Protein AF-A0A316BTF1-F1 (afdb_monomer)

Nearest PDB structures (foldseek):
  5kpe-assembly1_A  TM=3.852E-01  e=4.699E-01  synthetic construct
  2wll-assembly1_B-2  TM=2.337E-01  e=8.384E-01  Burkholderia pseudomallei
  2wll-assembly1_A-2  TM=2.336E-01  e=1.425E+00  Burkholderia pseudomallei
  8vo3-assembly1_A-2  TM=3.483E-01  e=9.815E+00  Papaver somniferum

Foldseek 3Di:
DDDDDDDDDDPPPPPPPVPPDPPPDPAPDPQPDDDDDDDDDDDDDDDDDDDDDDDDDDDDDDDDDPDPDLLVVQQVLQVVLVHHSVLQVPVSNLSVLQSVLLVQAPLCQLNSSLSSLCNSVLNVQADPVQSVQLSVLSNQAHEEEDCPDSHQWAQDLVNNYIYGHPCCCVQANLLRNSLRVQLRVLLVQLQRRQNDRQFAWFWQAPVLDTDGPVPDDPVRNVRTDTLPDFLLQNLVSQQVSCQSQVFDRQHSVLSVLLVVLVCVQPNPVLSSCLSNNNHNVVSVVVLVVVLVDDSQQVVQARQCRPDLVRCQVCLASHDQSLQSSLSSNCRRPHNVQLLPLQSLLSLQLNLPDPSSLSRDDPCSVPSNPRHHQDPVLVVVVVVVVCVVVDPDPWDKDWSGDWHWGQHPSDTWTKTWMATPDDRNHFIKIKIWDADSNVSDTDDIDIDRPSGDRGDPPSDDPPPPPPPPDDDDDDDDDD

Structure (mmCIF, N/CA/C/O backbone):
data_AF-A0A316BTF1-F1
#
_entry.id   AF-A0A316BTF1-F1
#
loop_
_atom_site.group_PDB
_atom_site.id
_atom_site.type_symbol
_atom_site.label_atom_id
_atom_site.label_alt_id
_atom_site.label_comp_id
_atom_site.label_asym_id
_atom_site.label_entity_id
_atom_site.label_seq_id
_atom_site.pdbx_PDB_ins_code
_atom_site.Cartn_x
_atom_site.Cartn_y
_atom_site.Cartn_z
_atom_site.occupancy
_atom_site.B_iso_or_equiv
_atom_site.auth_seq_id
_atom_site.auth_comp_id
_atom_site.auth_asym_id
_atom_site.auth_atom_id
_atom_site.pdbx_PDB_model_num
ATOM 1 N N . MET A 1 1 ? -5.240 -58.271 20.039 1.00 33.16 1 MET A N 1
ATOM 2 C CA . MET A 1 1 ? -4.162 -59.216 20.407 1.00 33.16 1 MET A CA 1
ATOM 3 C C . MET A 1 1 ? -3.046 -59.119 19.369 1.00 33.16 1 MET A C 1
ATOM 5 O O . MET A 1 1 ? -3.146 -59.718 18.311 1.00 33.16 1 MET A O 1
ATOM 9 N N . LYS A 1 2 ? -2.035 -58.293 19.640 1.00 23.20 2 LYS A N 1
ATOM 10 C CA . LYS A 1 2 ? -0.629 -58.443 19.232 1.00 23.20 2 LYS A CA 1
ATOM 11 C C . LYS A 1 2 ? 0.113 -57.329 19.966 1.00 23.20 2 LYS A C 1
ATOM 13 O O . LYS A 1 2 ? -0.139 -56.152 19.749 1.00 23.20 2 LYS A O 1
ATOM 18 N N . TYR A 1 3 ? 0.883 -57.757 20.954 1.00 21.78 3 TYR A N 1
ATOM 19 C CA . TYR A 1 3 ? 1.697 -56.935 21.832 1.00 21.78 3 TYR A CA 1
ATOM 20 C C . TYR A 1 3 ? 3.013 -56.591 21.135 1.00 21.78 3 TYR A C 1
ATOM 22 O O . TYR A 1 3 ? 3.622 -57.481 20.552 1.00 21.78 3 TYR A O 1
ATOM 30 N N . PHE A 1 4 ? 3.500 -55.370 21.339 1.00 23.42 4 PHE A N 1
ATOM 31 C CA . PHE A 1 4 ? 4.919 -55.130 21.594 1.00 23.42 4 PHE A CA 1
ATOM 32 C C . PHE A 1 4 ? 5.046 -54.162 22.784 1.00 23.42 4 PHE A C 1
ATOM 34 O O . PHE A 1 4 ? 4.695 -52.990 22.704 1.00 23.42 4 PHE A O 1
ATOM 41 N N . ARG A 1 5 ? 5.485 -54.719 23.923 1.00 23.92 5 ARG A N 1
ATOM 42 C CA . ARG A 1 5 ? 6.246 -54.041 24.994 1.00 23.92 5 ARG A CA 1
ATOM 43 C C . ARG A 1 5 ? 7.690 -53.894 24.472 1.00 23.92 5 ARG A C 1
ATOM 45 O O . ARG A 1 5 ? 8.112 -54.768 23.727 1.00 23.92 5 ARG A O 1
ATOM 52 N N . GLY A 1 6 ? 8.530 -52.929 24.827 1.00 24.41 6 GLY A N 1
ATOM 53 C CA . GLY A 1 6 ? 8.509 -51.858 25.820 1.00 24.41 6 GLY A CA 1
ATOM 54 C C . GLY A 1 6 ? 9.951 -51.337 26.012 1.00 24.41 6 GLY A C 1
ATOM 55 O O . GLY A 1 6 ? 10.873 -51.862 25.392 1.00 24.41 6 GLY A O 1
ATOM 56 N N . ASN A 1 7 ? 10.105 -50.389 26.944 1.00 25.69 7 ASN A N 1
ATOM 57 C CA . ASN A 1 7 ? 11.327 -49.730 27.454 1.00 25.69 7 ASN A CA 1
ATOM 58 C C . ASN A 1 7 ? 11.746 -48.453 26.692 1.00 25.69 7 ASN A C 1
ATOM 60 O O . ASN A 1 7 ? 11.990 -48.500 25.501 1.00 25.69 7 ASN A O 1
ATOM 64 N N . GLY A 1 8 ? 11.887 -47.276 27.305 1.00 24.23 8 GLY A N 1
ATOM 65 C CA . GLY A 1 8 ? 11.860 -46.933 28.721 1.00 24.23 8 GLY A CA 1
ATOM 66 C C . GLY A 1 8 ? 11.453 -45.478 28.951 1.00 24.23 8 GLY A C 1
ATOM 67 O O . GLY A 1 8 ? 11.646 -44.593 28.123 1.00 24.23 8 GLY A O 1
ATOM 68 N N . ASN A 1 9 ? 10.862 -45.276 30.122 1.00 25.44 9 ASN A N 1
ATOM 69 C CA . ASN A 1 9 ? 10.406 -44.009 30.657 1.00 25.44 9 ASN A CA 1
ATOM 70 C C . ASN A 1 9 ? 11.561 -43.012 30.836 1.00 25.44 9 ASN A C 1
ATOM 72 O O . ASN A 1 9 ? 12.424 -43.213 31.688 1.00 25.44 9 ASN A O 1
ATOM 76 N N . ARG A 1 10 ? 11.472 -41.861 30.169 1.00 22.98 10 ARG A N 1
ATOM 77 C CA . ARG A 1 10 ? 11.778 -40.565 30.786 1.00 22.98 10 ARG A CA 1
ATOM 78 C C . ARG A 1 10 ? 10.648 -39.602 30.441 1.00 22.98 10 ARG A C 1
ATOM 80 O O . ARG A 1 10 ? 10.658 -38.953 29.404 1.00 22.98 10 ARG A O 1
ATOM 87 N N . LEU A 1 11 ? 9.658 -39.537 31.332 1.00 22.16 11 LEU A N 1
ATOM 88 C CA . LEU A 1 11 ? 8.728 -38.415 31.395 1.00 22.16 11 LEU A CA 1
ATOM 89 C C . LEU A 1 11 ? 9.536 -37.156 31.736 1.00 22.16 11 LEU A C 1
ATOM 91 O O . LEU A 1 11 ? 9.786 -36.876 32.908 1.00 22.16 11 LEU A O 1
ATOM 95 N N . PHE A 1 12 ? 9.925 -36.379 30.728 1.00 21.75 12 PHE A N 1
ATOM 96 C CA . PHE A 1 12 ? 10.151 -34.957 30.942 1.00 21.75 12 PHE A CA 1
ATOM 97 C C . PHE A 1 12 ? 8.776 -34.297 31.022 1.00 21.75 12 PHE A C 1
ATOM 99 O O . PHE A 1 12 ? 8.127 -34.020 30.018 1.00 21.75 12 PHE A O 1
ATOM 106 N N . LYS A 1 13 ? 8.307 -34.068 32.253 1.00 21.38 13 LYS A N 1
ATOM 107 C CA . LYS A 1 13 ? 7.311 -33.028 32.520 1.00 21.38 13 LYS A CA 1
ATOM 108 C C . LYS A 1 13 ? 7.963 -31.693 32.164 1.00 21.38 13 LYS A C 1
ATOM 110 O O . LYS A 1 13 ? 8.554 -31.052 33.031 1.00 21.38 13 LYS A O 1
ATOM 115 N N . VAL A 1 14 ? 7.871 -31.281 30.904 1.00 23.34 14 VAL A N 1
ATOM 116 C CA . VAL A 1 14 ? 8.134 -29.893 30.533 1.00 23.34 14 VAL A CA 1
ATOM 117 C C . VAL A 1 14 ? 6.941 -29.097 31.044 1.00 23.34 14 VAL A C 1
ATOM 119 O O . VAL A 1 14 ? 5.898 -28.989 30.407 1.00 23.34 14 VAL A O 1
ATOM 122 N N . LYS A 1 15 ? 7.068 -28.594 32.273 1.00 21.86 15 LYS A N 1
ATOM 123 C CA . LYS A 1 15 ? 6.313 -27.421 32.697 1.00 21.86 15 LYS A CA 1
ATOM 124 C C . LYS A 1 15 ? 6.794 -26.281 31.796 1.00 21.86 15 LYS A C 1
ATOM 126 O O . LYS A 1 15 ? 7.788 -25.641 32.121 1.00 21.86 15 LYS A O 1
ATOM 131 N N . CYS A 1 16 ? 6.131 -26.058 30.663 1.00 24.00 16 CYS A N 1
ATOM 132 C CA . CYS A 1 16 ? 6.268 -24.818 29.906 1.00 24.00 16 CYS A CA 1
ATOM 133 C C . CYS A 1 16 ? 5.642 -23.701 30.742 1.00 24.00 16 CYS A C 1
ATOM 135 O O . CYS A 1 16 ? 4.495 -23.311 30.553 1.00 24.00 16 CYS A O 1
ATOM 137 N N . ALA A 1 17 ? 6.404 -23.213 31.719 1.00 23.06 17 ALA A N 1
ATOM 138 C CA . ALA A 1 17 ? 6.314 -21.823 32.101 1.00 23.06 17 ALA A CA 1
ATOM 139 C C . ALA A 1 17 ? 6.771 -21.042 30.866 1.00 23.06 17 ALA A C 1
ATOM 141 O O . ALA A 1 17 ? 7.967 -20.905 30.622 1.00 23.06 17 ALA A O 1
ATOM 142 N N . VAL A 1 18 ? 5.811 -20.612 30.046 1.00 27.45 18 VAL A N 1
ATOM 143 C CA . VAL A 1 18 ? 6.026 -19.530 29.088 1.00 27.45 18 VAL A CA 1
ATOM 144 C C . VAL A 1 18 ? 6.294 -18.307 29.956 1.00 27.45 18 VAL A C 1
ATOM 146 O O . VAL A 1 18 ? 5.377 -17.636 30.425 1.00 27.45 18 VAL A O 1
ATOM 149 N N . LEU A 1 19 ? 7.567 -18.115 30.308 1.00 23.22 19 LEU A N 1
ATOM 150 C CA . LEU A 1 19 ? 8.028 -16.857 30.860 1.00 23.22 19 LEU A CA 1
ATOM 151 C C . LEU A 1 19 ? 7.689 -15.808 29.809 1.00 23.22 19 LEU A C 1
ATOM 153 O O . LEU A 1 19 ? 8.081 -15.949 28.652 1.00 23.22 19 LEU A O 1
ATOM 157 N N . ALA A 1 20 ? 6.945 -14.791 30.231 1.00 27.05 20 ALA A N 1
ATOM 158 C CA . ALA A 1 20 ? 6.795 -13.545 29.510 1.00 27.05 20 ALA A CA 1
ATOM 159 C C . ALA A 1 20 ? 8.199 -13.030 29.167 1.00 27.05 20 ALA A C 1
ATOM 161 O O . ALA A 1 20 ? 8.886 -12.451 30.008 1.00 27.05 20 ALA A O 1
ATOM 162 N N . ALA A 1 21 ? 8.656 -13.328 27.954 1.00 23.64 21 ALA A N 1
ATOM 163 C CA . ALA A 1 21 ? 9.839 -12.713 27.405 1.00 23.64 21 ALA A CA 1
ATOM 164 C C . ALA A 1 21 ? 9.427 -11.284 27.079 1.00 23.64 21 ALA A C 1
ATOM 166 O O . ALA A 1 21 ? 8.617 -11.043 26.184 1.00 23.64 21 ALA A O 1
ATOM 167 N N . SER A 1 22 ? 9.924 -10.350 27.883 1.00 23.33 22 SER A N 1
ATOM 168 C CA . SER A 1 22 ? 9.915 -8.933 27.573 1.00 23.33 22 SER A CA 1
ATOM 169 C C . SER A 1 22 ? 10.450 -8.760 26.156 1.00 23.33 22 SER A C 1
ATOM 171 O O . SER A 1 22 ? 11.634 -8.967 25.899 1.00 23.33 22 SER A O 1
ATOM 173 N N . VAL A 1 23 ? 9.546 -8.434 25.240 1.00 27.14 23 VAL A N 1
ATOM 174 C CA . VAL A 1 23 ? 9.853 -8.108 23.856 1.00 27.14 23 VAL A CA 1
ATOM 175 C C . VAL A 1 23 ? 10.638 -6.796 23.876 1.00 27.14 23 VAL A C 1
ATOM 177 O O . VAL A 1 23 ? 10.057 -5.721 24.008 1.00 27.14 23 VAL A O 1
ATOM 180 N N . MET A 1 24 ? 11.969 -6.867 23.820 1.00 22.83 24 MET A N 1
ATOM 181 C CA . MET A 1 24 ? 12.774 -5.713 23.425 1.00 22.83 24 MET A CA 1
ATOM 182 C C . MET A 1 24 ? 12.701 -5.613 21.903 1.00 22.83 24 MET A C 1
ATOM 184 O O . MET A 1 24 ? 13.458 -6.265 21.193 1.00 22.83 24 MET A O 1
ATOM 188 N N . LEU A 1 25 ? 11.751 -4.817 21.420 1.00 29.28 25 LEU A N 1
ATOM 189 C CA . LEU A 1 25 ? 11.697 -4.355 20.039 1.00 29.28 25 LEU A CA 1
ATOM 190 C C . LEU A 1 25 ? 12.396 -2.998 19.980 1.00 29.28 25 LEU A C 1
ATOM 192 O O . LEU A 1 25 ? 11.887 -2.007 20.500 1.00 29.28 25 LEU A O 1
ATOM 196 N N . THR A 1 26 ? 13.552 -2.942 19.330 1.00 25.05 26 THR A N 1
ATOM 197 C CA . THR A 1 26 ? 13.996 -1.707 18.688 1.00 25.05 26 THR A CA 1
ATOM 198 C C . THR A 1 26 ? 13.169 -1.561 17.420 1.00 25.05 26 THR A C 1
ATOM 200 O O . THR A 1 26 ? 13.476 -2.154 16.391 1.00 25.05 26 THR A O 1
ATOM 203 N N . SER A 1 27 ? 12.075 -0.814 17.505 1.00 27.44 27 SER A N 1
ATOM 204 C CA . SER A 1 27 ? 11.419 -0.249 16.332 1.00 27.44 27 SER A CA 1
ATOM 205 C C . SER A 1 27 ? 12.426 0.671 15.638 1.00 27.44 27 SER A C 1
ATOM 207 O O . SER A 1 27 ? 12.698 1.773 16.118 1.00 27.44 27 SER A O 1
ATOM 209 N N . PHE A 1 28 ? 13.030 0.195 14.550 1.00 29.28 28 PHE A N 1
ATOM 210 C CA . PHE A 1 28 ? 13.839 1.026 13.671 1.00 29.28 28 PHE A CA 1
ATOM 211 C C . PHE A 1 28 ? 12.891 1.952 12.912 1.00 29.28 28 PHE A C 1
ATOM 213 O O . PHE A 1 28 ? 12.150 1.543 12.029 1.00 29.28 28 PHE A O 1
ATOM 220 N N . SER A 1 29 ? 12.863 3.210 13.337 1.00 33.03 29 SER A N 1
ATOM 221 C CA . SER A 1 29 ? 12.181 4.301 12.651 1.00 33.03 29 SER A CA 1
ATOM 222 C C . SER A 1 29 ? 13.210 5.398 12.433 1.00 33.03 29 SER A C 1
ATOM 224 O O . SER A 1 29 ? 13.264 6.369 13.187 1.00 33.03 29 SER A O 1
ATOM 226 N N . LEU A 1 30 ? 14.063 5.219 11.428 1.00 26.53 30 LEU A N 1
ATOM 227 C CA . LEU A 1 30 ? 15.005 6.243 10.984 1.00 26.53 30 LEU A CA 1
ATOM 228 C C . LEU A 1 30 ? 14.953 6.408 9.459 1.00 26.53 30 LEU A C 1
ATOM 230 O O . LEU A 1 30 ? 15.980 6.520 8.812 1.00 26.53 30 LEU A O 1
ATOM 234 N N . CYS A 1 31 ? 13.753 6.528 8.884 1.00 31.67 31 CYS A N 1
ATOM 235 C CA . CYS A 1 31 ? 13.622 7.233 7.610 1.00 31.67 31 CYS A CA 1
ATOM 236 C C . CYS A 1 31 ? 13.522 8.740 7.909 1.00 31.67 31 CYS A C 1
ATOM 238 O O . CYS A 1 31 ? 12.459 9.295 8.207 1.00 31.67 31 CYS A O 1
ATOM 240 N N . GLY A 1 32 ? 14.684 9.392 7.972 1.00 25.69 32 GLY A N 1
ATOM 241 C CA . GLY A 1 32 ? 14.823 10.821 8.235 1.00 25.69 32 GLY A CA 1
ATOM 242 C C . GLY A 1 32 ? 14.632 11.655 6.972 1.00 25.69 32 GLY A C 1
ATOM 243 O O . GLY A 1 32 ? 15.595 12.214 6.463 1.00 25.69 32 GLY A O 1
ATOM 244 N N . CYS A 1 33 ? 13.401 11.795 6.479 1.00 32.81 33 CYS A N 1
ATOM 245 C CA . CYS A 1 33 ? 13.105 12.711 5.374 1.00 32.81 33 CYS A CA 1
ATOM 246 C C . CYS A 1 33 ? 13.185 14.181 5.839 1.00 32.81 33 CYS A C 1
ATOM 248 O O . CYS A 1 33 ? 12.208 14.749 6.335 1.00 32.81 33 CYS A O 1
ATOM 250 N N . PHE A 1 34 ? 14.351 14.819 5.688 1.00 26.53 34 PHE A N 1
ATOM 251 C CA . PHE A 1 34 ? 14.519 16.260 5.903 1.00 26.53 34 PHE A CA 1
ATOM 252 C C . PHE A 1 34 ? 14.277 17.068 4.623 1.00 26.53 34 PHE A C 1
ATOM 254 O O . PHE A 1 34 ? 14.743 16.742 3.537 1.00 26.53 34 PHE A O 1
ATOM 261 N N . GLN A 1 35 ? 13.557 18.179 4.788 1.00 29.83 35 GLN A N 1
ATOM 262 C CA . GLN A 1 35 ? 13.224 19.148 3.748 1.00 29.83 35 GLN A CA 1
ATOM 263 C C . GLN A 1 35 ? 14.474 19.894 3.255 1.00 29.83 35 GLN A C 1
ATOM 265 O O . GLN A 1 35 ? 15.001 20.756 3.962 1.00 29.83 35 GLN A O 1
ATOM 270 N N . THR A 1 36 ? 14.899 19.663 2.014 1.00 25.62 36 THR A N 1
ATOM 271 C CA . THR A 1 36 ? 15.803 20.588 1.316 1.00 25.62 36 THR A CA 1
ATOM 272 C C . THR A 1 36 ? 15.000 21.542 0.437 1.00 25.62 36 THR A C 1
ATOM 274 O O . THR A 1 36 ? 14.188 21.124 -0.386 1.00 25.62 36 THR A O 1
ATOM 277 N N . LYS A 1 37 ? 15.213 22.852 0.621 1.00 23.34 37 LYS A N 1
ATOM 278 C CA . LYS A 1 37 ? 14.603 23.907 -0.205 1.00 23.34 37 LYS A CA 1
ATOM 279 C C . LYS A 1 37 ? 15.019 23.742 -1.677 1.00 23.34 37 LYS A C 1
ATOM 281 O O . LYS A 1 37 ? 16.209 23.545 -1.922 1.00 23.34 37 LYS A O 1
ATOM 286 N N . PRO A 1 38 ? 14.103 23.900 -2.648 1.00 24.30 38 PRO A N 1
ATOM 287 C CA . PRO A 1 38 ? 14.456 23.791 -4.057 1.00 24.30 38 PRO A CA 1
ATOM 288 C C . PRO A 1 38 ? 15.329 24.977 -4.511 1.00 24.30 38 PRO A C 1
ATOM 290 O O . PRO A 1 38 ? 15.076 26.120 -4.102 1.00 24.30 38 PRO A O 1
ATOM 293 N N . PRO A 1 39 ? 16.343 24.747 -5.366 1.00 23.86 39 PRO A N 1
ATOM 294 C CA . PRO A 1 39 ? 17.088 25.817 -6.006 1.00 23.86 39 PRO A CA 1
ATOM 295 C C . PRO A 1 39 ? 16.240 26.504 -7.084 1.00 23.86 39 PRO A C 1
ATOM 297 O O . PRO A 1 39 ? 15.417 25.907 -7.774 1.00 23.86 39 PRO A O 1
ATOM 300 N N . ARG A 1 40 ? 16.461 27.810 -7.211 1.00 23.67 40 ARG A N 1
ATOM 301 C CA . ARG A 1 40 ? 15.784 28.710 -8.143 1.00 23.67 40 ARG A CA 1
ATOM 302 C C . ARG A 1 40 ? 16.358 28.508 -9.549 1.00 23.67 40 ARG A C 1
ATOM 304 O O . ARG A 1 40 ? 17.462 28.971 -9.816 1.00 23.67 40 ARG A O 1
ATOM 311 N N . VAL A 1 41 ? 15.609 27.858 -10.438 1.00 25.27 41 VAL A N 1
ATOM 312 C CA . VAL A 1 41 ? 15.948 27.759 -11.867 1.00 25.27 41 VAL A CA 1
ATOM 313 C C . VAL A 1 41 ? 15.050 28.712 -12.653 1.00 25.27 41 VAL A C 1
ATOM 315 O O . VAL A 1 41 ? 13.828 28.591 -12.654 1.00 25.27 41 VAL A O 1
ATOM 318 N N . THR A 1 42 ? 15.662 29.707 -13.286 1.00 24.47 42 THR A N 1
ATOM 319 C CA . THR A 1 42 ? 15.028 30.592 -14.269 1.00 24.47 42 THR A CA 1
ATOM 320 C C . THR A 1 42 ? 15.237 30.002 -15.659 1.00 24.47 42 THR A C 1
ATOM 322 O O . THR A 1 42 ? 16.377 29.947 -16.118 1.00 24.47 42 THR A O 1
ATOM 325 N N . HIS A 1 43 ? 14.163 29.600 -16.339 1.00 27.30 43 HIS A N 1
ATOM 326 C CA . HIS A 1 43 ? 14.196 29.279 -17.766 1.00 27.30 43 HIS A CA 1
ATOM 327 C C . HIS A 1 43 ? 13.761 30.499 -18.586 1.00 27.30 43 HIS A C 1
ATOM 329 O O . HIS A 1 43 ? 12.674 31.039 -18.383 1.00 27.30 43 HIS A O 1
ATOM 335 N N . SER A 1 44 ? 14.629 30.943 -19.496 1.00 24.83 44 SER A N 1
ATOM 336 C CA . SER A 1 44 ? 14.302 31.879 -20.571 1.00 24.83 44 SER A CA 1
ATOM 337 C C . SER A 1 44 ? 13.843 31.082 -21.790 1.00 24.83 44 SER A C 1
ATOM 339 O O . SER A 1 44 ? 14.611 30.268 -22.301 1.00 24.83 44 SER A O 1
ATOM 341 N N . TYR A 1 45 ? 12.621 31.323 -22.255 1.00 25.69 45 TYR A N 1
ATOM 342 C CA . TYR A 1 45 ? 12.148 30.822 -23.542 1.00 25.69 45 TYR A CA 1
ATOM 343 C C . TYR A 1 45 ? 12.708 31.714 -24.654 1.00 25.69 45 TYR A C 1
ATOM 345 O O . TYR A 1 45 ? 12.538 32.933 -24.610 1.00 25.69 45 TYR A O 1
ATOM 353 N N . ALA A 1 46 ? 13.402 31.108 -25.613 1.00 27.73 46 ALA A N 1
ATOM 354 C CA . ALA A 1 46 ? 13.713 31.717 -26.896 1.00 27.73 46 ALA A CA 1
ATOM 355 C C . ALA A 1 46 ? 12.893 30.974 -27.955 1.00 27.73 46 ALA A C 1
ATOM 357 O O . ALA A 1 46 ? 13.067 29.770 -28.143 1.00 27.73 46 ALA A O 1
ATOM 358 N N . ASP A 1 47 ? 11.963 31.702 -28.565 1.00 27.05 47 ASP A N 1
ATOM 359 C CA . ASP A 1 47 ? 11.182 31.284 -29.722 1.00 27.05 47 ASP A CA 1
ATOM 360 C C . ASP A 1 47 ? 12.091 31.254 -30.957 1.00 27.05 47 ASP A C 1
ATOM 362 O O . ASP A 1 47 ? 12.631 32.292 -31.338 1.00 27.05 47 ASP A O 1
ATOM 366 N N . ASP A 1 48 ? 12.222 30.094 -31.604 1.00 28.91 48 ASP A N 1
ATOM 367 C CA . ASP A 1 48 ? 12.780 29.995 -32.955 1.00 28.91 48 ASP A CA 1
ATOM 368 C C . ASP A 1 48 ? 11.691 29.525 -33.931 1.00 28.91 48 ASP A C 1
ATOM 370 O O . ASP A 1 48 ? 11.191 28.398 -33.881 1.00 28.91 48 ASP A O 1
ATOM 374 N N . GLU A 1 49 ? 11.317 30.436 -34.832 1.00 29.91 49 GLU A N 1
ATOM 375 C CA . GLU A 1 49 ? 10.416 30.210 -35.960 1.00 29.91 49 GLU A CA 1
ATOM 376 C C . GLU A 1 49 ? 11.012 29.194 -36.952 1.00 29.91 49 GLU A C 1
ATOM 378 O O . GLU A 1 49 ? 12.040 29.438 -37.589 1.00 29.91 49 GLU A O 1
ATOM 383 N N . VAL A 1 50 ? 10.317 28.075 -37.170 1.00 32.03 50 VAL A N 1
ATOM 384 C CA . VAL A 1 50 ? 10.655 27.103 -38.221 1.00 32.03 50 VAL A CA 1
ATOM 385 C C . VAL A 1 50 ? 9.900 27.439 -39.512 1.00 32.03 50 VAL A C 1
ATOM 387 O O . VAL A 1 50 ? 8.670 27.431 -39.559 1.00 32.03 50 VAL A O 1
ATOM 390 N N . LYS A 1 51 ? 10.648 27.703 -40.592 1.00 31.84 51 LYS A N 1
ATOM 391 C CA . LYS A 1 51 ? 10.123 27.850 -41.962 1.00 31.84 51 LYS A CA 1
ATOM 392 C C . LYS A 1 51 ? 9.867 26.487 -42.630 1.00 31.84 51 LYS A C 1
ATOM 394 O O . LYS A 1 51 ? 10.660 25.566 -42.439 1.00 31.84 51 LYS A O 1
ATOM 399 N N . PRO A 1 52 ? 8.833 26.366 -43.486 1.00 30.72 52 PRO A N 1
ATOM 400 C CA . PRO A 1 52 ? 8.472 25.110 -44.137 1.00 30.72 52 PRO A CA 1
ATOM 401 C C . PRO A 1 52 ? 9.350 24.814 -45.364 1.00 30.72 52 PRO A C 1
ATOM 403 O O . PRO A 1 52 ? 9.508 25.657 -46.250 1.00 30.72 52 PRO A O 1
ATOM 406 N N . GLY A 1 53 ? 9.891 23.594 -45.422 1.00 30.34 53 GLY A N 1
ATOM 407 C CA . GLY A 1 53 ? 10.578 23.022 -46.582 1.00 30.34 53 GLY A CA 1
ATOM 408 C C . GLY A 1 53 ? 9.709 21.994 -47.318 1.00 30.34 53 GLY A C 1
ATOM 409 O O . GLY A 1 53 ? 9.001 21.208 -46.698 1.00 30.34 53 GLY A O 1
ATOM 410 N N . SER A 1 54 ? 9.767 22.056 -48.647 1.00 31.39 54 SER A N 1
ATOM 411 C CA . SER A 1 54 ? 9.001 21.315 -49.663 1.00 31.39 54 SER A CA 1
ATOM 412 C C . SER A 1 54 ? 9.208 19.782 -49.685 1.00 31.39 54 SER A C 1
ATOM 414 O O . SER A 1 54 ? 10.197 19.295 -49.139 1.00 31.39 54 SER A O 1
ATOM 416 N N . PRO A 1 55 ? 8.304 19.014 -50.340 1.00 33.88 55 PRO A N 1
ATOM 417 C CA . PRO A 1 55 ? 8.212 17.562 -50.196 1.00 33.88 55 PRO A CA 1
ATOM 418 C C . PRO A 1 55 ? 9.185 16.803 -51.110 1.00 33.88 55 PRO A C 1
ATOM 420 O O . PRO A 1 55 ? 9.317 17.125 -52.292 1.00 33.88 55 PRO A O 1
ATOM 423 N N . THR A 1 56 ? 9.799 15.750 -50.567 1.00 33.16 56 THR A N 1
ATOM 424 C CA . THR A 1 56 ? 10.669 14.816 -51.297 1.00 33.16 56 THR A CA 1
ATOM 425 C C . THR A 1 56 ? 9.989 13.451 -51.432 1.00 33.16 56 THR A C 1
ATOM 427 O O . THR A 1 56 ? 9.264 13.008 -50.543 1.00 33.16 56 THR A O 1
ATOM 430 N N . GLU A 1 57 ? 10.210 12.834 -52.591 1.00 33.31 57 GLU A N 1
ATOM 431 C CA . GLU A 1 57 ? 9.536 11.676 -53.182 1.00 33.31 57 GLU A CA 1
ATOM 432 C C . GLU A 1 57 ? 9.467 10.400 -52.326 1.00 33.31 57 GLU A C 1
ATOM 434 O O . GLU A 1 57 ? 10.366 10.061 -51.557 1.00 33.31 57 GLU A O 1
ATOM 439 N N . ALA A 1 58 ? 8.376 9.657 -52.541 1.00 34.28 58 ALA A N 1
ATOM 440 C CA . ALA A 1 58 ? 8.078 8.377 -51.919 1.00 34.28 58 ALA A CA 1
ATOM 441 C C . ALA A 1 58 ? 9.005 7.256 -52.424 1.00 34.28 58 ALA A C 1
ATOM 443 O O . ALA A 1 58 ? 9.050 6.947 -53.615 1.00 34.28 58 ALA A O 1
ATOM 444 N N . SER A 1 59 ? 9.685 6.609 -51.479 1.00 32.44 59 SER A N 1
ATOM 445 C CA . SER A 1 59 ? 10.420 5.354 -51.665 1.00 32.44 59 SER A CA 1
ATOM 446 C C . SER A 1 59 ? 9.500 4.162 -51.329 1.00 32.44 59 SER A C 1
ATOM 448 O O . SER A 1 59 ? 8.649 4.298 -50.444 1.00 32.44 59 SER A O 1
ATOM 450 N N . PRO A 1 60 ? 9.602 3.010 -52.021 1.00 39.72 60 PRO A N 1
ATOM 451 C CA . PRO A 1 60 ? 8.618 1.935 -51.928 1.00 39.72 60 PRO A CA 1
ATOM 452 C C . PRO A 1 60 ? 8.634 1.234 -50.565 1.00 39.72 60 PRO A C 1
ATOM 454 O O . PRO A 1 60 ? 9.682 0.882 -50.025 1.00 39.72 60 PRO A O 1
ATOM 457 N N . THR A 1 61 ? 7.434 1.005 -50.037 1.00 35.28 61 THR A N 1
ATOM 458 C CA . THR A 1 61 ? 7.163 0.314 -48.775 1.00 35.28 61 THR A CA 1
ATOM 459 C C . THR A 1 61 ? 7.693 -1.128 -48.811 1.00 35.28 61 THR A C 1
ATOM 461 O O . THR A 1 61 ? 7.274 -1.896 -49.682 1.00 35.28 61 THR A O 1
ATOM 464 N N . PRO A 1 62 ? 8.576 -1.541 -47.882 1.00 40.81 62 PRO A N 1
ATOM 465 C CA . PRO A 1 62 ? 8.941 -2.943 -47.735 1.00 40.81 62 PRO A CA 1
ATOM 466 C C . PRO A 1 62 ? 7.726 -3.747 -47.260 1.00 40.81 62 PRO A C 1
ATOM 468 O O . PRO A 1 62 ? 6.982 -3.327 -46.374 1.00 40.81 62 PRO A O 1
ATOM 471 N N . THR A 1 63 ? 7.516 -4.908 -47.876 1.00 41.78 63 THR A N 1
ATOM 472 C CA . THR A 1 63 ? 6.490 -5.880 -47.492 1.00 41.78 63 THR A CA 1
ATOM 473 C C . THR A 1 63 ? 6.656 -6.239 -46.016 1.00 41.78 63 THR A C 1
ATOM 475 O O . THR A 1 63 ? 7.712 -6.727 -45.618 1.00 41.78 63 THR A O 1
ATOM 478 N N . ALA A 1 64 ? 5.626 -5.969 -45.210 1.00 41.50 64 ALA A N 1
ATOM 479 C CA . ALA A 1 64 ? 5.639 -6.225 -43.777 1.00 41.50 64 ALA A CA 1
ATOM 480 C C . ALA A 1 64 ? 5.840 -7.722 -43.507 1.00 41.50 64 ALA A C 1
ATOM 482 O O . ALA A 1 64 ? 4.982 -8.549 -43.822 1.00 41.50 64 ALA A O 1
ATOM 483 N N . THR A 1 65 ? 6.983 -8.066 -42.918 1.00 46.97 65 THR A N 1
ATOM 484 C CA . THR A 1 65 ? 7.168 -9.329 -42.203 1.00 46.97 65 THR A CA 1
ATOM 485 C C . THR A 1 65 ? 6.029 -9.453 -41.186 1.00 46.97 65 THR A C 1
ATOM 487 O O . THR A 1 65 ? 5.762 -8.463 -40.500 1.00 46.97 65 THR A O 1
ATOM 490 N N . PRO A 1 66 ? 5.331 -10.600 -41.079 1.00 50.88 66 PRO A N 1
ATOM 491 C CA . PRO A 1 66 ? 4.275 -10.758 -40.088 1.00 50.88 66 PRO A CA 1
ATOM 492 C C . PRO A 1 66 ? 4.854 -10.464 -38.706 1.00 50.88 66 PRO A C 1
ATOM 494 O O . PRO A 1 66 ? 5.800 -11.125 -38.272 1.00 50.88 66 PRO A O 1
ATOM 497 N N . THR A 1 67 ? 4.323 -9.429 -38.055 1.00 60.56 67 THR A N 1
ATOM 498 C CA . THR A 1 67 ? 4.660 -9.102 -36.673 1.00 60.56 67 THR A CA 1
ATOM 499 C C . THR A 1 67 ? 4.364 -10.346 -35.832 1.00 60.56 67 THR A C 1
ATOM 501 O O . THR A 1 67 ? 3.264 -10.894 -35.966 1.00 60.56 67 THR A O 1
ATOM 504 N N . PRO A 1 68 ? 5.328 -10.847 -35.038 1.00 69.31 68 PRO A N 1
ATOM 505 C CA . PRO A 1 68 ? 5.087 -11.961 -34.130 1.00 69.31 68 PRO A CA 1
ATOM 506 C C . PRO A 1 68 ? 3.828 -11.704 -33.296 1.00 69.31 68 PRO A C 1
ATOM 508 O O . PRO A 1 68 ? 3.552 -10.561 -32.936 1.00 69.31 68 PRO A O 1
ATOM 511 N N . ASP A 1 69 ? 3.054 -12.755 -33.012 1.00 86.25 69 ASP A N 1
ATOM 512 C CA . ASP A 1 69 ? 1.909 -12.657 -32.104 1.00 86.25 69 ASP A CA 1
AT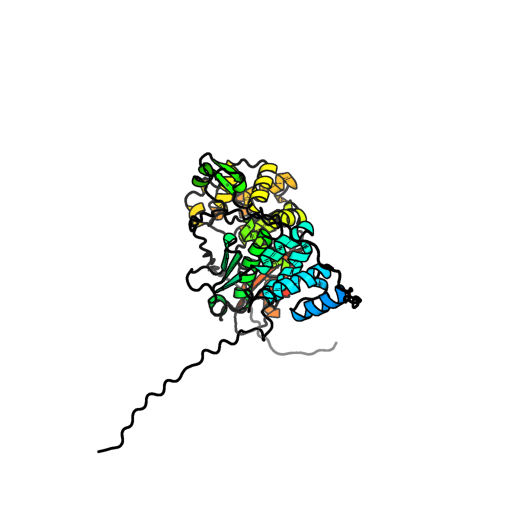OM 513 C C . ASP A 1 69 ? 2.385 -12.037 -30.773 1.00 86.25 69 ASP A C 1
ATOM 515 O O . ASP A 1 69 ? 3.247 -12.642 -30.117 1.00 86.25 69 ASP A O 1
ATOM 519 N N . PRO A 1 70 ? 1.847 -10.868 -30.364 1.00 85.81 70 PRO A N 1
ATOM 520 C CA . PRO A 1 70 ? 2.272 -10.176 -29.152 1.00 85.81 70 PRO A CA 1
ATOM 521 C C . PRO A 1 70 ? 2.235 -11.066 -27.913 1.00 85.81 70 PRO A C 1
ATOM 523 O O . PRO A 1 70 ? 3.055 -10.895 -27.017 1.00 85.81 70 PRO A O 1
ATOM 526 N N . LYS A 1 71 ? 1.330 -12.052 -27.863 1.00 95.00 71 LYS A N 1
ATOM 527 C CA . LYS A 1 71 ? 1.270 -13.014 -26.761 1.00 95.00 71 LYS A CA 1
ATOM 528 C C . LYS A 1 71 ? 2.499 -13.920 -26.716 1.00 95.00 71 LYS A C 1
ATOM 530 O O . LYS A 1 71 ? 3.066 -14.127 -25.646 1.00 95.00 71 LYS A O 1
ATOM 535 N N . ILE A 1 72 ? 2.912 -14.473 -27.857 1.00 94.81 72 ILE A N 1
ATOM 536 C CA . ILE A 1 72 ? 4.062 -15.388 -27.930 1.00 94.81 72 ILE A CA 1
ATOM 537 C C . ILE A 1 72 ? 5.339 -14.645 -27.541 1.00 94.81 72 ILE A C 1
ATOM 539 O O . ILE A 1 72 ? 6.145 -15.162 -26.766 1.00 94.81 72 ILE A O 1
ATOM 543 N N . GLU A 1 73 ? 5.505 -13.429 -28.059 1.00 95.88 73 GLU A N 1
ATOM 544 C CA . GLU A 1 73 ? 6.646 -12.579 -27.735 1.00 95.88 73 GLU A CA 1
ATOM 545 C C . GLU A 1 73 ? 6.645 -12.173 -26.258 1.00 95.88 73 GLU A C 1
ATOM 547 O O . GLU A 1 73 ? 7.644 -12.391 -25.577 1.00 95.88 73 GLU A O 1
ATOM 552 N N . ALA A 1 74 ? 5.517 -11.690 -25.728 1.00 97.12 74 ALA A N 1
ATOM 553 C CA . ALA A 1 74 ? 5.408 -11.289 -24.329 1.00 97.12 74 ALA A CA 1
ATOM 554 C C . ALA A 1 74 ? 5.716 -12.441 -23.364 1.00 97.12 74 ALA A C 1
ATOM 556 O O . ALA A 1 74 ? 6.506 -12.269 -22.443 1.00 97.12 74 ALA A O 1
ATOM 557 N N . VAL A 1 75 ? 5.156 -13.636 -23.593 1.00 97.19 75 VAL A N 1
ATOM 558 C CA . VAL A 1 75 ? 5.411 -14.812 -22.740 1.00 97.19 75 VAL A CA 1
ATOM 559 C C . VAL A 1 75 ? 6.869 -15.263 -22.822 1.00 97.19 75 VAL A C 1
ATOM 561 O O . VAL A 1 75 ? 7.413 -15.766 -21.838 1.00 97.19 75 VAL A O 1
ATOM 564 N N . LYS A 1 76 ? 7.520 -15.105 -23.980 1.00 96.75 76 LYS A N 1
ATOM 565 C CA . LYS A 1 76 ? 8.953 -15.374 -24.112 1.00 96.75 76 LYS A CA 1
ATOM 566 C C . LYS A 1 76 ? 9.767 -14.371 -23.291 1.00 96.75 76 LYS A C 1
ATOM 568 O O . LYS A 1 76 ? 10.562 -14.804 -22.466 1.00 96.75 76 LYS A O 1
ATOM 573 N N . LEU A 1 77 ? 9.537 -13.072 -23.491 1.00 96.81 77 LEU A N 1
ATOM 574 C CA . LEU A 1 77 ? 10.245 -11.998 -22.789 1.00 96.81 77 LEU A CA 1
ATOM 575 C C . LEU A 1 77 ? 10.022 -12.059 -21.271 1.00 96.81 77 LEU A C 1
ATOM 577 O O . LEU A 1 77 ? 10.960 -11.852 -20.515 1.00 96.81 77 LEU A O 1
ATOM 581 N N . ALA A 1 78 ? 8.816 -12.414 -20.815 1.00 95.88 78 ALA A N 1
ATOM 582 C CA . ALA A 1 78 ? 8.489 -12.521 -19.393 1.00 95.88 78 ALA A CA 1
ATOM 583 C C . ALA A 1 78 ? 9.387 -13.547 -18.694 1.00 95.88 78 ALA A C 1
ATOM 585 O O . ALA A 1 78 ? 9.988 -13.255 -17.664 1.00 95.88 78 ALA A O 1
ATOM 586 N N . LYS A 1 79 ? 9.578 -14.713 -19.323 1.00 94.69 79 LYS A N 1
ATOM 587 C CA . LYS A 1 79 ? 10.460 -15.765 -18.800 1.00 94.69 79 LYS A CA 1
ATOM 588 C C . LYS A 1 79 ? 11.926 -15.340 -18.735 1.00 94.69 79 LYS A C 1
ATOM 590 O O . LYS A 1 79 ? 12.645 -15.848 -17.882 1.00 94.69 79 LYS A O 1
ATOM 595 N N . GLU A 1 80 ? 12.375 -14.456 -19.629 1.00 93.62 80 GLU A N 1
ATOM 596 C CA . GLU A 1 80 ? 13.753 -13.938 -19.623 1.00 93.62 80 GLU A CA 1
ATOM 597 C C . GLU A 1 80 ? 14.036 -13.076 -18.381 1.00 93.62 80 GLU A C 1
ATOM 599 O O . GLU A 1 80 ? 15.194 -12.939 -17.996 1.00 93.62 80 GLU A O 1
ATOM 604 N N . VAL A 1 81 ? 12.993 -12.538 -17.740 1.00 92.00 81 VAL A N 1
ATOM 605 C CA . VAL A 1 81 ? 13.086 -11.618 -16.593 1.00 92.00 81 VAL A CA 1
ATOM 606 C C . VAL A 1 81 ? 12.378 -12.153 -15.349 1.00 92.00 81 VAL A C 1
ATOM 608 O O . VAL A 1 81 ? 11.934 -11.378 -14.517 1.00 92.00 81 VAL A O 1
ATOM 611 N N . GLY A 1 82 ? 12.219 -13.476 -15.242 1.00 90.75 82 GLY A N 1
ATOM 612 C CA . GLY A 1 82 ? 11.661 -14.112 -14.042 1.00 90.75 82 GLY A CA 1
ATOM 613 C C . GLY A 1 82 ? 10.137 -14.023 -13.881 1.00 90.75 82 GLY A C 1
ATOM 614 O O . GLY A 1 82 ? 9.613 -14.521 -12.889 1.00 90.75 82 GLY A O 1
ATOM 615 N N . LEU A 1 83 ? 9.411 -13.471 -14.857 1.00 92.12 83 LEU A N 1
ATOM 616 C CA . LEU A 1 83 ? 7.950 -13.377 -14.847 1.00 92.12 83 LEU A CA 1
ATOM 617 C C . LEU A 1 83 ? 7.277 -14.571 -15.544 1.00 92.12 83 LEU A C 1
ATOM 619 O O . LEU A 1 83 ? 7.809 -15.203 -16.463 1.00 92.12 83 LEU A O 1
ATOM 623 N N . THR A 1 84 ? 6.047 -14.860 -15.133 1.00 93.88 84 THR A N 1
ATOM 624 C CA . THR A 1 84 ? 5.174 -15.885 -15.711 1.00 93.88 84 THR A CA 1
ATOM 625 C C . THR A 1 84 ? 4.098 -15.259 -16.602 1.00 93.88 84 THR A C 1
ATOM 627 O O . THR A 1 84 ? 3.867 -14.056 -16.591 1.00 93.88 84 THR A O 1
ATOM 630 N N . GLU A 1 85 ? 3.379 -16.080 -17.378 1.00 95.38 85 GLU A N 1
ATOM 631 C CA . GLU A 1 85 ? 2.214 -15.591 -18.133 1.00 95.38 85 GLU A CA 1
ATOM 632 C C . GLU A 1 85 ? 1.119 -15.030 -17.210 1.00 95.38 85 GLU A C 1
ATOM 634 O O . GLU A 1 85 ? 0.411 -14.109 -17.616 1.00 95.38 85 GLU A O 1
ATOM 639 N N . LYS A 1 86 ? 0.987 -15.565 -15.983 1.00 93.88 86 LYS A N 1
ATOM 640 C CA . LYS A 1 86 ? -0.003 -15.089 -15.008 1.00 93.88 86 LYS A CA 1
ATOM 641 C C . LYS A 1 86 ? 0.259 -13.626 -14.676 1.00 93.88 86 LYS A C 1
ATOM 643 O O . LYS A 1 86 ? -0.691 -12.863 -14.744 1.00 93.88 86 LYS A O 1
ATOM 648 N N . ASP A 1 87 ? 1.520 -13.262 -14.446 1.00 93.19 87 ASP A N 1
ATOM 649 C CA . ASP A 1 87 ? 1.989 -11.916 -14.072 1.00 93.19 87 ASP A CA 1
ATOM 650 C C . ASP A 1 87 ? 1.756 -10.862 -15.164 1.00 93.19 87 ASP A C 1
ATOM 652 O O . ASP A 1 87 ? 1.829 -9.664 -14.915 1.00 93.19 87 ASP A O 1
ATOM 656 N N . LEU A 1 88 ? 1.439 -11.296 -16.389 1.00 96.12 88 LEU A N 1
ATOM 657 C CA . LEU A 1 88 ? 1.117 -10.383 -17.481 1.00 96.12 88 LEU A CA 1
ATOM 658 C C . LEU A 1 88 ? -0.337 -9.908 -17.462 1.00 96.12 88 LEU A C 1
ATOM 660 O O . LEU A 1 88 ? -0.665 -8.983 -18.200 1.00 96.12 88 LEU A O 1
ATOM 664 N N . HIS A 1 89 ? -1.218 -10.574 -16.706 1.00 95.25 89 HIS A N 1
ATOM 665 C CA . HIS A 1 89 ? -2.633 -10.209 -16.539 1.00 95.25 89 HIS A CA 1
ATOM 666 C C . HIS A 1 89 ? -3.373 -10.026 -17.889 1.00 95.25 89 HIS A C 1
ATOM 668 O O . HIS A 1 89 ? -4.322 -9.260 -18.024 1.00 95.25 89 HIS A O 1
ATOM 674 N N . GLY A 1 90 ? -2.925 -10.737 -18.934 1.00 96.50 90 GLY A N 1
ATOM 675 C CA . GLY A 1 90 ? -3.449 -10.625 -20.302 1.00 96.50 90 GLY A CA 1
ATOM 676 C C . GLY A 1 90 ? -2.966 -9.404 -21.104 1.00 96.50 90 GLY A C 1
ATOM 677 O O . GLY A 1 90 ? -3.291 -9.296 -22.287 1.00 96.50 90 GLY A O 1
ATOM 678 N N . GLN A 1 91 ? -2.147 -8.525 -20.522 1.00 97.12 91 GLN A N 1
ATOM 679 C CA . GLN A 1 91 ? -1.662 -7.270 -21.110 1.00 97.12 91 GLN A CA 1
ATOM 680 C C . GLN A 1 91 ? -0.389 -7.450 -21.958 1.00 97.12 91 GLN A C 1
ATOM 682 O O . GLN A 1 91 ? 0.624 -6.770 -21.786 1.00 97.12 91 GLN A O 1
ATOM 687 N N . TYR A 1 92 ? -0.419 -8.377 -22.918 1.00 97.44 92 TYR A N 1
ATOM 688 C CA . TYR A 1 92 ? 0.774 -8.789 -23.672 1.00 97.44 92 TYR A CA 1
ATOM 689 C C . TYR A 1 92 ? 1.434 -7.657 -24.478 1.00 97.44 92 TYR A C 1
ATOM 691 O O . TYR A 1 92 ? 2.649 -7.483 -24.431 1.00 97.44 92 TYR A O 1
ATOM 699 N N . ALA A 1 93 ? 0.646 -6.861 -25.209 1.00 96.31 93 ALA A N 1
ATOM 700 C CA . ALA A 1 93 ? 1.181 -5.768 -26.028 1.00 96.31 93 ALA A CA 1
ATOM 701 C C . ALA A 1 93 ? 1.783 -4.640 -25.172 1.00 96.31 93 ALA A C 1
ATOM 703 O O . ALA A 1 93 ? 2.795 -4.044 -25.553 1.00 96.31 93 ALA A O 1
ATOM 704 N N . LEU A 1 94 ? 1.183 -4.377 -24.006 1.00 97.44 94 LEU A N 1
ATOM 705 C CA . LEU A 1 94 ? 1.711 -3.432 -23.029 1.00 97.44 94 LEU A CA 1
ATOM 706 C C . LEU A 1 94 ? 3.057 -3.923 -22.487 1.00 97.44 94 LEU A C 1
ATOM 708 O O . LEU A 1 94 ? 4.011 -3.148 -22.458 1.00 97.44 94 LEU A O 1
ATOM 712 N N . PHE A 1 95 ? 3.166 -5.217 -22.160 1.00 98.25 95 PHE A N 1
ATOM 713 C CA . PHE A 1 95 ? 4.412 -5.807 -21.671 1.00 98.25 95 PHE A CA 1
ATOM 714 C C . PHE A 1 95 ? 5.553 -5.695 -22.679 1.00 98.25 95 PHE A C 1
ATOM 716 O O . PHE A 1 95 ? 6.641 -5.271 -22.311 1.00 98.25 95 PHE A O 1
ATOM 723 N N . VAL A 1 96 ? 5.320 -6.008 -23.959 1.00 97.75 96 VAL A N 1
ATOM 724 C CA . VAL A 1 96 ? 6.367 -5.906 -24.997 1.00 97.75 96 VAL A CA 1
ATOM 725 C C . VAL A 1 96 ? 6.912 -4.475 -25.095 1.00 97.75 96 VAL A C 1
ATOM 727 O O . VAL A 1 96 ? 8.123 -4.264 -25.180 1.00 97.75 96 VAL A O 1
ATOM 730 N N . ARG A 1 97 ? 6.032 -3.468 -25.032 1.00 97.56 97 ARG A N 1
ATOM 731 C CA . ARG A 1 97 ? 6.439 -2.054 -25.050 1.00 97.56 97 ARG A CA 1
ATOM 732 C C . ARG A 1 97 ? 7.170 -1.652 -23.775 1.00 97.56 97 ARG A C 1
ATOM 734 O O . ARG A 1 97 ? 8.211 -1.003 -23.863 1.00 97.56 97 ARG A O 1
ATOM 741 N N . TYR A 1 98 ? 6.650 -2.052 -22.618 1.00 98.06 98 TYR A N 1
ATOM 742 C CA . TYR A 1 98 ? 7.282 -1.809 -21.327 1.00 98.06 98 TYR A CA 1
ATOM 743 C C . TYR A 1 98 ? 8.690 -2.408 -21.284 1.00 98.06 98 TYR A C 1
ATOM 745 O O . TYR A 1 98 ? 9.656 -1.712 -20.970 1.00 98.06 98 TYR A O 1
ATOM 753 N N . TYR A 1 99 ? 8.821 -3.659 -21.727 1.00 98.00 99 TYR A N 1
ATOM 754 C CA . TYR A 1 99 ? 10.084 -4.372 -21.810 1.00 98.00 99 TYR A CA 1
ATOM 755 C C . TYR A 1 99 ? 11.119 -3.602 -22.636 1.00 98.00 99 TYR A C 1
ATOM 757 O O . TYR A 1 99 ? 12.249 -3.381 -22.194 1.00 98.00 99 TYR A O 1
ATOM 765 N N . ALA A 1 100 ? 10.720 -3.143 -23.827 1.00 97.38 100 ALA A N 1
ATOM 766 C CA . ALA A 1 100 ? 11.583 -2.375 -24.716 1.00 97.38 100 ALA A CA 1
ATOM 767 C C . ALA A 1 100 ? 12.033 -1.042 -24.091 1.00 97.38 100 ALA A C 1
ATOM 769 O O . ALA A 1 100 ? 13.195 -0.655 -24.233 1.00 97.38 100 ALA A O 1
ATOM 770 N N . VAL A 1 101 ? 11.139 -0.353 -23.374 1.00 97.94 101 VAL A N 1
ATOM 771 C CA . VAL A 1 101 ? 11.446 0.913 -22.693 1.00 97.94 101 VAL A CA 1
ATOM 772 C C . VAL A 1 101 ? 12.454 0.711 -21.556 1.00 97.94 101 VAL A C 1
ATOM 774 O O . VAL A 1 101 ? 13.445 1.441 -21.488 1.00 97.94 101 VAL A O 1
ATOM 777 N N . VAL A 1 102 ? 12.252 -0.298 -20.707 1.00 98.00 102 VAL A N 1
ATOM 778 C CA . VAL A 1 102 ? 13.175 -0.628 -19.605 1.00 98.00 102 VAL A CA 1
ATOM 779 C C . VAL A 1 102 ? 14.536 -1.080 -20.146 1.00 98.00 102 VAL A C 1
ATOM 781 O O . VAL A 1 102 ? 15.579 -0.624 -19.673 1.00 98.00 102 VAL A O 1
ATOM 784 N N . SER A 1 103 ? 14.543 -1.915 -21.191 1.00 96.50 103 SER A N 1
ATOM 785 C CA . SER A 1 103 ? 15.767 -2.377 -21.860 1.00 96.50 103 SER A CA 1
ATOM 786 C C . SER A 1 103 ? 16.607 -1.221 -22.407 1.00 96.50 103 SER A C 1
ATOM 788 O O . SER A 1 103 ? 17.832 -1.226 -22.283 1.00 96.50 103 SER A O 1
ATOM 790 N N . ALA A 1 104 ? 15.957 -0.218 -23.002 1.00 97.00 104 ALA A N 1
ATOM 791 C CA . ALA A 1 104 ? 16.630 0.921 -23.619 1.00 97.00 104 ALA A CA 1
ATOM 792 C C . ALA A 1 104 ? 17.189 1.933 -22.603 1.00 97.00 104 ALA A C 1
ATOM 794 O O . ALA A 1 104 ? 18.135 2.657 -22.925 1.00 97.00 104 ALA A O 1
ATOM 795 N N . ASN A 1 105 ? 16.644 1.990 -21.383 1.00 97.31 105 ASN A N 1
ATOM 796 C CA . ASN A 1 105 ? 17.115 2.916 -20.357 1.00 97.31 105 ASN A CA 1
ATOM 797 C C . ASN A 1 105 ? 18.468 2.450 -19.776 1.00 97.31 105 ASN A C 1
ATOM 799 O O . ASN A 1 105 ? 18.581 1.408 -19.126 1.00 97.31 105 ASN A O 1
ATOM 803 N N . GLN A 1 106 ? 19.521 3.235 -20.018 1.00 95.06 106 GLN A N 1
ATOM 804 C CA . GLN A 1 106 ? 20.881 2.944 -19.545 1.00 95.06 106 GLN A CA 1
ATOM 805 C C . GLN A 1 106 ? 21.114 3.315 -18.074 1.00 95.06 106 GLN A C 1
ATOM 807 O O . GLN A 1 106 ? 22.015 2.766 -17.446 1.00 95.06 106 GLN A O 1
ATOM 812 N N . ASN A 1 107 ? 20.274 4.178 -17.498 1.00 94.06 107 ASN A N 1
ATOM 813 C CA . ASN A 1 107 ? 20.349 4.584 -16.091 1.00 94.06 107 ASN A CA 1
ATOM 814 C C . ASN A 1 107 ? 19.860 3.497 -15.118 1.00 94.06 107 ASN A C 1
ATOM 816 O O . ASN A 1 107 ? 19.975 3.671 -13.908 1.00 94.06 107 ASN A O 1
ATOM 820 N N . LEU A 1 108 ? 19.321 2.392 -15.643 1.00 93.25 108 LEU A N 1
ATOM 821 C CA . LEU A 1 108 ? 18.840 1.235 -14.881 1.00 93.25 108 LEU A CA 1
ATOM 822 C C . LEU A 1 108 ? 19.803 0.043 -14.951 1.00 93.25 108 LEU A C 1
ATOM 824 O O . LEU A 1 108 ? 19.422 -1.079 -14.622 1.00 93.25 108 LEU A O 1
ATOM 828 N N . SER A 1 109 ? 21.035 0.236 -15.430 1.00 85.88 109 SER A N 1
ATOM 829 C CA . SER A 1 109 ? 22.024 -0.845 -15.478 1.00 85.88 109 SER A CA 1
ATOM 830 C C . SER A 1 109 ? 22.227 -1.453 -14.083 1.00 85.88 109 SER A C 1
ATOM 832 O O . SER A 1 109 ? 22.478 -0.719 -13.136 1.00 85.88 109 SER A O 1
ATOM 834 N N . GLY A 1 110 ? 22.101 -2.779 -13.962 1.00 85.06 110 GLY A N 1
ATOM 835 C CA . GLY A 1 110 ? 22.123 -3.498 -12.677 1.00 85.06 110 GLY A CA 1
ATOM 836 C C . GLY A 1 110 ? 20.774 -3.566 -11.943 1.00 85.06 110 GLY A C 1
ATOM 837 O O . GLY A 1 110 ? 20.624 -4.384 -11.048 1.00 85.06 110 GLY A O 1
ATOM 838 N N . TYR A 1 111 ? 19.774 -2.783 -12.364 1.00 90.38 111 TYR A N 1
ATOM 839 C CA . TYR A 1 111 ? 18.474 -2.666 -11.688 1.00 90.38 111 TYR A CA 1
ATOM 840 C C . TYR A 1 111 ? 17.255 -2.985 -12.561 1.00 90.38 111 TYR A C 1
ATOM 842 O O . TYR A 1 111 ? 16.131 -2.985 -12.066 1.00 90.38 111 TYR A O 1
ATOM 850 N N . ARG A 1 112 ? 17.443 -3.247 -13.864 1.00 93.19 112 ARG A N 1
ATOM 851 C CA . ARG A 1 112 ? 16.336 -3.469 -14.822 1.00 93.19 112 ARG A CA 1
ATOM 852 C C . ARG A 1 112 ? 15.344 -4.531 -14.363 1.00 93.19 112 ARG A C 1
ATOM 854 O O . ARG A 1 112 ? 14.160 -4.408 -14.642 1.00 93.19 112 ARG A O 1
ATOM 861 N N . GLU A 1 113 ? 15.832 -5.543 -13.667 1.00 90.06 113 GLU A N 1
ATOM 862 C CA . GLU A 1 113 ? 15.016 -6.645 -13.186 1.00 90.06 113 GLU A CA 1
ATOM 863 C C . GLU A 1 113 ? 13.946 -6.206 -12.183 1.00 90.06 113 GLU A C 1
ATOM 865 O O . GLU A 1 113 ? 12.769 -6.480 -12.397 1.00 90.06 113 GLU A O 1
ATOM 870 N N . PHE A 1 114 ? 14.323 -5.404 -11.182 1.00 91.75 114 PHE A N 1
ATOM 871 C CA . PHE A 1 114 ? 13.375 -4.793 -10.244 1.00 91.75 114 PHE A CA 1
ATOM 872 C C . PHE A 1 114 ? 12.287 -4.006 -10.968 1.00 91.75 114 PHE A C 1
ATOM 874 O O . PHE A 1 114 ? 11.129 -4.030 -10.567 1.00 91.75 114 PHE A O 1
ATOM 881 N N . ILE A 1 115 ? 12.656 -3.332 -12.059 1.00 96.44 115 ILE A N 1
ATOM 882 C CA . ILE A 1 115 ? 11.708 -2.576 -12.868 1.00 96.44 115 ILE A CA 1
ATOM 883 C C . ILE A 1 115 ? 10.768 -3.526 -13.615 1.00 96.44 115 ILE A C 1
ATOM 885 O O . ILE A 1 115 ? 9.561 -3.344 -13.535 1.00 96.44 115 ILE A O 1
ATOM 889 N N . TYR A 1 116 ? 11.263 -4.590 -14.256 1.00 96.31 116 TYR A N 1
ATOM 890 C CA . TYR A 1 116 ? 10.389 -5.577 -14.906 1.00 96.31 116 TYR A CA 1
ATOM 891 C C . TYR A 1 116 ? 9.346 -6.166 -13.951 1.00 96.31 116 TYR A C 1
ATOM 893 O O . TYR A 1 116 ? 8.185 -6.301 -14.336 1.00 96.31 116 TYR A O 1
ATOM 901 N N . HIS A 1 117 ? 9.726 -6.438 -12.704 1.00 94.25 117 HIS A N 1
ATOM 902 C CA . HIS A 1 117 ? 8.833 -6.978 -11.682 1.00 94.25 117 HIS A CA 1
ATOM 903 C C . HIS A 1 117 ? 7.695 -6.043 -11.257 1.00 94.25 117 HIS A C 1
ATOM 905 O O . HIS A 1 117 ? 6.742 -6.505 -10.638 1.00 94.25 117 HIS A O 1
ATOM 911 N N . LEU A 1 118 ? 7.732 -4.759 -11.627 1.00 95.94 118 LEU A N 1
ATOM 912 C CA . LEU A 1 118 ? 6.607 -3.846 -11.412 1.00 95.94 118 LEU A CA 1
ATOM 913 C C . LEU A 1 118 ? 5.460 -4.074 -12.409 1.00 95.94 118 LEU A C 1
ATOM 915 O O . LEU A 1 118 ? 4.396 -3.472 -12.264 1.00 95.94 118 LEU A O 1
ATOM 919 N N . PHE A 1 119 ? 5.654 -4.909 -13.438 1.00 97.19 119 PHE A N 1
ATOM 920 C CA . PHE A 1 119 ? 4.670 -5.068 -14.504 1.00 97.19 119 PHE A CA 1
ATOM 921 C C . PHE A 1 119 ? 3.274 -5.520 -14.054 1.00 97.19 119 PHE A C 1
ATOM 923 O O . PHE A 1 119 ? 2.326 -4.954 -14.587 1.00 97.19 119 PHE A O 1
ATOM 930 N N . PRO A 1 120 ? 3.088 -6.450 -13.097 1.00 95.19 120 PRO A N 1
ATOM 931 C CA . PRO A 1 120 ? 1.748 -6.805 -12.619 1.00 95.19 120 PRO A CA 1
ATOM 932 C C . PRO A 1 120 ? 0.962 -5.584 -12.125 1.00 95.19 120 PRO A C 1
ATOM 934 O O . PRO A 1 120 ? -0.176 -5.372 -12.528 1.00 95.19 120 PRO A O 1
ATOM 937 N N . ILE A 1 121 ? 1.623 -4.702 -11.366 1.00 95.50 121 ILE A N 1
ATOM 938 C CA . ILE A 1 121 ? 1.037 -3.452 -10.860 1.00 95.50 121 ILE A CA 1
ATOM 939 C C . ILE A 1 121 ? 0.656 -2.531 -12.027 1.00 95.50 121 ILE A C 1
ATOM 941 O O . ILE A 1 121 ? -0.414 -1.925 -12.055 1.00 95.50 121 ILE A O 1
ATOM 945 N N . ILE A 1 122 ? 1.537 -2.432 -13.026 1.00 96.94 122 ILE A N 1
ATOM 946 C CA . ILE A 1 122 ? 1.300 -1.639 -14.236 1.00 96.94 122 ILE A CA 1
ATOM 947 C C . ILE A 1 122 ? 0.122 -2.212 -15.032 1.00 96.94 122 ILE A C 1
ATOM 949 O O . ILE A 1 122 ? -0.707 -1.452 -15.519 1.00 96.94 122 ILE A O 1
ATOM 953 N N . ALA A 1 123 ? 0.030 -3.532 -15.162 1.00 96.56 123 ALA A N 1
ATOM 954 C CA . ALA A 1 123 ? -1.028 -4.206 -15.899 1.00 96.56 123 ALA A CA 1
ATOM 955 C C . ALA A 1 123 ? -2.411 -3.989 -15.263 1.00 96.56 123 ALA A C 1
ATOM 957 O O . ALA A 1 123 ? -3.397 -3.883 -15.999 1.00 96.56 123 ALA A O 1
ATOM 958 N N . ASP A 1 124 ? -2.459 -3.884 -13.933 1.00 94.12 124 ASP A N 1
ATOM 959 C CA . ASP A 1 124 ? -3.684 -3.662 -13.164 1.00 94.12 124 ASP A CA 1
ATOM 960 C C . ASP A 1 124 ? -4.125 -2.194 -13.125 1.00 94.12 124 ASP A C 1
ATOM 962 O O . ASP A 1 124 ? -5.326 -1.916 -13.137 1.00 94.12 124 ASP A O 1
ATOM 966 N N . HIS A 1 125 ? -3.183 -1.241 -13.117 1.00 94.44 125 HIS A N 1
ATOM 967 C CA . HIS A 1 125 ? -3.501 0.160 -12.809 1.00 94.44 125 HIS A CA 1
ATOM 968 C C . HIS A 1 125 ? -3.162 1.178 -13.910 1.00 94.44 125 HIS A C 1
ATOM 970 O O . HIS A 1 125 ? -3.698 2.292 -13.890 1.00 94.44 125 HIS A O 1
ATOM 976 N N . LEU A 1 126 ? -2.311 0.850 -14.890 1.00 94.69 126 LEU A N 1
ATOM 977 C CA . LEU A 1 126 ? -1.969 1.793 -15.958 1.00 94.69 126 LEU A CA 1
ATOM 978 C C . LEU A 1 126 ? -3.107 1.889 -16.973 1.00 94.69 126 LEU A C 1
ATOM 980 O O . LEU A 1 126 ? -3.400 0.957 -17.721 1.00 94.69 126 LEU A O 1
ATOM 984 N N . LYS A 1 127 ? -3.715 3.071 -17.042 1.00 92.31 127 LYS A N 1
ATOM 985 C CA . LYS A 1 127 ? -4.733 3.382 -18.045 1.00 92.31 127 LYS A CA 1
ATOM 986 C C . LYS A 1 127 ? -4.086 3.707 -19.388 1.00 92.31 127 LYS A C 1
ATOM 988 O O . LYS A 1 127 ? -3.041 4.356 -19.441 1.00 92.31 127 LYS A O 1
ATOM 993 N N . SER A 1 128 ? -4.747 3.304 -20.472 1.00 90.88 128 SER A N 1
ATOM 994 C CA . SER A 1 128 ? -4.239 3.437 -21.845 1.00 90.88 128 SER A CA 1
ATOM 995 C C . SER A 1 128 ? -3.834 4.869 -22.221 1.00 90.88 128 SER A C 1
ATOM 997 O O . SER A 1 128 ? -2.832 5.090 -22.896 1.00 90.88 128 SER A O 1
ATOM 999 N N . GLU A 1 129 ? -4.588 5.854 -21.739 1.00 91.31 129 GLU A N 1
ATOM 1000 C CA . GLU A 1 129 ? -4.372 7.281 -21.963 1.00 91.31 129 GLU A CA 1
ATOM 1001 C C . GLU A 1 129 ? -3.110 7.828 -21.279 1.00 91.31 129 GLU A C 1
ATOM 1003 O O . GLU A 1 129 ? -2.595 8.863 -21.697 1.00 91.31 129 GLU A O 1
ATOM 1008 N N . ASN A 1 130 ? -2.582 7.122 -20.276 1.00 93.69 130 ASN A N 1
ATOM 1009 C CA . ASN A 1 130 ? -1.423 7.539 -19.487 1.00 93.69 130 ASN A CA 1
ATOM 1010 C C . ASN A 1 130 ? -0.136 6.795 -19.870 1.00 93.69 130 ASN A C 1
ATOM 1012 O O . ASN A 1 130 ? 0.935 7.106 -19.346 1.00 93.69 130 ASN A O 1
ATOM 1016 N N . GLU A 1 131 ? -0.211 5.816 -20.777 1.00 94.75 131 GLU A N 1
ATOM 1017 C CA . GLU A 1 131 ? 0.923 4.947 -21.110 1.00 94.75 131 GLU A CA 1
ATOM 1018 C C . GLU A 1 131 ? 2.147 5.716 -21.609 1.00 94.75 131 GLU A C 1
ATOM 1020 O O . GLU A 1 131 ? 3.271 5.402 -21.223 1.00 94.75 131 GLU A O 1
ATOM 1025 N N . GLU A 1 132 ? 1.951 6.709 -22.480 1.00 95.19 132 GLU A N 1
ATOM 1026 C CA . GLU A 1 132 ? 3.063 7.476 -23.049 1.00 95.19 132 GLU A CA 1
ATOM 1027 C C . GLU A 1 132 ? 3.805 8.261 -21.965 1.00 95.19 132 GLU A C 1
ATOM 1029 O O . GLU A 1 132 ? 5.030 8.150 -21.863 1.00 95.19 132 GLU A O 1
ATOM 1034 N N . TYR A 1 133 ? 3.053 8.953 -21.104 1.00 94.44 133 TYR A N 1
ATOM 1035 C CA . TYR A 1 133 ? 3.597 9.676 -19.959 1.00 94.44 133 TYR A CA 1
ATOM 1036 C C . TYR A 1 133 ? 4.372 8.745 -19.027 1.00 94.44 133 TYR A C 1
ATOM 1038 O O . TYR A 1 133 ? 5.523 9.013 -18.678 1.00 94.44 133 TYR A O 1
ATOM 1046 N N . PHE A 1 134 ? 3.759 7.626 -18.635 1.00 96.31 134 PHE A N 1
ATOM 1047 C CA . PHE A 1 134 ? 4.399 6.682 -17.731 1.00 96.31 134 PHE A CA 1
ATOM 1048 C C . PHE A 1 134 ? 5.677 6.106 -18.354 1.00 96.31 134 PHE A C 1
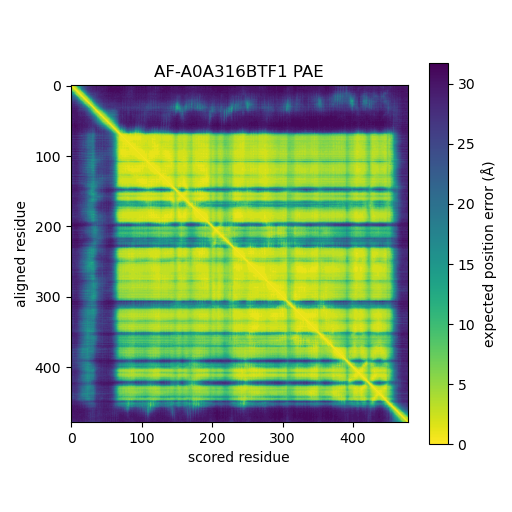ATOM 1050 O O . PHE A 1 134 ? 6.716 6.038 -17.697 1.00 96.31 134 PHE A O 1
ATOM 1057 N N . PHE A 1 135 ? 5.659 5.774 -19.647 1.00 97.69 135 PHE A N 1
ATOM 1058 C CA . PHE A 1 135 ? 6.852 5.304 -20.347 1.00 97.69 135 PHE A CA 1
ATOM 1059 C C . PHE A 1 135 ? 7.947 6.367 -20.440 1.00 97.69 135 PHE A C 1
ATOM 1061 O O . PHE A 1 135 ? 9.114 6.008 -20.307 1.00 97.69 135 PHE A O 1
ATOM 1068 N N . ASP A 1 136 ? 7.629 7.655 -20.576 1.00 96.19 136 ASP A N 1
ATOM 1069 C CA . ASP A 1 136 ? 8.634 8.724 -20.464 1.00 96.19 136 ASP A CA 1
ATOM 1070 C C . ASP A 1 136 ? 9.292 8.768 -19.082 1.00 96.19 136 ASP A C 1
ATOM 1072 O O . ASP A 1 136 ? 10.513 8.947 -18.961 1.00 96.19 136 ASP A O 1
ATOM 1076 N N . LYS A 1 137 ? 8.517 8.524 -18.023 1.00 96.38 137 LYS A N 1
ATOM 1077 C CA . LYS A 1 137 ? 9.059 8.399 -16.666 1.00 96.38 137 LYS A CA 1
ATOM 1078 C C . LYS A 1 137 ? 9.933 7.157 -16.527 1.00 96.38 137 LYS A C 1
ATOM 1080 O O . LYS A 1 137 ? 11.024 7.257 -15.978 1.00 96.38 137 LYS A O 1
ATOM 1085 N N . VAL A 1 138 ? 9.564 6.020 -17.108 1.00 97.56 138 VAL A N 1
ATOM 1086 C CA . VAL A 1 138 ? 10.430 4.825 -17.105 1.00 97.56 138 VAL A CA 1
ATOM 1087 C C . VAL A 1 138 ? 11.713 5.049 -17.919 1.00 97.56 138 VAL A C 1
ATOM 1089 O O . VAL A 1 138 ? 12.777 4.612 -17.491 1.00 97.56 138 VAL A O 1
ATOM 1092 N N . ARG A 1 139 ? 11.664 5.769 -19.053 1.00 97.19 139 ARG A N 1
ATOM 1093 C CA . ARG A 1 139 ? 12.848 6.100 -19.884 1.00 97.19 139 ARG A CA 1
ATOM 1094 C C . ARG A 1 139 ? 13.881 6.947 -19.147 1.00 97.19 139 ARG A C 1
ATOM 1096 O O . ARG A 1 139 ? 15.068 6.863 -19.456 1.00 97.19 139 ARG A O 1
ATOM 1103 N N . THR A 1 140 ? 13.425 7.792 -18.227 1.00 96.38 140 THR A N 1
ATOM 1104 C CA . THR A 1 140 ? 14.264 8.764 -17.512 1.00 96.38 140 THR A CA 1
ATOM 1105 C C . THR A 1 140 ? 14.579 8.356 -16.076 1.00 96.38 140 THR A C 1
ATOM 1107 O O . THR A 1 140 ? 15.457 8.970 -15.473 1.00 96.38 140 THR A O 1
ATOM 1110 N N . LEU A 1 141 ? 13.916 7.320 -15.549 1.00 97.75 141 LEU A N 1
ATOM 1111 C CA . LEU A 1 141 ? 14.139 6.809 -14.199 1.00 97.75 141 LEU A CA 1
ATOM 1112 C C . LEU A 1 141 ? 15.612 6.442 -13.999 1.00 97.75 141 LEU A C 1
ATOM 1114 O O . LEU A 1 141 ? 16.230 5.798 -14.853 1.00 97.75 141 LEU A O 1
ATOM 1118 N N . LYS A 1 142 ? 16.155 6.835 -12.849 1.00 95.62 142 LYS A N 1
ATOM 1119 C CA . LYS A 1 142 ? 17.509 6.497 -12.413 1.00 95.62 142 LYS A CA 1
ATOM 1120 C C . LYS A 1 142 ? 17.469 5.865 -11.028 1.00 95.62 142 LYS A C 1
ATOM 1122 O O . LYS A 1 142 ? 16.771 6.366 -10.153 1.00 95.62 142 LYS A O 1
ATOM 1127 N N . ILE A 1 143 ? 18.272 4.830 -10.813 1.00 93.94 143 ILE A N 1
ATOM 1128 C CA . ILE A 1 143 ? 18.539 4.278 -9.481 1.00 93.94 143 ILE A CA 1
ATOM 1129 C C . ILE A 1 143 ? 20.012 4.539 -9.167 1.00 93.94 143 ILE A C 1
ATOM 1131 O O . ILE A 1 143 ? 20.875 4.303 -10.017 1.00 93.94 143 ILE A O 1
ATOM 1135 N N . ILE A 1 144 ? 20.301 5.100 -7.993 1.00 90.12 144 ILE A N 1
ATOM 1136 C CA . ILE A 1 144 ? 21.671 5.306 -7.513 1.00 90.12 144 ILE A CA 1
ATOM 1137 C C . ILE A 1 144 ? 21.853 4.785 -6.099 1.00 90.12 144 ILE A C 1
ATOM 1139 O O . ILE A 1 144 ? 20.937 4.799 -5.282 1.00 90.12 144 ILE A O 1
ATOM 1143 N N . GLU A 1 145 ? 23.090 4.421 -5.805 1.00 86.88 145 GLU A N 1
ATOM 1144 C CA . GLU A 1 145 ? 23.531 4.124 -4.454 1.00 86.88 145 GLU A CA 1
ATOM 1145 C C . GLU A 1 145 ? 23.865 5.426 -3.718 1.00 86.88 145 GLU A C 1
ATOM 1147 O O . GLU A 1 145 ? 24.585 6.286 -4.239 1.00 86.88 145 GLU A O 1
ATOM 1152 N N . ASN A 1 146 ? 23.335 5.583 -2.507 1.00 80.62 146 ASN A N 1
ATOM 1153 C CA . ASN A 1 146 ? 23.613 6.718 -1.638 1.00 80.62 146 ASN A CA 1
ATOM 1154 C C . ASN A 1 146 ? 24.352 6.246 -0.380 1.00 80.62 146 ASN A C 1
ATOM 1156 O O . ASN A 1 146 ? 23.818 5.495 0.427 1.00 80.62 146 ASN A O 1
ATOM 1160 N N . HIS A 1 147 ? 25.586 6.721 -0.201 1.00 72.31 147 HIS A N 1
ATOM 1161 C CA . HIS A 1 147 ? 26.449 6.347 0.927 1.00 72.31 147 HIS A CA 1
ATOM 1162 C C . HIS A 1 147 ? 26.479 7.387 2.060 1.00 72.31 147 HIS A C 1
ATOM 1164 O O . HIS A 1 147 ? 27.233 7.226 3.018 1.00 72.31 147 HIS A O 1
ATOM 1170 N N . THR A 1 148 ? 25.756 8.506 1.941 1.00 57.44 148 THR A N 1
ATOM 1171 C CA . THR A 1 148 ? 26.026 9.703 2.762 1.00 57.44 148 THR A CA 1
ATOM 1172 C C . THR A 1 148 ? 24.906 10.115 3.706 1.00 57.44 148 THR A C 1
ATOM 1174 O O . THR A 1 148 ? 25.173 10.888 4.626 1.00 57.44 148 THR A O 1
ATOM 1177 N N . ASN A 1 149 ? 23.675 9.635 3.513 1.00 58.41 149 ASN A N 1
ATOM 1178 C CA . ASN A 1 149 ? 22.511 10.288 4.125 1.00 58.41 149 ASN A CA 1
ATOM 1179 C C . ASN A 1 149 ? 21.887 9.543 5.316 1.00 58.41 149 ASN A C 1
ATOM 1181 O O . ASN A 1 149 ? 21.030 10.122 5.979 1.00 58.41 149 ASN A O 1
ATOM 1185 N N . GLY A 1 150 ? 22.327 8.318 5.633 1.00 61.03 150 GLY A N 1
ATOM 1186 C CA . GLY A 1 150 ? 21.772 7.528 6.745 1.00 61.03 150 GLY A CA 1
ATOM 1187 C C . GLY A 1 150 ? 20.268 7.255 6.612 1.00 61.03 150 GLY A C 1
ATOM 1188 O O . GLY A 1 150 ? 19.579 7.138 7.623 1.00 61.03 150 GLY A O 1
ATOM 1189 N N . ILE A 1 151 ? 19.774 7.245 5.372 1.00 62.78 151 ILE A N 1
ATOM 1190 C CA . ILE A 1 151 ? 18.415 6.879 4.986 1.00 62.78 151 ILE A CA 1
ATOM 1191 C C . ILE A 1 151 ? 18.555 5.612 4.145 1.00 62.78 151 ILE A C 1
ATOM 1193 O O . ILE A 1 151 ? 19.344 5.610 3.200 1.00 62.78 151 ILE A O 1
ATOM 1197 N N . ASP A 1 152 ? 17.778 4.583 4.475 1.00 77.94 152 ASP A N 1
ATOM 1198 C CA . ASP A 1 152 ? 17.837 3.285 3.800 1.00 77.94 152 ASP A CA 1
ATOM 1199 C C . ASP A 1 152 ? 17.427 3.398 2.313 1.00 77.94 152 ASP A C 1
ATOM 1201 O O . ASP A 1 152 ? 18.061 2.796 1.445 1.00 77.94 152 ASP A O 1
ATOM 1205 N N . GLY A 1 153 ? 16.418 4.220 1.993 1.00 85.19 153 GLY A N 1
ATOM 1206 C CA . GLY A 1 153 ? 15.977 4.504 0.625 1.00 85.19 153 GLY A CA 1
ATOM 1207 C C . GLY A 1 153 ? 15.123 5.771 0.500 1.00 85.19 153 GLY A C 1
ATOM 1208 O O . GLY A 1 153 ? 14.577 6.262 1.488 1.00 85.19 153 GLY A O 1
ATOM 1209 N N . GLN A 1 154 ? 15.066 6.346 -0.706 1.00 88.19 154 GLN A N 1
ATOM 1210 C CA . GLN A 1 154 ? 14.194 7.476 -1.034 1.00 88.19 154 GLN A CA 1
ATOM 1211 C C . GLN A 1 154 ? 13.928 7.603 -2.543 1.00 88.19 154 GLN A C 1
ATOM 1213 O O . GLN A 1 154 ? 14.861 7.674 -3.346 1.00 88.19 154 GLN A O 1
ATOM 1218 N N . TYR A 1 155 ? 12.668 7.796 -2.931 1.00 90.12 155 TYR A N 1
ATOM 1219 C CA . TYR A 1 155 ? 12.290 8.292 -4.254 1.00 90.12 155 TYR A CA 1
ATOM 1220 C C . TYR A 1 155 ? 12.152 9.824 -4.296 1.00 90.12 155 TYR A C 1
ATOM 1222 O O . TYR A 1 155 ? 11.366 10.445 -3.578 1.00 90.12 155 TYR A O 1
ATOM 1230 N N . ILE A 1 156 ? 12.892 10.457 -5.207 1.00 87.06 156 ILE A N 1
ATOM 1231 C CA . ILE A 1 156 ? 12.925 11.902 -5.444 1.00 87.06 156 ILE A CA 1
ATOM 1232 C C . ILE A 1 156 ? 12.229 12.204 -6.775 1.00 87.06 156 ILE A C 1
ATOM 1234 O O . ILE A 1 156 ? 12.831 12.120 -7.850 1.00 87.06 156 ILE A O 1
ATOM 1238 N N . GLN A 1 157 ? 10.957 12.612 -6.711 1.00 82.88 157 GLN A N 1
ATOM 1239 C CA . GLN A 1 157 ? 10.129 12.863 -7.902 1.00 82.88 157 GLN A CA 1
ATOM 1240 C C . GLN A 1 157 ? 10.736 13.895 -8.859 1.00 82.88 157 GLN A C 1
ATOM 1242 O O . GLN A 1 157 ? 10.737 13.680 -10.069 1.00 82.88 157 GLN A O 1
ATOM 1247 N N . SER A 1 158 ? 11.248 15.018 -8.339 1.00 83.44 158 SER A N 1
ATOM 1248 C CA . SER A 1 158 ? 11.752 16.127 -9.167 1.00 83.44 158 SER A CA 1
ATOM 1249 C C . SER A 1 158 ? 12.922 15.730 -10.062 1.00 83.44 158 SER A C 1
ATOM 1251 O O . SER A 1 158 ? 13.177 16.382 -11.069 1.00 83.44 158 SER A O 1
ATOM 1253 N N . GLU A 1 159 ? 13.636 14.675 -9.681 1.00 89.81 159 GLU A N 1
ATOM 1254 C CA . GLU A 1 159 ? 14.787 14.146 -10.408 1.00 89.81 159 GLU A CA 1
ATOM 1255 C C . GLU A 1 159 ? 14.494 12.776 -11.027 1.00 89.81 159 GLU A C 1
ATOM 1257 O O . GLU A 1 159 ? 15.375 12.192 -11.651 1.00 89.81 159 GLU A O 1
ATOM 1262 N N . ASN A 1 160 ? 13.268 12.270 -10.840 1.00 92.94 160 ASN A N 1
ATOM 1263 C CA . ASN A 1 160 ? 12.838 10.923 -11.185 1.00 92.94 160 ASN A CA 1
ATOM 1264 C C . ASN A 1 160 ? 13.894 9.868 -10.806 1.00 92.94 160 ASN A C 1
ATOM 1266 O O . ASN A 1 160 ? 14.379 9.102 -11.643 1.00 92.94 160 ASN A O 1
ATOM 1270 N N . ARG A 1 161 ? 14.309 9.901 -9.534 1.00 94.44 161 ARG A N 1
ATOM 1271 C CA . ARG A 1 161 ? 15.450 9.141 -9.025 1.00 94.44 161 ARG A CA 1
ATOM 1272 C C . ARG A 1 161 ? 15.091 8.375 -7.765 1.00 94.44 161 ARG A C 1
ATOM 1274 O O . ARG A 1 161 ? 14.550 8.968 -6.843 1.00 94.44 161 ARG A O 1
ATOM 1281 N N . VAL A 1 162 ? 15.465 7.103 -7.710 1.00 93.69 162 VAL A N 1
ATOM 1282 C CA . VAL A 1 162 ? 15.535 6.338 -6.463 1.00 93.69 162 VAL A CA 1
ATOM 1283 C C . VAL A 1 162 ? 16.971 6.361 -5.952 1.00 93.69 162 VAL A C 1
ATOM 1285 O O . VAL A 1 162 ? 17.920 6.153 -6.712 1.00 93.69 162 VAL A O 1
ATOM 1288 N N . GLU A 1 163 ? 17.119 6.631 -4.667 1.00 91.12 163 GLU A N 1
ATOM 1289 C CA . GLU A 1 163 ? 18.357 6.497 -3.913 1.00 91.12 163 GLU A CA 1
ATOM 1290 C C . GLU A 1 163 ? 18.193 5.351 -2.916 1.00 91.12 163 GLU A C 1
ATOM 1292 O O . GLU A 1 163 ? 17.154 5.256 -2.271 1.00 91.12 163 GLU A O 1
ATOM 1297 N N . VAL A 1 164 ? 19.195 4.485 -2.793 1.00 87.25 164 VAL A N 1
ATOM 1298 C CA . VAL A 1 164 ? 19.180 3.353 -1.852 1.00 87.25 164 VAL A CA 1
ATOM 1299 C C . VAL A 1 164 ? 20.548 3.196 -1.199 1.00 87.25 164 VAL A C 1
ATOM 1301 O O . VAL A 1 164 ? 21.574 3.411 -1.849 1.00 87.25 164 VAL A O 1
ATOM 1304 N N . GLU A 1 165 ? 20.586 2.852 0.087 1.00 83.38 165 GLU A N 1
ATOM 1305 C CA . GLU A 1 165 ? 21.838 2.620 0.802 1.00 83.38 165 GLU A CA 1
ATOM 1306 C C . GLU A 1 165 ? 22.438 1.252 0.406 1.00 83.38 165 GLU A C 1
ATOM 1308 O O . GLU A 1 165 ? 21.850 0.203 0.672 1.00 83.38 165 GLU A O 1
ATOM 1313 N N . PRO A 1 166 ? 23.633 1.212 -0.207 1.00 71.06 166 PRO A N 1
ATOM 1314 C CA . PRO A 1 166 ? 24.209 -0.035 -0.723 1.00 71.06 166 PRO A CA 1
ATOM 1315 C C . PRO A 1 166 ? 24.704 -0.978 0.378 1.00 71.06 166 PRO A C 1
ATOM 1317 O O . PRO A 1 166 ? 24.779 -2.188 0.176 1.00 71.06 166 PRO A O 1
ATOM 1320 N N . ASP A 1 167 ? 25.002 -0.452 1.568 1.00 70.25 167 ASP A N 1
ATOM 1321 C CA . ASP A 1 167 ? 25.422 -1.270 2.707 1.00 70.25 167 ASP A CA 1
ATOM 1322 C C . ASP A 1 167 ? 24.260 -2.061 3.332 1.00 70.25 167 ASP A C 1
ATOM 1324 O O . ASP A 1 167 ? 24.505 -2.906 4.195 1.00 70.25 167 ASP A O 1
ATOM 1328 N N . LEU A 1 168 ? 23.008 -1.849 2.898 1.00 67.69 168 LEU A N 1
ATOM 1329 C CA . LEU A 1 168 ? 21.853 -2.618 3.377 1.00 67.69 168 LEU A CA 1
ATOM 1330 C C . LEU A 1 168 ? 22.015 -4.115 3.133 1.00 67.69 168 LEU A C 1
ATOM 1332 O O . LEU A 1 168 ? 21.688 -4.901 4.017 1.00 67.69 168 LEU A O 1
ATOM 1336 N N . THR A 1 169 ? 22.591 -4.524 2.002 1.00 62.66 169 THR A N 1
ATOM 1337 C CA . THR A 1 169 ? 22.837 -5.945 1.718 1.00 62.66 169 THR A CA 1
ATOM 1338 C C . THR A 1 169 ? 23.774 -6.563 2.753 1.00 62.66 169 THR A C 1
ATOM 1340 O O . THR A 1 169 ? 23.510 -7.646 3.267 1.00 62.66 169 THR A O 1
ATOM 1343 N N . ASN A 1 170 ? 24.830 -5.841 3.135 1.00 59.00 170 ASN A N 1
ATOM 1344 C CA . ASN A 1 170 ? 25.789 -6.296 4.142 1.00 59.00 170 ASN A CA 1
ATOM 1345 C C . ASN A 1 170 ? 25.224 -6.232 5.572 1.00 59.00 170 ASN A C 1
ATOM 1347 O O . ASN A 1 170 ? 25.669 -6.977 6.442 1.00 59.00 170 ASN A O 1
ATOM 1351 N N . LYS A 1 171 ? 24.272 -5.328 5.835 1.00 61.59 171 LYS A N 1
ATOM 1352 C CA . LYS A 1 171 ? 23.675 -5.114 7.163 1.00 61.59 171 LYS A CA 1
ATOM 1353 C C . LYS A 1 171 ? 22.467 -6.016 7.436 1.00 61.59 171 LYS A C 1
ATOM 1355 O O . LYS A 1 171 ? 22.279 -6.438 8.574 1.00 61.59 171 LYS A O 1
ATOM 1360 N N . LEU A 1 172 ? 21.635 -6.253 6.423 1.00 62.88 172 LEU A N 1
ATOM 1361 C CA . LEU A 1 172 ? 20.277 -6.801 6.545 1.00 62.88 172 LEU A CA 1
ATOM 1362 C C . LEU A 1 172 ? 19.922 -7.842 5.465 1.00 62.88 172 LEU A C 1
ATOM 1364 O O . LEU A 1 172 ? 18.887 -8.490 5.579 1.00 62.88 172 LEU A O 1
ATOM 1368 N N . GLY A 1 173 ? 20.776 -8.043 4.458 1.00 66.31 173 GLY A N 1
ATOM 1369 C CA . GLY A 1 173 ? 20.646 -9.108 3.459 1.00 66.31 173 GLY A CA 1
ATOM 1370 C C . GLY A 1 173 ? 20.013 -8.640 2.156 1.00 66.31 173 GLY A C 1
ATOM 1371 O O . GLY A 1 173 ? 19.434 -7.557 2.075 1.00 66.31 173 GLY A O 1
ATOM 1372 N N . GLU A 1 174 ? 20.120 -9.471 1.117 1.00 69.44 174 GLU A N 1
ATOM 1373 C CA . GLU A 1 174 ? 19.599 -9.164 -0.226 1.00 69.44 174 GLU A CA 1
ATOM 1374 C C . GLU A 1 174 ? 18.079 -8.942 -0.235 1.00 69.44 174 GLU A C 1
ATOM 1376 O O . GLU A 1 174 ? 17.578 -8.084 -0.963 1.00 69.44 174 GLU A O 1
ATOM 1381 N N . GLY A 1 175 ? 17.341 -9.658 0.618 1.00 71.19 175 GLY A N 1
ATOM 1382 C CA . GLY A 1 175 ? 15.895 -9.477 0.753 1.00 71.19 175 GLY A CA 1
ATOM 1383 C C . GLY A 1 175 ? 15.518 -8.123 1.360 1.00 71.19 175 GLY A C 1
ATOM 1384 O O . GLY A 1 175 ? 14.590 -7.474 0.885 1.00 71.19 175 GLY A O 1
ATOM 1385 N N . ALA A 1 176 ? 16.279 -7.634 2.346 1.00 70.38 176 ALA A N 1
ATOM 1386 C CA . ALA A 1 176 ? 16.025 -6.328 2.951 1.00 70.38 176 ALA A CA 1
ATOM 1387 C C . ALA A 1 176 ? 16.363 -5.181 1.989 1.00 70.38 176 ALA A C 1
ATOM 1389 O O . ALA A 1 176 ? 15.604 -4.218 1.895 1.00 70.38 176 ALA A O 1
ATOM 1390 N N . TYR A 1 177 ? 17.459 -5.314 1.235 1.00 78.19 177 TYR A N 1
ATOM 1391 C CA . TYR A 1 177 ? 17.788 -4.393 0.147 1.00 78.19 177 TYR A CA 1
ATOM 1392 C C . TYR A 1 177 ? 16.660 -4.335 -0.892 1.00 78.19 177 TYR A C 1
ATOM 1394 O O . TYR A 1 177 ? 16.184 -3.255 -1.244 1.00 78.19 177 TYR A O 1
ATOM 1402 N N . SER A 1 178 ? 16.191 -5.505 -1.334 1.00 81.88 178 SER A N 1
ATOM 1403 C CA . SER A 1 178 ? 15.097 -5.617 -2.299 1.00 81.88 178 SER A CA 1
ATOM 1404 C C . SER A 1 178 ? 13.815 -4.979 -1.764 1.00 81.88 178 SER A C 1
ATOM 1406 O O . SER A 1 178 ? 13.179 -4.219 -2.485 1.00 81.88 178 SER A O 1
ATOM 1408 N N . ALA A 1 179 ? 13.475 -5.204 -0.492 1.00 79.62 179 ALA A N 1
ATOM 1409 C CA . ALA A 1 179 ? 12.294 -4.620 0.141 1.00 79.62 179 ALA A CA 1
ATOM 1410 C C . ALA A 1 179 ? 12.311 -3.097 0.162 1.00 79.62 179 ALA A C 1
ATOM 1412 O O . ALA A 1 179 ? 11.315 -2.476 -0.206 1.00 79.62 179 ALA A O 1
ATOM 1413 N N . VAL A 1 180 ? 13.445 -2.496 0.521 1.00 84.56 180 VAL A N 1
ATOM 1414 C CA . VAL A 1 180 ? 13.602 -1.039 0.463 1.00 84.56 180 VAL A CA 1
ATOM 1415 C C . VAL A 1 180 ? 13.487 -0.548 -0.979 1.00 84.56 180 VAL A C 1
ATOM 1417 O O . VAL A 1 180 ? 12.755 0.399 -1.249 1.00 84.56 180 VAL A O 1
ATOM 1420 N N . LEU A 1 181 ? 14.139 -1.214 -1.934 1.00 89.19 181 LEU A N 1
ATOM 1421 C CA . LEU A 1 181 ? 14.077 -0.799 -3.332 1.00 89.19 181 LEU A CA 1
ATOM 1422 C C . LEU A 1 181 ? 12.655 -0.894 -3.909 1.00 89.19 181 LEU A C 1
ATOM 1424 O O . LEU A 1 181 ? 12.207 0.048 -4.557 1.00 89.19 181 LEU A O 1
ATOM 1428 N N . TYR A 1 182 ? 11.920 -1.981 -3.658 1.00 91.56 182 TYR A N 1
ATOM 1429 C CA . TYR A 1 182 ? 10.529 -2.105 -4.102 1.00 91.56 182 TYR A CA 1
ATOM 1430 C C . TYR A 1 182 ? 9.603 -1.107 -3.405 1.00 91.56 182 TYR A C 1
ATOM 1432 O O . TYR A 1 182 ? 8.729 -0.559 -4.072 1.00 91.56 182 TYR A O 1
ATOM 1440 N N . HIS A 1 183 ? 9.829 -0.802 -2.123 1.00 91.56 183 HIS A N 1
ATOM 1441 C CA . HIS A 1 183 ? 9.116 0.268 -1.425 1.00 91.56 183 HIS A CA 1
ATOM 1442 C C . HIS A 1 183 ? 9.287 1.610 -2.159 1.00 91.56 183 HIS A C 1
ATOM 1444 O O . HIS A 1 183 ? 8.305 2.269 -2.503 1.00 91.56 183 HIS A O 1
ATOM 1450 N N . GLU A 1 184 ? 10.524 1.991 -2.488 1.00 92.44 184 GLU A N 1
ATOM 1451 C CA . GLU A 1 184 ? 10.794 3.239 -3.214 1.00 92.44 184 GLU A CA 1
ATOM 1452 C C . GLU A 1 184 ? 10.301 3.214 -4.666 1.00 92.44 184 GLU A C 1
ATOM 1454 O O . GLU A 1 184 ? 9.870 4.231 -5.217 1.00 92.44 184 GLU A O 1
ATOM 1459 N N . LEU A 1 185 ? 10.319 2.049 -5.310 1.00 95.50 185 LEU A N 1
ATOM 1460 C CA . LEU A 1 185 ? 9.730 1.880 -6.633 1.00 95.50 185 LEU A CA 1
ATOM 1461 C C . LEU A 1 185 ? 8.201 1.933 -6.602 1.00 95.50 185 LEU A C 1
ATOM 1463 O O . LEU A 1 185 ? 7.601 2.381 -7.577 1.00 95.50 185 LEU A O 1
ATOM 1467 N N . MET A 1 186 ? 7.559 1.548 -5.500 1.00 94.50 186 MET A N 1
ATOM 1468 C CA . MET A 1 186 ? 6.118 1.719 -5.334 1.00 94.50 186 MET A CA 1
ATOM 1469 C C . MET A 1 186 ? 5.751 3.199 -5.242 1.00 94.50 186 MET A C 1
ATOM 1471 O O . MET A 1 186 ? 4.768 3.613 -5.857 1.00 94.50 186 MET A O 1
ATOM 1475 N N . HIS A 1 187 ? 6.593 4.018 -4.596 1.00 91.88 187 HIS A N 1
ATOM 1476 C CA . HIS A 1 187 ? 6.503 5.469 -4.752 1.00 91.88 187 HIS A CA 1
ATOM 1477 C C . HIS A 1 187 ? 6.645 5.829 -6.236 1.00 91.88 187 HIS A C 1
ATOM 1479 O O . HIS A 1 187 ? 5.757 6.456 -6.788 1.00 91.88 187 HIS A O 1
ATOM 1485 N N . PHE A 1 188 ? 7.672 5.393 -6.967 1.00 93.75 188 PHE A N 1
ATOM 1486 C CA . PHE A 1 188 ? 7.730 5.687 -8.413 1.00 93.75 188 PHE A CA 1
ATOM 1487 C C . PHE A 1 188 ? 6.425 5.341 -9.175 1.00 93.75 188 PHE A C 1
ATOM 1489 O O . PHE A 1 188 ? 5.995 6.141 -10.011 1.00 93.75 188 PHE A O 1
ATOM 1496 N N . ILE A 1 189 ? 5.772 4.215 -8.868 1.00 94.19 189 ILE A N 1
ATOM 1497 C CA . ILE A 1 189 ? 4.496 3.823 -9.482 1.00 94.19 189 ILE A CA 1
ATOM 1498 C C . ILE A 1 189 ? 3.350 4.769 -9.113 1.00 94.19 189 ILE A C 1
ATOM 1500 O O . ILE A 1 189 ? 2.811 5.392 -10.031 1.00 94.19 189 ILE A O 1
ATOM 1504 N N . ASP A 1 190 ? 3.005 4.910 -7.823 1.00 90.00 190 ASP A N 1
ATOM 1505 C CA . ASP A 1 190 ? 1.923 5.793 -7.317 1.00 90.00 190 ASP A CA 1
ATOM 1506 C C . ASP A 1 190 ? 1.972 7.150 -8.039 1.00 90.00 190 ASP A C 1
ATOM 1508 O O . ASP A 1 190 ? 1.000 7.674 -8.582 1.00 90.00 190 ASP A O 1
ATOM 1512 N N . LEU A 1 191 ? 3.189 7.651 -8.189 1.00 86.62 191 LEU A N 1
ATOM 1513 C CA . LEU A 1 191 ? 3.455 9.031 -8.521 1.00 86.62 191 LEU A CA 1
ATOM 1514 C C . LEU A 1 191 ? 3.469 9.357 -10.002 1.00 86.62 191 LEU A C 1
ATOM 1516 O O . LEU A 1 191 ? 3.484 10.537 -10.356 1.00 86.62 191 LEU A O 1
ATOM 1520 N N . ASN A 1 192 ? 3.496 8.336 -10.851 1.00 90.19 192 ASN A N 1
ATOM 1521 C CA . ASN A 1 192 ? 3.635 8.517 -12.288 1.00 90.19 192 ASN A CA 1
ATOM 1522 C C . ASN A 1 192 ? 2.593 7.729 -13.090 1.00 90.19 192 ASN A C 1
ATOM 1524 O O . ASN A 1 192 ? 2.334 8.094 -14.237 1.00 90.19 192 ASN A O 1
ATOM 1528 N N . ILE A 1 193 ? 1.976 6.685 -12.525 1.00 92.44 193 ILE A N 1
ATOM 1529 C CA . ILE A 1 193 ? 1.062 5.794 -13.259 1.00 92.44 193 ILE A CA 1
ATOM 1530 C C . ILE A 1 193 ? -0.214 6.502 -13.741 1.00 92.44 193 ILE A C 1
ATOM 1532 O O . ILE A 1 193 ? -0.765 6.169 -14.790 1.00 92.44 193 ILE A O 1
ATOM 1536 N N . ALA A 1 194 ? -0.646 7.539 -13.021 1.00 89.44 194 ALA A N 1
ATOM 1537 C CA . ALA A 1 194 ? -1.849 8.303 -13.333 1.00 89.44 194 ALA A CA 1
ATOM 1538 C C . ALA A 1 194 ? -1.657 9.445 -14.347 1.00 89.44 194 ALA A C 1
ATOM 1540 O O . ALA A 1 194 ? -2.635 10.107 -14.683 1.00 89.44 194 ALA A O 1
ATOM 1541 N N . GLY A 1 195 ? -0.434 9.711 -14.823 1.00 83.69 195 GLY A N 1
ATOM 1542 C CA . GLY A 1 195 ? -0.208 10.761 -15.828 1.00 83.69 195 GLY A CA 1
ATOM 1543 C C . GLY A 1 195 ? -0.104 12.200 -15.295 1.00 83.69 195 GLY A C 1
ATOM 1544 O O . GLY A 1 195 ? -0.077 13.139 -16.088 1.00 83.69 195 GLY A O 1
ATOM 1545 N N . ASN A 1 196 ? -0.056 12.409 -13.975 1.00 70.81 196 ASN A N 1
ATOM 1546 C CA . ASN A 1 196 ? -0.165 13.740 -13.363 1.00 70.81 196 ASN A CA 1
ATOM 1547 C C . ASN A 1 196 ? 1.196 14.308 -12.924 1.00 70.81 196 ASN A C 1
ATOM 1549 O O . ASN A 1 196 ? 1.901 13.701 -12.123 1.00 70.81 196 ASN A O 1
ATOM 1553 N N . GLU A 1 197 ? 1.562 15.514 -13.383 1.00 63.72 197 GLU A N 1
ATOM 1554 C CA . GLU A 1 197 ? 2.908 16.052 -13.120 1.00 63.72 197 GLU A CA 1
ATOM 1555 C C . GLU A 1 197 ? 3.147 16.582 -11.693 1.00 63.72 197 GLU A C 1
ATOM 1557 O O . GLU A 1 197 ? 4.280 16.499 -11.232 1.00 63.72 197 GLU A O 1
ATOM 1562 N N . PHE A 1 198 ? 2.150 17.090 -10.951 1.00 58.31 198 PHE A N 1
ATOM 1563 C CA . PHE A 1 198 ? 2.419 17.823 -9.690 1.00 58.31 198 PHE A CA 1
ATOM 1564 C C . PHE A 1 198 ? 1.246 17.886 -8.683 1.00 58.31 198 PHE A C 1
ATOM 1566 O O . PHE A 1 198 ? 1.039 18.903 -8.021 1.00 58.31 198 PHE A O 1
ATOM 1573 N N . SER A 1 199 ? 0.455 16.826 -8.524 1.00 54.72 199 SER A N 1
ATOM 1574 C CA . SER A 1 199 ? -0.808 16.885 -7.758 1.00 54.72 199 SER A CA 1
ATOM 1575 C C . SER A 1 199 ? -0.709 16.609 -6.250 1.00 54.72 199 SER A C 1
ATOM 1577 O O . SER A 1 199 ? -1.729 16.583 -5.568 1.00 54.72 199 SER A O 1
ATOM 1579 N N . ARG A 1 200 ? 0.491 16.417 -5.691 1.00 56.72 200 ARG A N 1
ATOM 1580 C CA . ARG A 1 200 ? 0.616 15.721 -4.397 1.00 56.72 200 ARG A CA 1
ATOM 1581 C C . ARG A 1 200 ? 0.608 16.534 -3.133 1.00 56.72 200 ARG A C 1
ATOM 1583 O O . ARG A 1 200 ? 0.272 15.999 -2.081 1.00 56.72 200 ARG A O 1
ATOM 1590 N N . TYR A 1 201 ? 1.026 17.788 -3.180 1.00 67.88 201 TYR A N 1
ATOM 1591 C CA . TYR A 1 201 ? 1.171 18.483 -1.915 1.00 67.88 201 TYR A CA 1
ATOM 1592 C C . TYR A 1 201 ? -0.202 18.959 -1.462 1.00 67.88 201 TYR A C 1
ATOM 1594 O O . TYR A 1 201 ? -0.801 19.851 -2.060 1.00 67.88 201 TYR A O 1
ATOM 1602 N N . LEU A 1 202 ? -0.674 18.382 -0.365 1.00 75.19 202 LEU A N 1
ATOM 1603 C CA . LEU A 1 202 ? -1.577 19.107 0.498 1.00 75.19 202 LEU A CA 1
ATOM 1604 C C . LEU A 1 202 ? -0.798 20.240 1.145 1.00 75.19 202 LEU A C 1
ATOM 1606 O O . LEU A 1 202 ? 0.251 20.049 1.773 1.00 75.19 202 LEU A O 1
ATOM 1610 N N . ALA A 1 203 ? -1.315 21.437 0.946 1.00 74.81 203 ALA A N 1
ATOM 1611 C CA . ALA A 1 203 ? -0.796 22.641 1.535 1.00 74.81 203 ALA A CA 1
ATOM 1612 C C . ALA A 1 203 ? -1.715 23.055 2.675 1.00 74.81 203 ALA A C 1
ATOM 1614 O O . ALA A 1 203 ? -2.870 23.399 2.438 1.00 74.81 203 ALA A O 1
ATOM 1615 N N . LEU A 1 204 ? -1.186 23.033 3.899 1.00 75.44 204 LEU A N 1
ATOM 1616 C CA . LEU A 1 204 ? -1.802 23.735 5.013 1.00 75.44 204 LEU A CA 1
ATOM 1617 C C . LEU A 1 204 ? -1.332 25.184 4.987 1.00 75.44 204 LEU A C 1
ATOM 1619 O O . LEU A 1 204 ? -0.127 25.448 5.100 1.00 75.44 204 LEU A O 1
ATOM 1623 N N . LEU A 1 205 ? -2.282 26.098 4.853 1.00 75.31 205 LEU A N 1
ATOM 1624 C CA . LEU A 1 205 ? -2.044 27.527 4.978 1.00 75.31 205 LEU A CA 1
ATOM 1625 C C . LEU A 1 205 ? -2.065 27.953 6.455 1.00 75.31 205 LEU A C 1
ATOM 1627 O O . LEU A 1 205 ? -2.588 27.256 7.325 1.00 75.31 205 LEU A O 1
ATOM 1631 N N . ASP A 1 206 ? -1.493 29.123 6.748 1.00 75.00 206 ASP A N 1
ATOM 1632 C CA . ASP A 1 206 ? -1.411 29.665 8.115 1.00 75.00 206 ASP A CA 1
ATOM 1633 C C . ASP A 1 206 ? -2.785 29.893 8.774 1.00 75.00 206 ASP A C 1
ATOM 1635 O O . ASP A 1 206 ? -2.877 29.932 10.001 1.00 75.00 206 ASP A O 1
ATOM 1639 N N . ASP A 1 207 ? -3.846 30.046 7.978 1.00 75.56 207 ASP A N 1
ATOM 1640 C CA . ASP A 1 207 ? -5.227 30.195 8.453 1.00 75.56 207 ASP A CA 1
ATOM 1641 C C . ASP A 1 207 ? -5.910 28.857 8.795 1.00 75.56 207 ASP A C 1
ATOM 1643 O O . ASP A 1 207 ? -7.056 28.851 9.243 1.00 75.56 207 ASP A O 1
ATOM 1647 N N . GLY A 1 208 ? -5.203 27.735 8.630 1.00 72.81 208 GLY A N 1
ATOM 1648 C CA . GLY A 1 208 ? -5.688 26.394 8.945 1.00 72.81 208 GLY A CA 1
ATOM 1649 C C . GLY A 1 208 ? -6.410 25.687 7.796 1.00 72.81 208 GLY A C 1
ATOM 1650 O O . GLY A 1 208 ? -6.869 24.563 7.992 1.00 72.81 208 GLY A O 1
ATOM 1651 N N . THR A 1 209 ? -6.505 26.301 6.614 1.00 78.00 209 THR A N 1
ATOM 1652 C CA . THR A 1 209 ? -7.140 25.690 5.436 1.00 78.00 209 THR A CA 1
ATOM 1653 C C . THR A 1 209 ? -6.199 24.739 4.696 1.00 78.00 209 THR A C 1
ATOM 1655 O O . THR A 1 209 ? -4.984 24.952 4.639 1.00 78.00 209 THR A O 1
ATOM 1658 N N . ILE A 1 210 ? -6.767 23.669 4.131 1.00 80.00 210 ILE A N 1
ATOM 1659 C CA . ILE A 1 210 ? -6.048 22.664 3.341 1.00 80.00 210 ILE A CA 1
ATOM 1660 C C . ILE A 1 210 ? -6.408 22.839 1.863 1.00 80.00 210 ILE A C 1
ATOM 1662 O O . ILE A 1 210 ? -7.582 22.891 1.508 1.00 80.00 210 ILE A O 1
ATOM 1666 N N . HIS A 1 211 ? -5.395 22.887 0.999 1.00 77.94 211 HIS A N 1
ATOM 1667 C CA . HIS A 1 211 ? -5.551 23.036 -0.450 1.00 77.94 211 HIS A CA 1
ATOM 1668 C C . HIS A 1 211 ? -4.673 22.049 -1.221 1.00 77.94 211 HIS A C 1
ATOM 1670 O O . HIS A 1 211 ? -3.613 21.647 -0.729 1.00 77.94 211 HIS A O 1
ATOM 1676 N N . LYS A 1 212 ? -5.039 21.741 -2.475 1.00 79.06 212 LYS A N 1
ATOM 1677 C CA . LYS A 1 212 ? -4.052 21.224 -3.431 1.00 79.06 212 LYS A CA 1
ATOM 1678 C C . LYS A 1 212 ? -3.022 22.308 -3.702 1.00 79.06 212 LYS A C 1
ATOM 1680 O O . LYS A 1 212 ? -3.346 23.447 -4.020 1.00 79.06 212 LYS A O 1
ATOM 1685 N N . TYR A 1 213 ? -1.755 21.947 -3.636 1.00 74.44 213 TYR A N 1
ATOM 1686 C CA . TYR A 1 213 ? -0.656 22.874 -3.872 1.00 74.44 213 TYR A CA 1
ATOM 1687 C C . TYR A 1 213 ? -0.603 23.415 -5.294 1.00 74.44 213 TYR A C 1
ATOM 1689 O O . TYR A 1 213 ? -0.193 24.560 -5.496 1.00 74.44 213 TYR A O 1
ATOM 1697 N N . CYS A 1 214 ? -1.006 22.613 -6.282 1.00 75.19 214 CYS A N 1
ATOM 1698 C CA . CYS A 1 214 ? -1.071 23.065 -7.667 1.00 75.19 214 CYS A CA 1
ATOM 1699 C C . CYS A 1 214 ? -2.067 24.220 -7.855 1.00 75.19 214 CYS A C 1
ATOM 1701 O O . CYS A 1 214 ? -1.817 25.074 -8.705 1.00 75.19 214 CYS A O 1
ATOM 1703 N N . ASP A 1 215 ? -3.087 24.316 -6.998 1.00 78.12 215 ASP A N 1
ATOM 1704 C CA . ASP A 1 215 ? -4.103 25.371 -7.042 1.00 78.12 215 ASP A CA 1
ATOM 1705 C C . ASP A 1 215 ? -3.641 26.673 -6.363 1.00 78.12 215 ASP A C 1
ATOM 1707 O O . ASP A 1 215 ? -4.272 27.718 -6.522 1.00 78.12 215 ASP A O 1
ATOM 1711 N N . LEU A 1 216 ? -2.520 26.645 -5.630 1.00 74.94 216 LEU A N 1
ATOM 1712 C CA . LEU A 1 216 ? -2.010 27.804 -4.899 1.00 74.94 216 LEU A CA 1
ATOM 1713 C C . LEU A 1 216 ? -1.161 28.732 -5.767 1.00 74.94 216 LEU A C 1
ATOM 1715 O O . LEU A 1 216 ? -0.294 28.299 -6.538 1.00 74.94 216 LEU A O 1
ATOM 1719 N N . THR A 1 217 ? -1.320 30.033 -5.539 1.00 75.31 217 THR A N 1
ATOM 1720 C CA . THR A 1 217 ? -0.508 31.091 -6.143 1.00 75.31 217 THR A CA 1
ATOM 1721 C C . THR A 1 217 ? 0.853 31.244 -5.444 1.00 75.31 217 THR A C 1
ATOM 1723 O O . THR A 1 217 ? 1.058 30.857 -4.294 1.00 75.31 217 THR A O 1
ATOM 1726 N N . TYR A 1 218 ? 1.835 31.835 -6.135 1.00 66.62 218 TYR A N 1
ATOM 1727 C CA . TYR A 1 218 ? 3.211 31.990 -5.631 1.00 66.62 218 TYR A CA 1
ATOM 1728 C C . TYR A 1 218 ? 3.354 32.646 -4.233 1.00 66.62 218 TYR A C 1
ATOM 1730 O O . TYR A 1 218 ? 4.187 32.172 -3.457 1.00 66.62 218 TYR A O 1
ATOM 1738 N N . PRO A 1 219 ? 2.594 33.699 -3.854 1.00 62.47 219 PRO A N 1
ATOM 1739 C CA . PRO A 1 219 ? 2.676 34.255 -2.500 1.00 62.47 219 PRO A CA 1
ATOM 1740 C C . PRO A 1 219 ? 2.105 33.326 -1.416 1.00 62.47 219 PRO A C 1
ATOM 1742 O O . PRO A 1 219 ? 2.584 33.364 -0.282 1.00 62.47 219 PRO A O 1
ATOM 1745 N N . GLU A 1 220 ? 1.138 32.469 -1.751 1.00 61.81 220 GLU A N 1
ATOM 1746 C CA . GLU A 1 220 ? 0.568 31.470 -0.833 1.00 61.81 220 GLU A CA 1
ATOM 1747 C C . GLU A 1 220 ? 1.550 30.316 -0.614 1.00 61.81 220 GLU A C 1
ATOM 1749 O O . GLU A 1 220 ? 1.719 29.841 0.509 1.00 61.81 220 GLU A O 1
ATOM 1754 N N . ARG A 1 221 ? 2.311 29.948 -1.656 1.00 64.56 221 ARG A N 1
ATOM 1755 C CA . ARG A 1 221 ? 3.319 28.880 -1.584 1.00 64.56 221 ARG A CA 1
ATOM 1756 C C . ARG A 1 221 ? 4.437 29.121 -0.568 1.00 64.56 221 ARG A C 1
ATOM 1758 O O . ARG A 1 221 ? 5.026 28.166 -0.067 1.00 64.56 221 ARG A O 1
ATOM 1765 N N . GLY A 1 222 ? 4.714 30.380 -0.225 1.00 57.22 222 GLY A N 1
ATOM 1766 C CA . GLY A 1 222 ? 5.708 30.754 0.786 1.00 57.22 222 GLY A CA 1
ATOM 1767 C C . GLY A 1 222 ? 5.280 30.523 2.241 1.00 57.22 222 GLY A C 1
ATOM 1768 O O . GLY A 1 222 ? 6.108 30.704 3.132 1.00 57.22 222 GLY A O 1
ATOM 1769 N N . ARG A 1 223 ? 4.016 30.148 2.489 1.00 56.31 223 ARG A N 1
ATOM 1770 C CA . ARG A 1 223 ? 3.414 29.985 3.829 1.00 56.31 223 ARG A CA 1
ATOM 1771 C C . ARG A 1 223 ? 2.996 28.544 4.142 1.00 56.31 223 ARG A C 1
ATOM 1773 O O . ARG A 1 223 ? 2.213 28.299 5.049 1.00 56.31 223 ARG A O 1
ATOM 1780 N N . ILE A 1 224 ? 3.485 27.584 3.362 1.00 61.84 224 ILE A N 1
ATOM 1781 C CA . ILE A 1 224 ? 2.985 26.210 3.391 1.00 61.84 224 ILE A CA 1
ATOM 1782 C C . ILE A 1 224 ? 3.659 25.390 4.490 1.00 61.84 224 ILE A C 1
ATOM 1784 O O . ILE A 1 224 ? 4.885 25.250 4.516 1.00 61.84 224 ILE A O 1
ATOM 1788 N N . LYS A 1 225 ? 2.844 24.730 5.318 1.00 63.25 225 LYS A N 1
ATOM 1789 C CA . LYS A 1 225 ? 3.241 23.496 6.008 1.00 63.25 225 LYS A CA 1
ATOM 1790 C C . LYS A 1 225 ? 2.799 22.322 5.137 1.00 63.25 225 LYS A C 1
ATOM 1792 O O . LYS A 1 225 ? 1.611 22.130 4.903 1.00 63.25 225 LYS A O 1
ATOM 1797 N N . SER A 1 226 ? 3.759 21.579 4.595 1.00 59.56 226 SER A N 1
ATOM 1798 C CA . SER A 1 226 ? 3.460 20.455 3.706 1.00 59.56 226 SER A CA 1
ATOM 1799 C C . SER A 1 226 ? 3.228 19.177 4.510 1.00 59.56 226 SER A C 1
ATOM 1801 O O . SER A 1 226 ? 4.056 18.814 5.355 1.00 59.56 226 SER A O 1
ATOM 1803 N N . TYR A 1 227 ? 2.123 18.493 4.216 1.00 59.81 227 TYR A N 1
ATOM 1804 C CA . TYR A 1 227 ? 1.884 17.112 4.628 1.00 59.81 227 TYR A CA 1
ATOM 1805 C C . TYR A 1 227 ? 2.472 16.181 3.574 1.00 59.81 227 TYR A C 1
ATOM 1807 O O . TYR A 1 227 ? 1.762 15.597 2.771 1.00 59.81 227 TYR A O 1
ATOM 1815 N N . LEU A 1 228 ? 3.798 16.134 3.530 1.00 52.31 228 LEU A N 1
ATOM 1816 C CA . LEU A 1 228 ? 4.525 15.171 2.718 1.00 52.31 228 LEU A CA 1
ATOM 1817 C C . LEU A 1 228 ? 4.607 13.852 3.485 1.00 52.31 228 LEU A C 1
ATOM 1819 O O . LEU A 1 228 ? 5.019 13.865 4.649 1.00 52.31 228 LEU A O 1
ATOM 1823 N N . TYR A 1 229 ? 4.246 12.754 2.816 1.00 57.50 229 TYR A N 1
ATOM 1824 C CA . TYR A 1 229 ? 4.418 11.380 3.298 1.00 57.50 229 TYR A CA 1
ATOM 1825 C C . TYR A 1 229 ? 3.518 11.045 4.495 1.00 57.50 229 TYR A C 1
ATOM 1827 O O . TYR A 1 229 ? 3.976 10.810 5.619 1.00 57.50 229 TYR A O 1
ATOM 1835 N N . THR A 1 230 ? 2.200 11.070 4.265 1.00 64.88 230 THR A N 1
ATOM 1836 C CA . THR A 1 230 ? 1.226 10.653 5.281 1.00 64.88 230 THR A CA 1
ATOM 1837 C C . THR A 1 230 ? 1.276 9.140 5.527 1.00 64.88 230 THR A C 1
ATOM 1839 O O . THR A 1 230 ? 1.971 8.383 4.845 1.00 64.88 230 THR A O 1
ATOM 1842 N N . TYR A 1 231 ? 0.489 8.681 6.506 1.00 72.12 231 TYR A N 1
ATOM 1843 C CA . TYR A 1 231 ? 0.215 7.257 6.712 1.00 72.12 231 TYR A CA 1
ATOM 1844 C C . TYR A 1 231 ? -0.237 6.543 5.430 1.00 72.12 231 TYR A C 1
ATOM 1846 O O . TYR A 1 231 ? 0.030 5.355 5.293 1.00 72.12 231 TYR A O 1
ATOM 1854 N N . PHE A 1 232 ? -0.906 7.243 4.510 1.00 83.00 232 PHE A N 1
ATOM 1855 C CA . PHE A 1 232 ? -1.459 6.629 3.310 1.00 83.00 232 PHE A CA 1
ATOM 1856 C C . PHE A 1 232 ? -0.386 6.367 2.252 1.00 83.00 232 PHE A C 1
ATOM 1858 O O . PHE A 1 232 ? -0.284 5.248 1.770 1.00 83.00 232 PHE A O 1
ATOM 1865 N N . THR A 1 233 ? 0.457 7.353 1.949 1.00 85.56 233 THR A N 1
ATOM 1866 C CA . THR A 1 233 ? 1.523 7.216 0.942 1.00 85.56 233 THR A CA 1
ATOM 1867 C C . THR A 1 233 ? 2.579 6.193 1.378 1.00 85.56 233 THR A C 1
ATOM 1869 O O . THR A 1 233 ? 2.842 5.226 0.676 1.00 85.56 233 THR A O 1
ATOM 1872 N N . GLU A 1 234 ? 3.119 6.326 2.593 1.00 85.81 234 GLU A N 1
ATOM 1873 C CA . GLU A 1 234 ? 4.163 5.421 3.112 1.00 85.81 234 GLU A CA 1
ATOM 1874 C C . GLU A 1 234 ? 3.617 4.041 3.487 1.00 85.81 234 GLU A C 1
ATOM 1876 O O . GLU A 1 234 ? 4.229 3.010 3.216 1.00 85.81 234 GLU A O 1
ATOM 1881 N N . GLY A 1 235 ? 2.440 4.009 4.122 1.00 89.12 235 GLY A N 1
ATOM 1882 C CA . GLY A 1 235 ? 1.769 2.748 4.419 1.00 89.12 235 GLY A CA 1
ATOM 1883 C C . GLY A 1 235 ? 1.335 2.028 3.152 1.00 89.12 235 GLY A C 1
ATOM 1884 O O . GLY A 1 235 ? 1.349 0.804 3.132 1.00 89.12 235 GLY A O 1
ATOM 1885 N N . GLY A 1 236 ? 0.955 2.771 2.113 1.00 92.06 236 GLY A N 1
ATOM 1886 C CA . GLY A 1 236 ? 0.514 2.232 0.835 1.00 92.06 236 GLY A CA 1
ATOM 1887 C C . GLY A 1 236 ? 1.684 1.646 0.066 1.00 92.06 236 GLY A C 1
ATOM 1888 O O . GLY A 1 236 ? 1.590 0.500 -0.360 1.00 92.06 236 GLY A O 1
ATOM 1889 N N . ALA A 1 237 ? 2.811 2.359 -0.002 1.00 91.88 237 ALA A N 1
ATOM 1890 C CA . ALA A 1 237 ? 4.034 1.846 -0.609 1.00 91.88 237 ALA A CA 1
ATOM 1891 C C . ALA A 1 237 ? 4.449 0.496 -0.005 1.00 91.88 237 ALA A C 1
ATOM 1893 O O . ALA A 1 237 ? 4.666 -0.476 -0.730 1.00 91.88 237 ALA A O 1
ATOM 1894 N N . GLU A 1 238 ? 4.448 0.400 1.326 1.00 91.00 238 GLU A N 1
ATOM 1895 C CA . GLU A 1 238 ? 4.744 -0.846 2.031 1.00 91.00 238 GLU A CA 1
ATOM 1896 C C . GLU A 1 238 ? 3.672 -1.925 1.815 1.00 91.00 238 GLU A C 1
ATOM 1898 O O . GLU A 1 238 ? 3.995 -3.094 1.581 1.00 91.00 238 GLU A O 1
ATOM 1903 N N . MET A 1 239 ? 2.392 -1.546 1.902 1.00 93.31 239 MET A N 1
ATOM 1904 C CA . MET A 1 239 ? 1.265 -2.460 1.742 1.00 93.31 239 MET A CA 1
ATOM 1905 C C . MET A 1 239 ? 1.297 -3.081 0.351 1.00 93.31 239 MET A C 1
ATOM 1907 O O . MET A 1 239 ? 1.438 -4.291 0.266 1.00 93.31 239 MET A O 1
ATOM 1911 N N . TYR A 1 240 ? 1.254 -2.293 -0.726 1.00 93.81 240 TYR A N 1
ATOM 1912 C CA . TYR A 1 240 ? 1.228 -2.824 -2.093 1.00 93.81 240 TYR A CA 1
ATOM 1913 C C . TYR A 1 240 ? 2.507 -3.572 -2.464 1.00 93.81 240 TYR A C 1
ATOM 1915 O O . TYR A 1 240 ? 2.423 -4.576 -3.164 1.00 93.81 240 TYR A O 1
ATOM 1923 N N . THR A 1 241 ? 3.671 -3.168 -1.945 1.00 91.88 241 THR A N 1
ATOM 1924 C CA . THR A 1 241 ? 4.891 -3.984 -2.063 1.00 91.88 241 THR A CA 1
ATOM 1925 C C . THR A 1 241 ? 4.658 -5.373 -1.459 1.00 91.88 241 THR A C 1
ATOM 1927 O O . THR A 1 241 ? 4.927 -6.393 -2.091 1.00 91.88 241 THR A O 1
ATOM 1930 N N . SER A 1 242 ? 4.071 -5.426 -0.264 1.00 89.12 242 SER A N 1
ATOM 1931 C CA . SER A 1 242 ? 3.737 -6.681 0.413 1.00 89.12 242 SER A CA 1
ATOM 1932 C C . SER A 1 242 ? 2.675 -7.500 -0.326 1.00 89.12 242 SER A C 1
ATOM 1934 O O . SER A 1 242 ? 2.782 -8.725 -0.377 1.00 89.12 242 SER A O 1
ATOM 1936 N N . GLU A 1 243 ? 1.667 -6.845 -0.912 1.00 91.56 243 GLU A N 1
ATOM 1937 C CA . GLU A 1 243 ? 0.586 -7.522 -1.632 1.00 91.56 243 GLU A CA 1
ATOM 1938 C C . GLU A 1 243 ? 1.075 -8.154 -2.939 1.00 91.56 243 GLU A C 1
ATOM 1940 O O . GLU A 1 243 ? 0.886 -9.353 -3.147 1.00 91.56 243 GLU A O 1
ATOM 1945 N N . TYR A 1 244 ? 1.761 -7.381 -3.784 1.00 89.38 244 TYR A N 1
ATOM 1946 C CA . TYR A 1 244 ? 2.200 -7.834 -5.105 1.00 89.38 244 TYR A CA 1
ATOM 1947 C C . TYR A 1 244 ? 3.357 -8.836 -5.051 1.00 89.38 244 TYR A C 1
ATOM 1949 O O . TYR A 1 244 ? 3.430 -9.729 -5.893 1.00 89.38 244 TYR A O 1
ATOM 1957 N N . PHE A 1 245 ? 4.232 -8.744 -4.045 1.00 85.62 245 PHE A N 1
ATOM 1958 C CA . PHE A 1 245 ? 5.347 -9.684 -3.876 1.00 85.62 245 PHE A CA 1
ATOM 1959 C C . PHE A 1 245 ? 5.080 -10.773 -2.832 1.00 85.62 245 PHE A C 1
ATOM 1961 O O . PHE A 1 245 ? 5.966 -11.577 -2.545 1.00 85.62 245 PHE A O 1
ATOM 1968 N N . THR A 1 246 ? 3.857 -10.830 -2.290 1.00 84.62 246 THR A N 1
ATOM 1969 C CA . THR A 1 246 ? 3.416 -11.816 -1.289 1.00 84.62 246 THR A CA 1
ATOM 1970 C C . THR A 1 246 ? 4.411 -11.959 -0.134 1.00 84.62 246 THR A C 1
ATOM 1972 O O . THR A 1 246 ? 4.902 -13.045 0.182 1.00 84.62 246 THR A O 1
ATOM 1975 N N . CYS A 1 247 ? 4.725 -10.841 0.514 1.00 79.19 247 CYS A N 1
ATOM 1976 C CA . CYS A 1 247 ? 5.618 -10.822 1.665 1.00 79.19 247 CYS A CA 1
ATOM 1977 C C . CYS A 1 247 ? 4.992 -10.133 2.874 1.00 79.19 247 CYS A C 1
ATOM 1979 O O . CYS A 1 247 ? 3.968 -9.460 2.788 1.00 79.19 247 CYS A O 1
ATOM 1981 N N . ALA A 1 248 ? 5.603 -10.329 4.038 1.00 80.19 248 ALA A N 1
ATOM 1982 C CA . ALA A 1 248 ? 5.261 -9.556 5.214 1.00 80.19 248 ALA A CA 1
ATOM 1983 C C . ALA A 1 248 ? 5.750 -8.110 5.056 1.00 80.19 248 ALA A C 1
ATOM 1985 O O . ALA A 1 248 ? 6.870 -7.910 4.579 1.00 80.19 248 ALA A O 1
ATOM 1986 N N . PRO A 1 249 ? 4.959 -7.118 5.500 1.00 80.44 249 PRO A N 1
ATOM 1987 C CA . PRO A 1 249 ? 5.470 -5.768 5.644 1.00 80.44 249 PRO A CA 1
ATOM 1988 C C . PRO A 1 249 ? 6.575 -5.777 6.704 1.00 80.44 249 PRO A C 1
ATOM 1990 O O . PRO A 1 249 ? 6.433 -6.399 7.762 1.00 80.44 249 PRO A O 1
ATOM 1993 N N . ASN A 1 250 ? 7.673 -5.097 6.408 1.00 73.56 250 ASN A N 1
ATOM 1994 C CA . ASN A 1 250 ? 8.836 -4.969 7.276 1.00 73.56 250 ASN A CA 1
ATOM 1995 C C . ASN A 1 250 ? 8.795 -3.640 8.042 1.00 73.56 250 ASN A C 1
ATOM 1997 O O . ASN A 1 250 ? 9.082 -3.580 9.239 1.00 73.56 250 ASN A O 1
ATOM 2001 N N . SER A 1 251 ? 8.365 -2.579 7.362 1.00 77.00 251 SER A N 1
ATOM 2002 C CA . SER A 1 251 ? 8.300 -1.223 7.900 1.00 77.00 251 SER A CA 1
ATOM 2003 C C . SER A 1 251 ? 6.864 -0.743 8.043 1.00 77.00 251 SER A C 1
ATOM 2005 O O . SER A 1 251 ? 5.912 -1.409 7.651 1.00 77.00 251 SER A O 1
ATOM 2007 N N . TYR A 1 252 ? 6.686 0.416 8.683 1.00 80.31 252 TYR A N 1
ATOM 2008 C CA . TYR A 1 252 ? 5.416 1.150 8.679 1.00 80.31 252 TYR A CA 1
ATOM 2009 C C . TYR A 1 252 ? 4.170 0.332 9.070 1.00 80.31 252 TYR A C 1
ATOM 2011 O O . TYR A 1 252 ? 3.059 0.674 8.668 1.00 80.31 252 TYR A O 1
ATOM 2019 N N . LEU A 1 253 ? 4.324 -0.713 9.895 1.00 82.44 253 LEU A N 1
ATOM 2020 C CA . LEU A 1 253 ? 3.282 -1.714 10.153 1.00 82.44 253 LEU A CA 1
ATOM 2021 C C . LEU A 1 253 ? 1.934 -1.099 10.525 1.00 82.44 253 LEU A C 1
ATOM 2023 O O . LEU A 1 253 ? 0.904 -1.499 10.001 1.00 82.44 253 LEU A O 1
ATOM 2027 N N . ILE A 1 254 ? 1.923 -0.093 11.396 1.00 83.62 254 ILE A N 1
ATOM 2028 C CA . ILE A 1 254 ? 0.688 0.573 11.832 1.00 83.62 254 ILE A CA 1
ATOM 2029 C C . ILE A 1 254 ? -0.000 1.287 10.663 1.00 83.62 254 ILE A C 1
ATOM 2031 O O . ILE A 1 254 ? -1.226 1.266 10.575 1.00 83.62 254 ILE A O 1
ATOM 2035 N N . ARG A 1 255 ? 0.778 1.886 9.756 1.00 87.50 255 ARG A N 1
ATOM 2036 C CA . ARG A 1 255 ? 0.274 2.538 8.541 1.00 87.50 255 ARG A CA 1
ATOM 2037 C C . ARG A 1 255 ? -0.345 1.505 7.604 1.00 87.50 255 ARG A C 1
ATOM 2039 O O . ARG A 1 255 ? -1.469 1.693 7.154 1.00 87.50 255 ARG A O 1
ATOM 2046 N N . VAL A 1 256 ? 0.328 0.367 7.423 1.00 90.88 256 VAL A N 1
ATOM 2047 C CA . VAL A 1 256 ? -0.215 -0.781 6.682 1.00 90.88 256 VAL A CA 1
ATOM 2048 C C . VAL A 1 256 ? -1.523 -1.263 7.317 1.00 90.88 256 VAL A C 1
ATOM 2050 O O . VAL A 1 256 ? -2.529 -1.393 6.629 1.00 90.88 256 VAL A O 1
ATOM 2053 N N . ARG A 1 257 ? -1.573 -1.461 8.644 1.00 90.12 257 ARG A N 1
ATOM 2054 C CA . ARG A 1 257 ? -2.804 -1.893 9.339 1.00 90.12 257 ARG A CA 1
ATOM 2055 C C . ARG A 1 257 ? -3.931 -0.865 9.232 1.00 90.12 257 ARG A C 1
ATOM 2057 O O . ARG A 1 257 ? -5.089 -1.257 9.104 1.00 90.12 257 ARG A O 1
ATOM 2064 N N . PHE A 1 258 ? -3.603 0.427 9.244 1.00 92.75 258 PHE A N 1
ATOM 2065 C CA . PHE A 1 258 ? -4.573 1.489 8.994 1.00 92.75 258 PHE A CA 1
ATOM 2066 C C . PHE A 1 258 ? -5.188 1.344 7.596 1.00 92.75 258 PHE A C 1
ATOM 2068 O O . PHE A 1 258 ? -6.408 1.363 7.464 1.00 92.75 258 PHE A O 1
ATOM 2075 N N . LEU A 1 259 ? -4.376 1.121 6.560 1.00 94.81 259 LEU A N 1
ATOM 2076 C CA . LEU A 1 259 ? -4.874 0.939 5.194 1.00 94.81 259 LEU A CA 1
ATOM 2077 C C . LEU A 1 259 ? -5.632 -0.370 4.987 1.00 94.81 259 LEU A C 1
ATOM 2079 O O . LEU A 1 259 ? -6.632 -0.385 4.276 1.00 94.81 259 LEU A O 1
ATOM 2083 N N . VAL A 1 260 ? -5.245 -1.442 5.673 1.00 95.75 260 VAL A N 1
ATOM 2084 C CA . VAL A 1 260 ? -6.020 -2.689 5.693 1.00 95.75 260 VAL A CA 1
ATOM 2085 C C . VAL A 1 260 ? -7.411 -2.455 6.292 1.00 95.75 260 VAL A C 1
ATOM 2087 O O . VAL A 1 260 ? -8.402 -2.942 5.748 1.00 95.75 260 VAL A O 1
ATOM 2090 N N . ALA A 1 261 ? -7.520 -1.659 7.362 1.00 96.12 261 ALA A N 1
ATOM 2091 C CA . ALA A 1 261 ? -8.819 -1.252 7.899 1.00 96.12 261 ALA A CA 1
ATOM 2092 C C . ALA A 1 261 ? -9.609 -0.392 6.899 1.00 96.12 261 ALA A C 1
ATOM 2094 O O . ALA A 1 261 ? -10.814 -0.580 6.752 1.00 96.12 261 ALA A O 1
ATOM 2095 N N . MET A 1 262 ? -8.943 0.508 6.170 1.00 96.81 262 MET A N 1
ATOM 2096 C CA . MET A 1 262 ? -9.578 1.298 5.110 1.00 96.81 262 MET A CA 1
ATOM 2097 C C . MET A 1 262 ? -10.111 0.410 3.975 1.00 96.81 262 MET A C 1
ATOM 2099 O O . MET A 1 262 ? -11.269 0.572 3.598 1.00 96.81 262 MET A O 1
ATOM 2103 N N . LYS A 1 263 ? -9.332 -0.569 3.488 1.00 97.12 263 LYS A N 1
ATOM 2104 C CA . LYS A 1 263 ? -9.776 -1.564 2.489 1.00 97.12 263 LYS A CA 1
ATOM 2105 C C . LYS A 1 263 ? -10.967 -2.374 2.998 1.00 97.12 263 LYS A C 1
ATOM 2107 O O . LYS A 1 263 ? -11.893 -2.641 2.243 1.00 97.12 263 LYS A O 1
ATOM 2112 N N . TYR A 1 264 ? -10.981 -2.716 4.286 1.00 97.62 264 TYR A N 1
ATOM 2113 C CA . TYR A 1 264 ? -12.113 -3.404 4.906 1.00 97.62 264 TYR A CA 1
ATOM 2114 C C . TYR A 1 264 ? -13.389 -2.545 4.949 1.00 97.62 264 TYR A C 1
ATOM 2116 O O . TYR A 1 264 ? -14.468 -3.037 4.638 1.00 97.62 264 TYR A O 1
ATOM 2124 N N . ILE A 1 265 ? -13.277 -1.256 5.292 1.00 98.00 265 ILE A N 1
ATOM 2125 C CA . ILE A 1 265 ? -14.424 -0.335 5.393 1.00 98.00 265 ILE A CA 1
ATOM 2126 C C . ILE A 1 265 ? -14.964 0.060 4.010 1.00 98.00 265 ILE A C 1
ATOM 2128 O O . ILE A 1 265 ? -16.175 0.154 3.822 1.00 98.00 265 ILE A O 1
ATOM 2132 N N . PHE A 1 266 ? -14.073 0.344 3.058 1.00 97.06 266 PHE A N 1
ATOM 2133 C CA . PHE A 1 266 ? -14.415 0.985 1.783 1.00 97.06 266 PHE A CA 1
ATOM 2134 C C . PHE A 1 266 ? -14.352 0.056 0.567 1.00 97.06 266 PHE A C 1
ATOM 2136 O O . PHE A 1 266 ? -14.823 0.444 -0.502 1.00 97.06 266 PHE A O 1
ATOM 2143 N N . GLY A 1 267 ? -13.805 -1.150 0.725 1.00 95.69 267 GLY A N 1
ATOM 2144 C CA . GLY A 1 267 ? -13.501 -2.071 -0.365 1.00 95.69 267 GLY A CA 1
ATOM 2145 C C . GLY A 1 267 ? -12.105 -1.848 -0.953 1.00 95.69 267 GLY A C 1
ATOM 2146 O O . GLY A 1 267 ? -11.575 -0.737 -0.931 1.00 95.69 267 GLY A O 1
ATOM 2147 N N . VAL A 1 268 ? -11.523 -2.925 -1.489 1.00 93.25 268 VAL A N 1
ATOM 2148 C CA . VAL A 1 268 ? -10.182 -2.933 -2.102 1.00 93.25 268 VAL A CA 1
ATOM 2149 C C . VAL A 1 268 ? -10.113 -1.953 -3.275 1.00 93.25 268 VAL A C 1
ATOM 2151 O O . VAL A 1 268 ? -9.300 -1.039 -3.238 1.00 93.25 268 VAL A O 1
ATOM 2154 N N . GLU A 1 269 ? -11.050 -2.054 -4.225 1.00 93.44 269 GLU A N 1
ATOM 2155 C CA . GLU A 1 269 ? -11.088 -1.225 -5.443 1.00 93.44 269 GLU A CA 1
ATOM 2156 C C . GLU A 1 269 ? -10.995 0.277 -5.147 1.00 93.44 269 GLU A C 1
ATOM 2158 O O . GLU A 1 269 ? -10.209 0.989 -5.759 1.00 93.44 269 GLU A O 1
ATOM 2163 N N . LYS A 1 270 ? -11.746 0.767 -4.152 1.00 94.19 270 LYS A N 1
ATOM 2164 C CA . LYS A 1 270 ? -11.746 2.192 -3.804 1.00 94.19 270 LYS A CA 1
ATOM 2165 C C . LYS A 1 270 ? -10.398 2.658 -3.255 1.00 94.19 270 LYS A C 1
ATOM 2167 O O . LYS A 1 270 ? -9.998 3.788 -3.512 1.00 94.19 270 LYS A O 1
ATOM 2172 N N . ILE A 1 271 ? -9.730 1.832 -2.457 1.00 94.75 271 ILE A N 1
ATOM 2173 C CA . ILE A 1 271 ? -8.438 2.192 -1.861 1.00 94.75 271 ILE A CA 1
ATOM 2174 C C . ILE A 1 271 ? -7.307 2.076 -2.885 1.00 94.75 271 ILE A C 1
ATOM 2176 O O . ILE A 1 271 ? -6.403 2.912 -2.871 1.00 94.75 271 ILE A O 1
ATOM 2180 N N . ASP A 1 272 ? -7.394 1.110 -3.796 1.00 93.56 272 ASP A N 1
ATOM 2181 C CA . ASP A 1 272 ? -6.490 0.975 -4.938 1.00 93.56 272 ASP A CA 1
ATOM 2182 C C . ASP A 1 272 ? -6.611 2.195 -5.864 1.00 93.56 272 ASP A C 1
ATOM 2184 O O . ASP A 1 272 ? -5.612 2.861 -6.138 1.00 93.56 272 ASP A O 1
ATOM 2188 N N . ASP A 1 273 ? -7.836 2.574 -6.246 1.00 91.81 273 ASP A N 1
ATOM 2189 C CA . ASP A 1 273 ? -8.104 3.761 -7.069 1.00 91.81 273 ASP A CA 1
ATOM 2190 C C . ASP A 1 273 ? -7.545 5.043 -6.443 1.00 91.81 273 ASP A C 1
ATOM 2192 O O . ASP A 1 273 ? -7.022 5.905 -7.147 1.00 91.81 273 ASP A O 1
ATOM 2196 N N . MET A 1 274 ? -7.649 5.185 -5.118 1.00 91.44 274 MET A N 1
ATOM 2197 C CA . MET A 1 274 ? -7.114 6.345 -4.407 1.00 91.44 274 MET A CA 1
ATOM 2198 C C . MET A 1 274 ? -5.583 6.370 -4.400 1.00 91.44 274 MET A C 1
ATOM 2200 O O . MET A 1 274 ? -5.008 7.441 -4.584 1.00 91.44 274 MET A O 1
ATOM 2204 N N . PHE A 1 275 ? -4.934 5.224 -4.168 1.00 91.12 275 PHE A N 1
ATOM 2205 C CA . PHE A 1 275 ? -3.473 5.141 -4.103 1.00 91.12 275 PHE A CA 1
ATOM 2206 C C . PHE A 1 275 ? -2.822 5.314 -5.478 1.00 91.12 275 PHE A C 1
ATOM 2208 O O . PHE A 1 275 ? -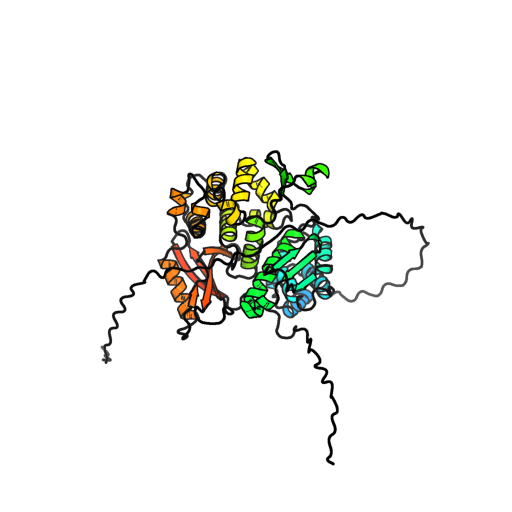1.789 5.953 -5.586 1.00 91.12 275 PHE A O 1
ATOM 2215 N N . PHE A 1 276 ? -3.427 4.798 -6.548 1.00 91.19 276 PHE A N 1
ATOM 2216 C CA . PHE A 1 276 ? -2.864 4.906 -7.899 1.00 91.19 276 PHE A CA 1
ATOM 2217 C C . PHE A 1 276 ? -3.388 6.117 -8.689 1.00 91.19 276 PHE A C 1
ATOM 2219 O O . PHE A 1 276 ? -3.213 6.185 -9.905 1.00 91.19 276 PHE A O 1
ATOM 2226 N N . ALA A 1 277 ? -4.011 7.100 -8.025 1.00 86.94 277 ALA A N 1
ATOM 2227 C CA . ALA A 1 277 ? -4.490 8.336 -8.656 1.00 86.94 277 ALA A CA 1
ATOM 2228 C C . ALA A 1 277 ? -3.380 9.380 -8.909 1.00 86.94 277 ALA A C 1
ATOM 2230 O O . ALA A 1 277 ? -3.599 10.364 -9.625 1.00 86.94 277 ALA A O 1
ATOM 2231 N N . GLY A 1 278 ? -2.193 9.207 -8.314 1.00 79.88 278 GLY A N 1
ATOM 2232 C CA . GLY A 1 278 ? -1.106 10.191 -8.345 1.00 79.88 278 GLY A CA 1
ATOM 2233 C C . GLY A 1 278 ? -1.345 11.428 -7.467 1.00 79.88 278 GLY A C 1
ATOM 2234 O O . GLY A 1 278 ? -0.567 12.386 -7.504 1.00 79.88 278 GLY A O 1
ATOM 2235 N N . ASP A 1 279 ? -2.418 11.447 -6.672 1.00 81.56 279 ASP A N 1
ATOM 2236 C CA . ASP A 1 279 ? -2.716 12.470 -5.662 1.00 81.56 279 ASP A CA 1
ATOM 2237 C C . ASP A 1 279 ? -3.272 11.887 -4.353 1.00 81.56 279 ASP A C 1
ATOM 2239 O O . ASP A 1 279 ? -4.116 12.490 -3.692 1.00 81.56 279 ASP A O 1
ATOM 2243 N N . THR A 1 280 ? -2.728 10.734 -3.958 1.00 83.69 280 THR A N 1
ATOM 2244 C CA . THR A 1 280 ? -3.085 9.908 -2.793 1.00 83.69 280 THR A CA 1
ATOM 2245 C C . THR A 1 280 ? -3.448 10.695 -1.531 1.00 83.69 280 THR A C 1
ATOM 2247 O O . THR A 1 280 ? -4.529 10.509 -0.969 1.00 83.69 280 THR A O 1
ATOM 2250 N N . ASP A 1 281 ? -2.594 11.626 -1.096 1.00 81.56 281 ASP A N 1
ATOM 2251 C CA . ASP A 1 281 ? -2.844 12.424 0.112 1.00 81.56 281 ASP A CA 1
ATOM 2252 C C . ASP A 1 281 ? -4.103 13.301 -0.022 1.00 81.56 281 ASP A C 1
ATOM 2254 O O . ASP A 1 281 ? -4.890 13.417 0.921 1.00 81.56 281 ASP A O 1
ATOM 2258 N N . TYR A 1 282 ? -4.338 13.881 -1.203 1.00 82.75 282 TYR A N 1
ATOM 2259 C CA . TYR A 1 282 ? -5.545 14.662 -1.469 1.00 82.75 282 TYR A CA 1
ATOM 2260 C C . TYR A 1 282 ? -6.792 13.782 -1.557 1.00 82.75 282 TYR A C 1
ATOM 2262 O O . TYR A 1 282 ? -7.823 14.137 -0.987 1.00 82.75 282 TYR A O 1
ATOM 2270 N N . GLN A 1 283 ? -6.705 12.619 -2.207 1.00 87.69 283 GLN A N 1
ATOM 2271 C CA . GLN A 1 283 ? -7.812 11.658 -2.223 1.00 87.69 283 GLN A CA 1
ATOM 2272 C C . GLN A 1 283 ? -8.211 11.260 -0.800 1.00 87.69 283 GLN A C 1
ATOM 2274 O O . GLN A 1 283 ? -9.397 11.171 -0.473 1.00 87.69 283 GLN A O 1
ATOM 2279 N N . PHE A 1 284 ? -7.227 11.067 0.080 1.00 89.00 284 PHE A N 1
ATOM 2280 C CA . PHE A 1 284 ? -7.493 10.768 1.479 1.00 89.00 284 PHE A CA 1
ATOM 2281 C C . PHE A 1 284 ? -8.145 11.948 2.217 1.00 89.00 284 PHE A C 1
ATOM 2283 O O . PHE A 1 284 ? -9.106 11.737 2.958 1.00 89.00 284 PHE A O 1
ATOM 2290 N N . TYR A 1 285 ? -7.697 13.187 1.974 1.00 88.38 285 TYR A N 1
ATOM 2291 C CA . TYR A 1 285 ? -8.366 14.393 2.478 1.00 88.38 285 TYR A CA 1
ATOM 2292 C C . TYR A 1 285 ? -9.841 14.448 2.052 1.00 88.38 285 TYR A C 1
ATOM 2294 O O . TYR A 1 285 ? -10.717 14.550 2.911 1.00 88.38 285 TYR A O 1
ATOM 2302 N N . GLU A 1 286 ? -10.137 14.301 0.759 1.00 90.19 286 GLU A N 1
ATOM 2303 C CA . GLU A 1 286 ? -11.511 14.331 0.238 1.00 90.19 286 GLU A CA 1
ATOM 2304 C C . GLU A 1 286 ? -12.379 13.217 0.831 1.00 90.19 286 GLU A C 1
ATOM 2306 O O . GLU A 1 286 ? -13.539 13.446 1.184 1.00 90.19 286 GLU A O 1
ATOM 2311 N N . LEU A 1 287 ? -11.818 12.019 1.025 1.00 94.06 287 LEU A N 1
ATOM 2312 C CA . LEU A 1 287 ? -12.523 10.931 1.696 1.00 94.06 287 LEU A CA 1
ATOM 2313 C C . LEU A 1 287 ? -12.893 11.309 3.135 1.00 94.06 287 LEU A C 1
ATOM 2315 O O . LEU A 1 287 ? -14.023 11.057 3.556 1.00 94.06 287 LEU A O 1
ATOM 2319 N N . LEU A 1 288 ? -11.980 11.920 3.893 1.00 94.56 288 LEU A N 1
ATOM 2320 C CA . LEU A 1 288 ? -12.264 12.372 5.257 1.00 94.56 288 LEU A CA 1
ATOM 2321 C C . LEU A 1 288 ? -13.338 13.471 5.265 1.00 94.56 288 LEU A C 1
ATOM 2323 O O . LEU A 1 288 ? -14.266 13.407 6.075 1.00 94.56 288 LEU A O 1
ATOM 2327 N N . LYS A 1 289 ? -13.287 14.422 4.323 1.00 93.88 289 LYS A N 1
ATOM 2328 C CA . LYS A 1 289 ? -14.318 15.462 4.151 1.00 93.88 289 LYS A CA 1
ATOM 2329 C C . LYS A 1 289 ? -15.690 14.878 3.836 1.00 93.88 289 LYS A C 1
ATOM 2331 O O . LYS A 1 289 ? -16.677 15.270 4.458 1.00 93.88 289 LYS A O 1
ATOM 2336 N N . ALA A 1 290 ? -15.755 13.904 2.930 1.00 96.06 290 ALA A N 1
ATOM 2337 C CA . ALA A 1 290 ? -16.987 13.186 2.601 1.00 96.06 290 ALA A CA 1
ATOM 2338 C C . ALA A 1 290 ? -17.565 12.421 3.807 1.00 96.06 290 ALA A C 1
ATOM 2340 O O . ALA A 1 290 ? -18.761 12.138 3.851 1.00 96.06 290 ALA A O 1
ATOM 2341 N N . ASN A 1 291 ? -16.726 12.127 4.803 1.00 96.94 291 ASN A N 1
ATOM 2342 C CA . ASN A 1 291 ? -17.089 11.493 6.066 1.00 96.94 291 ASN A CA 1
ATOM 2343 C C . ASN A 1 291 ? -17.213 12.483 7.235 1.00 96.94 291 ASN A C 1
ATOM 2345 O O . ASN A 1 291 ? -17.108 12.088 8.395 1.00 96.94 291 ASN A O 1
ATOM 2349 N N . GLU A 1 292 ? -17.475 13.757 6.928 1.00 96.38 292 GLU A N 1
ATOM 2350 C CA . GLU A 1 292 ? -17.823 14.806 7.895 1.00 96.38 292 GLU A CA 1
ATOM 2351 C C . GLU A 1 292 ? -16.694 15.170 8.873 1.00 96.38 292 GLU A C 1
ATOM 2353 O O . GLU A 1 292 ? -16.951 15.781 9.909 1.00 96.38 292 GLU A O 1
ATOM 2358 N N . PHE A 1 293 ? -15.436 14.856 8.545 1.00 94.19 293 PHE A N 1
ATOM 2359 C CA . PHE A 1 293 ? -14.304 15.427 9.269 1.00 94.19 293 PHE A CA 1
ATOM 2360 C C . PHE A 1 293 ? -14.135 16.902 8.884 1.00 94.19 293 PHE A C 1
ATOM 2362 O O . PHE A 1 293 ? -14.157 17.286 7.709 1.00 94.19 293 PHE A O 1
ATOM 2369 N N . THR A 1 294 ? -13.954 17.754 9.886 1.00 92.00 294 THR A N 1
ATOM 2370 C CA . THR A 1 294 ? -13.588 19.161 9.691 1.00 92.00 294 THR A CA 1
ATOM 2371 C C . THR A 1 294 ? -12.113 19.289 9.307 1.00 92.00 294 THR A C 1
ATOM 2373 O O . THR A 1 294 ? -11.314 18.403 9.605 1.00 92.00 294 THR A O 1
ATOM 2376 N N . ASP A 1 295 ? -11.715 20.400 8.675 1.00 86.19 295 ASP A N 1
ATOM 2377 C CA . ASP A 1 295 ? -10.299 20.606 8.319 1.00 86.19 295 ASP A CA 1
ATOM 2378 C C . ASP A 1 295 ? -9.408 20.594 9.568 1.00 86.19 295 ASP A C 1
ATOM 2380 O O . ASP A 1 295 ? -8.339 19.994 9.555 1.00 86.19 295 ASP A O 1
ATOM 2384 N N . GLU A 1 296 ? -9.888 21.156 10.684 1.00 86.00 296 GLU A N 1
ATOM 2385 C CA . GLU A 1 296 ? -9.191 21.104 11.971 1.00 86.00 296 GLU A CA 1
ATOM 2386 C C . GLU A 1 296 ? -8.952 19.658 12.432 1.00 86.00 296 GLU A C 1
ATOM 2388 O O . GLU A 1 296 ? -7.839 19.309 12.818 1.00 86.00 296 GLU A O 1
ATOM 2393 N N . GLU A 1 297 ? -9.968 18.794 12.376 1.00 90.12 297 GLU A N 1
ATOM 2394 C CA . GLU A 1 297 ? -9.813 17.378 12.724 1.00 90.12 297 GLU A CA 1
ATOM 2395 C C . GLU A 1 297 ? -8.846 16.658 11.781 1.00 90.12 297 GLU A C 1
ATOM 2397 O O . GLU A 1 297 ? -8.028 15.863 12.242 1.00 90.12 297 GLU A O 1
ATOM 2402 N N . ILE A 1 298 ? -8.884 16.958 10.481 1.00 88.88 298 ILE A N 1
ATOM 2403 C CA . ILE A 1 298 ? -7.974 16.349 9.505 1.00 88.88 298 ILE A CA 1
ATOM 2404 C C . ILE A 1 298 ? -6.527 16.771 9.777 1.00 88.88 298 ILE A C 1
ATOM 2406 O O . ILE A 1 298 ? -5.645 15.916 9.826 1.00 88.88 298 ILE A O 1
ATOM 2410 N N . VAL A 1 299 ? -6.274 18.055 10.047 1.00 82.81 299 VAL A N 1
ATOM 2411 C CA . VAL A 1 299 ? -4.950 18.557 10.459 1.00 82.81 299 VAL A CA 1
ATOM 2412 C C . VAL A 1 299 ? -4.463 17.812 11.702 1.00 82.81 299 VAL A C 1
ATOM 2414 O O . VAL A 1 299 ? -3.310 17.373 11.743 1.00 82.81 299 VAL A O 1
ATOM 2417 N N . LYS A 1 300 ? -5.320 17.636 12.714 1.00 84.31 300 LYS A N 1
ATOM 2418 C CA . LYS A 1 300 ? -4.981 16.914 13.951 1.00 84.31 300 LYS A CA 1
ATOM 2419 C C . LYS A 1 300 ? -4.677 15.439 13.700 1.00 84.31 300 LYS A C 1
ATOM 2421 O O . LYS A 1 300 ? -3.705 14.924 14.252 1.00 84.31 300 LYS A O 1
ATOM 2426 N N . LEU A 1 301 ? -5.466 14.780 12.854 1.00 86.62 301 LEU A N 1
ATOM 2427 C CA . LEU A 1 301 ? -5.260 13.393 12.447 1.00 86.62 301 LEU A CA 1
ATOM 2428 C C . LEU A 1 301 ? -3.936 13.231 11.690 1.00 86.62 301 LEU A C 1
ATOM 2430 O O . LEU A 1 301 ? -3.107 12.410 12.071 1.00 86.62 301 LEU A O 1
ATOM 2434 N N . PHE A 1 302 ? -3.692 14.054 10.669 1.00 82.62 302 PHE A N 1
ATOM 2435 C CA . PHE A 1 302 ? -2.466 14.002 9.865 1.00 82.62 302 PHE A CA 1
ATOM 2436 C C . PHE A 1 302 ? -1.225 14.323 10.695 1.00 82.62 302 PHE A C 1
ATOM 2438 O O . PHE A 1 302 ? -0.173 13.718 10.505 1.00 82.62 302 PHE A O 1
ATOM 2445 N N . THR A 1 303 ? -1.350 15.237 11.656 1.00 77.75 303 THR A N 1
ATOM 2446 C CA . THR A 1 303 ? -0.271 15.539 12.602 1.00 77.75 303 THR A CA 1
ATOM 2447 C C . THR A 1 303 ? -0.011 14.357 13.539 1.00 77.75 303 THR A C 1
ATOM 2449 O O . THR A 1 303 ? 1.147 14.023 13.762 1.00 77.75 303 THR A O 1
ATOM 2452 N N . GLY A 1 304 ? -1.056 13.674 14.025 1.00 75.25 304 GLY A N 1
ATOM 2453 C CA . GLY A 1 304 ? -0.926 12.434 14.804 1.00 75.25 304 GLY A CA 1
ATOM 2454 C C . GLY A 1 304 ? -0.350 11.258 14.011 1.00 75.25 304 GLY A C 1
ATOM 2455 O O . GLY A 1 304 ? 0.297 10.386 14.581 1.00 75.25 304 GLY A O 1
ATOM 2456 N N . MET A 1 305 ? -0.530 11.263 12.691 1.00 78.62 305 MET A N 1
ATOM 2457 C CA . MET A 1 305 ? 0.060 10.304 11.756 1.00 78.62 305 MET A CA 1
ATOM 2458 C C . MET A 1 305 ? 1.524 10.630 11.389 1.00 78.62 305 MET A C 1
ATOM 2460 O O . MET A 1 305 ? 2.251 9.778 10.875 1.00 78.62 305 MET A O 1
ATOM 2464 N N . LYS A 1 306 ? 2.013 11.844 11.644 1.00 70.56 306 LYS A N 1
ATOM 2465 C CA . LYS A 1 306 ? 3.420 12.193 11.404 1.00 70.56 306 LYS A CA 1
ATOM 2466 C C . LYS A 1 306 ? 4.292 11.681 12.560 1.00 70.56 306 LYS A C 1
ATOM 2468 O O . LYS A 1 306 ? 3.839 11.673 13.697 1.00 70.56 306 LYS A O 1
ATOM 2473 N N . ASN A 1 307 ? 5.524 11.244 12.257 1.00 57.38 307 ASN A N 1
ATOM 2474 C CA . ASN A 1 307 ? 6.481 10.601 13.179 1.00 57.38 307 ASN A CA 1
ATOM 2475 C C . ASN A 1 307 ? 6.336 11.013 14.659 1.00 57.38 307 ASN A C 1
ATOM 2477 O O . ASN A 1 307 ? 6.331 12.200 15.001 1.00 57.38 307 ASN A O 1
ATOM 2481 N N . SER A 1 308 ? 6.295 9.994 15.523 1.00 53.72 308 SER A N 1
ATOM 2482 C CA . SER A 1 308 ? 5.948 10.053 16.947 1.00 53.72 308 SER A CA 1
ATOM 2483 C C . SER A 1 308 ? 6.622 11.178 17.738 1.00 53.72 308 SER A C 1
ATOM 2485 O O . SER A 1 308 ? 5.999 11.743 18.626 1.00 53.72 308 SER A O 1
ATOM 2487 N N . ALA A 1 309 ? 7.843 11.602 17.402 1.00 47.03 309 ALA A N 1
ATOM 2488 C CA . ALA A 1 309 ? 8.557 12.652 18.133 1.00 47.03 309 ALA A CA 1
ATOM 2489 C C . ALA A 1 309 ? 7.843 14.024 18.179 1.00 47.03 309 ALA A C 1
ATOM 2491 O O . ALA A 1 309 ? 7.952 14.722 19.190 1.00 47.03 309 ALA A O 1
ATOM 2492 N N . ASP A 1 310 ? 7.120 14.424 17.126 1.00 47.62 310 ASP A N 1
ATOM 2493 C CA . ASP A 1 310 ? 6.348 15.678 17.126 1.00 47.62 310 ASP A CA 1
ATOM 2494 C C . ASP A 1 310 ? 4.931 15.473 17.684 1.00 47.62 310 ASP A C 1
ATOM 2496 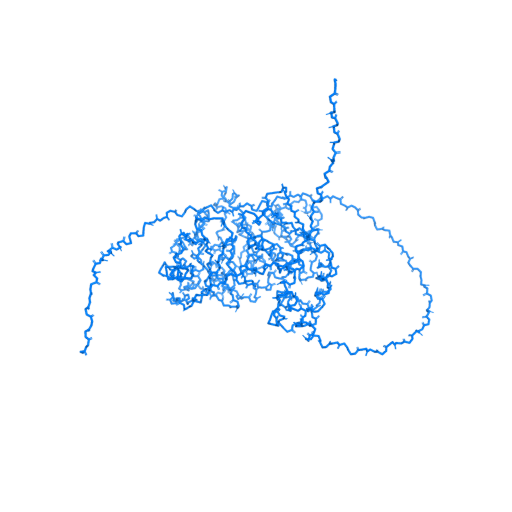O O . ASP A 1 310 ? 4.467 16.300 18.472 1.00 47.62 310 ASP A O 1
ATOM 2500 N N . ALA A 1 311 ? 4.289 14.337 17.384 1.00 49.75 311 ALA A N 1
ATOM 2501 C CA . ALA A 1 311 ? 3.003 13.954 17.973 1.00 49.75 311 ALA A CA 1
ATOM 2502 C C . ALA A 1 311 ? 3.070 13.842 19.515 1.00 49.75 311 ALA A C 1
ATOM 2504 O O . ALA A 1 311 ? 2.123 14.170 20.229 1.00 49.75 311 ALA A O 1
ATOM 2505 N N . LEU A 1 312 ? 4.229 13.448 20.052 1.00 54.28 312 LEU A N 1
ATOM 2506 C CA . LEU A 1 312 ? 4.491 13.327 21.486 1.00 54.28 312 LEU A CA 1
ATOM 2507 C C . LEU A 1 312 ? 4.648 14.662 22.222 1.00 54.28 312 LEU A C 1
ATOM 2509 O O . LEU A 1 312 ? 4.541 14.678 23.451 1.00 54.28 312 LEU A O 1
ATOM 2513 N N . LYS A 1 313 ? 4.906 15.772 21.519 1.00 62.94 313 LYS A N 1
ATOM 2514 C CA . LYS A 1 313 ? 5.050 17.090 22.163 1.00 62.94 313 LYS A CA 1
ATOM 2515 C C . LYS A 1 313 ? 3.701 17.644 22.606 1.00 62.94 313 LYS A C 1
ATOM 2517 O O . LYS A 1 313 ? 3.624 18.273 23.659 1.00 62.94 313 LYS A O 1
ATOM 2522 N N . GLU A 1 314 ? 2.641 17.370 21.846 1.00 68.12 314 GLU A N 1
ATOM 2523 C CA . GLU A 1 314 ? 1.294 17.884 22.116 1.00 68.12 314 GLU A CA 1
ATOM 2524 C C . GLU A 1 314 ? 0.188 16.833 21.877 1.00 68.12 314 GLU A C 1
ATOM 2526 O O . GLU A 1 314 ? -0.785 17.099 21.182 1.00 68.12 314 GLU A O 1
ATOM 2531 N N . PRO A 1 315 ? 0.242 15.639 22.493 1.00 63.50 315 PRO A N 1
ATOM 2532 C CA . PRO A 1 315 ? -0.666 14.534 22.159 1.00 63.50 315 PRO A CA 1
ATOM 2533 C C . PRO A 1 315 ? -2.147 14.846 22.424 1.00 63.50 315 PRO A C 1
ATOM 2535 O O . PRO A 1 315 ? -3.028 14.255 21.811 1.00 63.50 315 PRO A O 1
ATOM 2538 N N . LYS A 1 316 ? -2.443 15.796 23.324 1.00 70.00 316 LYS A N 1
ATOM 2539 C CA . LYS A 1 316 ? -3.815 16.210 23.662 1.00 70.00 316 LYS A CA 1
ATOM 2540 C C . LYS A 1 316 ? -4.515 17.012 22.565 1.00 70.00 316 LYS A C 1
ATOM 2542 O O . LYS A 1 316 ? -5.722 17.202 22.662 1.00 70.00 316 LYS A O 1
ATOM 2547 N N . SER A 1 317 ? -3.775 17.523 21.583 1.00 75.06 317 SER A N 1
ATOM 2548 C CA . SER A 1 317 ? -4.336 18.276 20.463 1.00 75.06 317 SER A CA 1
ATOM 2549 C C . SER A 1 317 ? -4.554 17.411 19.220 1.00 75.06 317 SER A C 1
ATOM 2551 O O . SER A 1 317 ? -4.962 17.955 18.204 1.00 75.06 317 SER A O 1
ATOM 2553 N N . LEU A 1 318 ? -4.323 16.093 19.282 1.00 85.31 318 LEU A N 1
ATOM 2554 C CA . LEU A 1 318 ? -4.336 15.186 18.128 1.00 85.31 318 LEU A CA 1
ATOM 2555 C C . LEU A 1 318 ? -5.568 14.272 18.120 1.00 85.31 318 LEU A C 1
ATOM 2557 O O . LEU A 1 318 ? -6.251 14.134 19.132 1.00 85.31 318 LEU A O 1
ATOM 2561 N N . ILE A 1 319 ? -5.824 13.630 16.976 1.00 87.12 319 ILE A N 1
ATOM 2562 C CA . ILE A 1 319 ? -6.821 12.558 16.836 1.00 87.12 319 ILE A CA 1
ATOM 2563 C C . ILE A 1 319 ? -6.088 11.235 16.643 1.00 87.12 319 ILE A C 1
ATOM 2565 O O . ILE A 1 319 ? -5.193 11.133 15.804 1.00 87.12 319 ILE A O 1
ATOM 2569 N N . ASP A 1 320 ? -6.479 10.222 17.415 1.00 87.25 320 ASP A N 1
ATOM 2570 C CA . ASP A 1 320 ? -5.946 8.867 17.283 1.00 87.25 320 ASP A CA 1
ATOM 2571 C C . ASP A 1 320 ? -6.390 8.258 15.936 1.00 87.25 320 ASP A C 1
ATOM 2573 O O . ASP A 1 320 ? -7.591 8.240 15.640 1.00 87.25 320 ASP A O 1
ATOM 2577 N N . PRO A 1 321 ? -5.478 7.708 15.114 1.00 89.19 321 PRO A N 1
ATOM 2578 C CA . PRO A 1 321 ? -5.847 7.023 13.877 1.00 89.19 321 PRO A CA 1
ATOM 2579 C C . PRO A 1 321 ? -6.908 5.926 14.063 1.00 89.19 321 PRO A C 1
ATOM 2581 O O . PRO A 1 321 ? -7.758 5.742 13.195 1.00 89.19 321 PRO A O 1
ATOM 2584 N N . ARG A 1 322 ? -6.921 5.227 15.207 1.00 90.81 322 ARG A N 1
ATOM 2585 C CA . ARG A 1 322 ? -7.927 4.195 15.524 1.00 90.81 322 ARG A CA 1
ATOM 2586 C C . ARG A 1 322 ? -9.314 4.793 15.744 1.00 90.81 322 ARG A C 1
ATOM 2588 O O . ARG A 1 322 ? -10.308 4.192 15.348 1.00 90.81 322 ARG A O 1
ATOM 2595 N N . GLU A 1 323 ? -9.392 5.983 16.335 1.00 92.44 323 GLU A N 1
ATOM 2596 C CA . GLU A 1 323 ? -10.652 6.719 16.455 1.00 92.44 323 GLU A CA 1
ATOM 2597 C C . GLU A 1 323 ? -11.191 7.117 15.083 1.00 92.44 323 GLU A C 1
ATOM 2599 O O . GLU A 1 323 ? -12.378 6.930 14.814 1.00 92.44 323 GLU A O 1
ATOM 2604 N N . ALA A 1 324 ? -10.321 7.619 14.202 1.00 93.81 324 ALA A N 1
ATOM 2605 C CA . ALA A 1 324 ? -10.717 7.958 12.843 1.00 93.81 324 ALA A CA 1
ATOM 2606 C C . ALA A 1 324 ? -11.292 6.733 12.111 1.00 93.81 324 ALA A C 1
ATOM 2608 O O . ALA A 1 324 ? -12.371 6.829 11.531 1.00 93.81 324 ALA A O 1
ATOM 2609 N N . LEU A 1 325 ? -10.647 5.565 12.220 1.00 95.62 325 LEU A N 1
ATOM 2610 C CA . LEU A 1 325 ? -11.153 4.313 11.642 1.00 95.62 325 LEU A CA 1
ATOM 2611 C C . LEU A 1 325 ? -12.522 3.909 12.200 1.00 95.62 325 LEU A C 1
ATOM 2613 O O . LEU A 1 325 ? -13.394 3.527 11.426 1.00 95.62 325 LEU A O 1
ATOM 2617 N N . ILE A 1 326 ? -12.745 4.015 13.514 1.00 96.44 326 ILE A N 1
ATOM 2618 C CA . ILE A 1 326 ? -14.050 3.698 14.121 1.00 96.44 326 ILE A CA 1
ATOM 2619 C C . ILE A 1 326 ? -15.133 4.649 13.600 1.00 96.44 326 ILE A C 1
ATOM 2621 O O . ILE A 1 326 ? -16.213 4.201 13.221 1.00 96.44 326 ILE A O 1
ATOM 2625 N N . ARG A 1 327 ? -14.850 5.954 13.518 1.00 96.81 327 ARG A N 1
ATOM 2626 C CA . ARG A 1 327 ? -15.787 6.942 12.958 1.00 96.81 327 ARG A CA 1
ATOM 2627 C C . ARG A 1 327 ? -16.124 6.641 11.496 1.00 96.81 327 ARG A C 1
ATOM 2629 O O . ARG A 1 327 ? -17.297 6.659 11.127 1.00 96.81 327 ARG A O 1
ATOM 2636 N N . LEU A 1 328 ? -15.113 6.326 10.683 1.00 97.88 328 LEU A N 1
ATOM 2637 C CA . LEU A 1 328 ? -15.292 5.942 9.280 1.00 97.88 328 LEU A CA 1
ATOM 2638 C C . LEU A 1 328 ? -16.113 4.653 9.157 1.00 97.88 328 LEU A C 1
ATOM 2640 O O . LEU A 1 328 ? -17.040 4.600 8.350 1.00 97.88 328 LEU A O 1
ATOM 2644 N N . TYR A 1 329 ? -15.845 3.651 9.995 1.00 98.25 329 TYR A N 1
ATOM 2645 C CA . TYR A 1 329 ? -16.630 2.420 10.043 1.00 98.25 329 TYR A CA 1
ATOM 2646 C C . TYR A 1 329 ? -18.097 2.709 10.378 1.00 98.25 329 TYR A C 1
ATOM 2648 O O . TYR A 1 329 ? -18.993 2.268 9.661 1.00 98.25 329 TYR A O 1
ATOM 2656 N N . ILE A 1 330 ? -18.366 3.480 11.439 1.00 97.25 330 ILE A N 1
ATOM 2657 C CA . ILE A 1 330 ? -19.736 3.798 11.871 1.00 97.25 330 ILE A CA 1
ATOM 2658 C C . ILE A 1 330 ? -20.528 4.454 10.738 1.00 97.25 330 ILE A C 1
ATOM 2660 O O . ILE A 1 330 ? -21.703 4.140 10.543 1.00 97.25 330 ILE A O 1
ATOM 2664 N N . LYS A 1 331 ? -19.880 5.347 9.983 1.00 97.50 331 LYS A N 1
ATOM 2665 C CA . LYS A 1 331 ? -20.505 6.088 8.888 1.00 97.50 331 LYS A CA 1
ATOM 2666 C C . LYS A 1 331 ? -20.800 5.225 7.658 1.00 97.50 331 LYS A C 1
ATOM 2668 O O . LYS A 1 331 ? -21.822 5.454 7.016 1.00 97.50 331 LYS A O 1
ATOM 2673 N N . ASN A 1 332 ? -19.927 4.271 7.328 1.00 97.88 332 ASN A N 1
ATOM 2674 C CA . ASN A 1 332 ? -19.983 3.542 6.051 1.00 97.88 332 ASN A CA 1
ATOM 2675 C C . ASN A 1 332 ? -20.467 2.093 6.167 1.00 97.88 332 ASN A C 1
ATOM 2677 O O . ASN A 1 332 ? -20.986 1.555 5.195 1.00 97.88 332 ASN A O 1
ATOM 2681 N N . VAL A 1 333 ? -20.326 1.472 7.338 1.00 97.38 333 VAL A N 1
ATOM 2682 C CA . VAL A 1 333 ? -20.714 0.076 7.587 1.00 97.38 333 VAL A CA 1
ATOM 2683 C C . VAL A 1 333 ? -21.869 0.016 8.583 1.00 97.38 333 VAL A C 1
ATOM 2685 O O . VAL A 1 333 ? -22.909 -0.578 8.302 1.00 97.38 333 VAL A O 1
ATOM 2688 N N . GLY A 1 334 ? -21.724 0.670 9.737 1.00 95.94 334 GLY A N 1
ATOM 2689 C CA . GLY A 1 334 ? -22.798 0.795 10.720 1.00 95.94 334 GLY A CA 1
ATOM 2690 C C . GLY A 1 334 ? -22.318 0.929 12.167 1.00 95.94 334 GLY A C 1
ATOM 2691 O O . GLY A 1 334 ? -21.141 0.738 12.466 1.00 95.94 334 GLY A O 1
ATOM 2692 N N . PRO A 1 335 ? -23.228 1.236 13.107 1.00 94.75 335 PRO A N 1
ATOM 2693 C CA . PRO A 1 335 ? -22.868 1.559 14.489 1.00 94.75 335 PRO A CA 1
ATOM 2694 C C . PRO A 1 335 ? -22.372 0.359 15.311 1.00 94.75 335 PRO A C 1
ATOM 2696 O O . PRO A 1 335 ? -21.732 0.550 16.340 1.00 94.75 335 PRO A O 1
ATOM 2699 N N . ASP A 1 336 ? -22.645 -0.872 14.876 1.00 93.69 336 ASP A N 1
ATOM 2700 C CA . ASP A 1 336 ? -22.336 -2.115 15.597 1.00 93.69 336 ASP A CA 1
ATOM 2701 C C . ASP A 1 336 ? -20.881 -2.605 15.397 1.00 93.69 336 ASP A C 1
ATOM 2703 O O . ASP A 1 336 ? -20.619 -3.808 15.401 1.00 93.69 336 ASP A O 1
ATOM 2707 N N . TYR A 1 337 ? -19.919 -1.690 15.242 1.00 92.94 337 TYR A N 1
ATOM 2708 C CA . TYR A 1 337 ? -18.506 -2.016 14.982 1.00 92.94 337 TYR A CA 1
ATOM 2709 C C . TYR A 1 337 ? -17.888 -2.941 16.041 1.00 92.94 337 TYR A C 1
ATOM 2711 O O . TYR A 1 337 ? -17.024 -3.753 15.733 1.00 92.94 337 TYR A O 1
ATOM 2719 N N . GLU A 1 338 ? -18.365 -2.868 17.287 1.00 92.56 338 GLU A N 1
ATOM 2720 C CA . GLU A 1 338 ? -17.883 -3.697 18.398 1.00 92.56 338 GLU A CA 1
ATOM 2721 C C . GLU A 1 338 ? -18.182 -5.194 18.238 1.00 92.56 338 GLU A C 1
ATOM 2723 O O . GLU A 1 338 ? -17.593 -6.022 18.934 1.00 92.56 338 GLU A O 1
ATOM 2728 N N . LYS A 1 339 ? -19.131 -5.543 17.362 1.00 92.94 339 LYS A N 1
ATOM 2729 C CA . LYS A 1 339 ? -19.534 -6.927 17.085 1.00 92.94 339 LYS A CA 1
ATOM 2730 C C . LYS A 1 339 ? -18.830 -7.508 15.862 1.00 92.94 339 LYS A C 1
ATOM 2732 O O . LYS A 1 339 ? -18.853 -8.725 15.700 1.00 92.94 339 LYS A O 1
ATOM 2737 N N . ASP A 1 340 ? -18.241 -6.661 15.023 1.00 95.25 340 ASP A N 1
ATOM 2738 C CA . ASP A 1 340 ? -17.468 -7.083 13.861 1.00 95.25 340 ASP A CA 1
ATOM 2739 C C . ASP A 1 340 ? -16.082 -7.528 14.329 1.00 95.25 340 ASP A C 1
ATOM 2741 O O . ASP A 1 340 ? -15.209 -6.713 14.651 1.00 95.25 340 ASP A O 1
ATOM 2745 N N . LYS A 1 341 ? -15.894 -8.846 14.422 1.00 93.25 341 LYS A N 1
ATOM 2746 C CA . LYS A 1 341 ? -14.640 -9.404 14.918 1.00 93.25 341 LYS A CA 1
ATOM 2747 C C . LYS A 1 341 ? -13.503 -9.099 13.965 1.00 93.25 341 LYS A C 1
ATOM 2749 O O . LYS A 1 341 ? -12.436 -8.725 14.439 1.00 93.25 341 LYS A O 1
ATOM 2754 N N . THR A 1 342 ? -13.718 -9.203 12.659 1.00 94.88 342 THR A N 1
ATOM 2755 C CA . THR A 1 342 ? -12.691 -8.906 11.658 1.00 94.88 342 THR A CA 1
ATOM 2756 C C . THR A 1 342 ? -12.149 -7.485 11.819 1.00 94.88 342 THR A C 1
ATOM 2758 O O . THR A 1 342 ? -10.940 -7.301 11.991 1.00 94.88 342 THR A O 1
ATOM 2761 N N . PHE A 1 343 ? -13.027 -6.485 11.891 1.00 95.31 343 PHE A N 1
ATOM 2762 C CA . PHE A 1 343 ? -12.635 -5.098 12.132 1.00 95.31 343 PHE A CA 1
ATOM 2763 C C . PHE A 1 343 ? -11.924 -4.918 13.480 1.00 95.31 343 PHE A C 1
ATOM 2765 O O . PHE A 1 343 ? -10.866 -4.286 13.556 1.00 95.31 343 PHE A O 1
ATOM 2772 N N . CYS A 1 344 ? -12.450 -5.527 14.547 1.00 93.00 344 CYS A N 1
ATOM 2773 C CA . CYS A 1 344 ? -11.839 -5.470 15.876 1.00 93.00 344 CYS A CA 1
ATOM 2774 C C . CYS A 1 344 ? -10.435 -6.092 15.911 1.00 93.00 344 CYS A C 1
ATOM 2776 O O . CYS A 1 344 ? -9.547 -5.559 16.581 1.00 93.00 344 CYS A O 1
ATOM 2778 N N . ARG A 1 345 ? -10.207 -7.186 15.171 1.00 91.38 345 ARG A N 1
ATOM 2779 C CA . ARG A 1 345 ? -8.896 -7.837 15.038 1.00 91.38 345 ARG A CA 1
ATOM 2780 C C . ARG A 1 345 ? -7.908 -6.925 14.321 1.00 91.38 345 ARG A C 1
ATOM 2782 O O . ARG A 1 345 ? -6.784 -6.783 14.801 1.00 91.38 345 ARG A O 1
ATOM 2789 N N . ILE A 1 346 ? -8.329 -6.262 13.240 1.00 93.25 346 ILE A N 1
ATOM 2790 C CA . ILE A 1 346 ? -7.498 -5.274 12.538 1.00 93.25 346 ILE A CA 1
ATOM 2791 C C . ILE A 1 346 ? -7.103 -4.142 13.499 1.00 93.25 346 ILE A C 1
ATOM 2793 O O . ILE A 1 346 ? -5.908 -3.903 13.689 1.00 93.25 346 ILE A O 1
ATOM 2797 N N . LEU A 1 347 ? -8.065 -3.523 14.195 1.00 91.19 347 LEU A N 1
ATOM 2798 C CA . LEU A 1 347 ? -7.787 -2.472 15.187 1.00 91.19 347 LEU A CA 1
ATOM 2799 C C . LEU A 1 347 ? -6.850 -2.950 16.306 1.00 91.19 347 LEU A C 1
ATOM 2801 O O . LEU A 1 347 ? -5.928 -2.234 16.697 1.00 91.19 347 LEU A O 1
ATOM 2805 N N . GLY A 1 348 ? -7.049 -4.174 16.799 1.00 88.69 348 GLY A N 1
ATOM 2806 C CA . GLY A 1 348 ? -6.218 -4.778 17.839 1.00 88.69 348 GLY A CA 1
ATOM 2807 C C . GLY A 1 348 ? -4.748 -4.927 17.436 1.00 88.69 348 GLY A C 1
ATOM 2808 O O . GLY A 1 348 ? -3.870 -4.864 18.297 1.00 88.69 348 GLY A O 1
ATOM 2809 N N . THR A 1 349 ? -4.452 -5.057 16.136 1.00 86.75 349 THR A N 1
ATOM 2810 C CA . THR A 1 349 ? -3.065 -5.094 15.638 1.00 86.75 349 THR A CA 1
ATOM 2811 C C . THR A 1 349 ? -2.365 -3.734 15.624 1.00 86.75 349 THR A C 1
ATOM 2813 O O . THR A 1 349 ? -1.149 -3.685 15.465 1.00 86.75 349 THR A O 1
ATOM 2816 N N . MET A 1 350 ? -3.085 -2.632 15.857 1.00 85.75 350 MET A N 1
ATOM 2817 C CA . MET A 1 350 ? -2.514 -1.280 15.941 1.00 85.75 350 MET A CA 1
ATOM 2818 C C . MET A 1 350 ? -2.118 -0.874 17.375 1.00 85.75 350 MET A C 1
ATOM 2820 O O . MET A 1 350 ? -1.556 0.197 17.582 1.00 85.75 350 MET A O 1
ATOM 2824 N N . ASN A 1 351 ? -2.389 -1.711 18.384 1.00 70.88 351 ASN A N 1
ATOM 2825 C CA . ASN A 1 351 ? -2.180 -1.382 19.803 1.00 70.88 351 ASN A CA 1
ATOM 2826 C C . ASN A 1 351 ? -0.728 -1.472 20.299 1.00 70.88 351 ASN A C 1
ATOM 2828 O O . ASN A 1 351 ? -0.468 -1.165 21.464 1.00 70.88 351 ASN A O 1
ATOM 2832 N N . PHE A 1 352 ? 0.210 -1.905 19.457 1.00 65.06 352 PHE A N 1
ATOM 2833 C CA . PHE A 1 352 ? 1.605 -2.119 19.857 1.00 65.06 352 PHE A CA 1
ATOM 2834 C C . PHE A 1 352 ? 2.412 -0.823 20.010 1.00 65.06 352 PHE A C 1
ATOM 2836 O O . PHE A 1 352 ? 3.513 -0.859 20.556 1.00 65.06 352 PHE A O 1
ATOM 2843 N N . ASP A 1 353 ? 1.858 0.319 19.598 1.00 66.62 353 ASP A N 1
ATOM 2844 C CA . ASP A 1 353 ? 2.503 1.618 19.753 1.00 66.62 353 ASP A CA 1
ATOM 2845 C C . ASP A 1 353 ? 2.101 2.295 21.067 1.00 66.62 353 ASP A C 1
ATOM 2847 O O . ASP A 1 353 ? 0.969 2.756 21.261 1.00 66.62 353 ASP A O 1
ATOM 2851 N N . GLN A 1 354 ? 3.056 2.357 21.994 1.00 62.19 354 GLN A N 1
ATOM 2852 C CA . GLN A 1 354 ? 2.869 3.031 23.276 1.00 62.19 354 GLN A CA 1
ATOM 2853 C C . GLN A 1 354 ? 2.642 4.541 23.117 1.00 62.19 354 GLN A C 1
ATOM 2855 O O . GLN A 1 354 ? 2.106 5.160 24.039 1.00 62.19 354 GLN A O 1
ATOM 2860 N N . ASP A 1 355 ? 3.005 5.133 21.975 1.00 68.75 355 ASP A N 1
ATOM 2861 C CA . ASP A 1 355 ? 2.834 6.557 21.708 1.00 68.75 355 ASP A CA 1
ATOM 2862 C C . ASP A 1 355 ? 1.410 6.890 21.261 1.00 68.75 355 ASP A C 1
ATOM 2864 O O . ASP A 1 355 ? 0.835 7.858 21.763 1.00 68.75 355 ASP A O 1
ATOM 2868 N N . LEU A 1 356 ? 0.777 6.043 20.442 1.00 73.56 356 LEU A N 1
ATOM 2869 C CA . LEU A 1 356 ? -0.639 6.212 20.088 1.00 73.56 356 LEU A CA 1
ATOM 2870 C C . LEU A 1 356 ? -1.548 6.130 21.317 1.00 73.56 356 LEU A C 1
ATOM 2872 O O . LEU A 1 356 ? -2.534 6.850 21.416 1.00 73.56 356 LEU A O 1
ATOM 2876 N N . ASN A 1 357 ? -1.195 5.307 22.307 1.00 75.00 357 ASN A N 1
ATOM 2877 C CA . ASN A 1 357 ? -1.951 5.207 23.560 1.00 75.00 357 ASN A CA 1
ATOM 2878 C C . ASN A 1 357 ? -1.903 6.485 24.421 1.00 75.00 357 ASN A C 1
ATOM 2880 O O . ASN A 1 357 ? -2.649 6.582 25.397 1.00 75.00 357 ASN A O 1
ATOM 2884 N N . LYS A 1 358 ? -1.043 7.457 24.083 1.00 76.81 358 LYS A N 1
ATOM 2885 C CA . LYS A 1 358 ? -0.980 8.768 24.746 1.00 76.81 358 LYS A CA 1
ATOM 2886 C C . LYS A 1 358 ? -1.931 9.790 24.118 1.00 76.81 358 LYS A C 1
ATOM 2888 O O . LYS A 1 358 ? -2.216 10.798 24.768 1.00 76.81 358 LYS A O 1
ATOM 2893 N N . ILE A 1 359 ? -2.404 9.555 22.892 1.00 80.06 359 ILE A N 1
ATOM 2894 C CA . ILE A 1 359 ? -3.371 10.424 22.217 1.00 80.06 359 ILE A CA 1
ATOM 2895 C C . ILE A 1 359 ? -4.753 10.173 22.843 1.00 80.06 359 ILE A C 1
ATOM 2897 O O . ILE A 1 359 ? -5.201 9.024 22.887 1.00 80.06 359 ILE A O 1
ATOM 2901 N N . PRO A 1 360 ? -5.435 11.198 23.386 1.00 80.25 360 PRO A N 1
ATOM 2902 C CA . PRO A 1 360 ? -6.768 11.022 23.944 1.00 80.25 360 PRO A CA 1
ATOM 2903 C C . PRO A 1 360 ? -7.767 10.584 22.874 1.00 80.25 360 PRO A C 1
ATOM 2905 O O . PRO A 1 360 ? -7.770 11.110 21.766 1.00 80.25 360 PRO A O 1
ATOM 2908 N N . SER A 1 361 ? -8.646 9.657 23.242 1.00 84.81 361 SER A N 1
ATOM 2909 C CA . SER A 1 361 ? -9.761 9.229 22.404 1.00 84.81 361 SER A CA 1
ATOM 2910 C C . SER A 1 361 ? -10.937 8.796 23.266 1.00 84.81 361 SER A C 1
ATOM 2912 O O . SER A 1 361 ? -10.755 8.079 24.262 1.00 84.81 361 SER A O 1
ATOM 2914 N N . ASP A 1 362 ? -12.145 9.150 22.836 1.00 86.12 362 ASP A N 1
ATOM 2915 C CA . ASP A 1 362 ? -13.387 8.675 23.452 1.00 86.12 362 ASP A CA 1
ATOM 2916 C C . ASP A 1 362 ? -13.567 7.155 23.281 1.00 86.12 362 ASP A C 1
ATOM 2918 O O . ASP A 1 362 ? -14.198 6.495 24.112 1.00 86.12 362 ASP A O 1
ATOM 2922 N N . TYR A 1 363 ? -12.918 6.572 22.269 1.00 85.38 363 TYR A N 1
ATOM 2923 C CA . TYR A 1 363 ? -12.936 5.140 21.970 1.00 85.38 363 TYR A CA 1
ATOM 2924 C C . TYR A 1 363 ? -11.768 4.368 22.603 1.00 85.38 363 TYR A C 1
ATOM 2926 O O . TYR A 1 363 ? -11.699 3.144 22.481 1.00 85.38 363 TYR A O 1
ATOM 2934 N N . SER A 1 364 ? -10.865 5.041 23.328 1.00 83.00 364 SER A N 1
ATOM 2935 C CA . SER A 1 364 ? -9.638 4.437 23.882 1.00 83.00 364 SER A CA 1
ATOM 2936 C C . SER A 1 364 ? -9.869 3.183 24.712 1.00 83.00 364 SER A C 1
ATOM 2938 O O . SER A 1 364 ? -9.193 2.170 24.528 1.00 83.00 364 SER A O 1
ATOM 2940 N N . LYS A 1 365 ? -10.890 3.196 25.572 1.00 83.94 365 LYS A N 1
ATOM 2941 C CA . LYS A 1 365 ? -11.254 2.038 26.401 1.00 83.94 365 LYS A CA 1
ATOM 2942 C C . LYS A 1 365 ? -11.661 0.817 25.583 1.00 83.94 365 LYS A C 1
ATOM 2944 O O . LYS A 1 365 ? -11.583 -0.293 26.108 1.00 83.94 365 LYS A O 1
ATOM 2949 N N . PHE A 1 366 ? -12.165 1.022 24.370 1.00 84.81 366 PHE A N 1
ATOM 2950 C CA . PHE A 1 366 ? -12.582 -0.053 23.488 1.00 84.81 366 PHE A CA 1
ATOM 2951 C C . PHE A 1 366 ? -11.365 -0.673 22.814 1.00 84.81 366 PHE A C 1
ATOM 2953 O O . PHE A 1 366 ? -11.069 -1.841 23.066 1.00 84.81 366 PHE A O 1
ATOM 2960 N N . TYR A 1 367 ? -10.625 0.101 22.015 1.00 80.06 367 TYR A N 1
ATOM 2961 C CA . TYR A 1 367 ? -9.535 -0.474 21.230 1.00 80.06 367 TYR A CA 1
ATOM 2962 C C . TYR A 1 367 ? -8.397 -0.988 22.115 1.00 80.06 367 TYR A C 1
ATOM 2964 O O . TYR A 1 367 ? -7.852 -2.033 21.798 1.00 80.06 367 TYR A O 1
ATOM 2972 N N . GLN A 1 368 ? -8.119 -0.395 23.285 1.00 79.00 368 GLN A N 1
ATOM 2973 C CA . GLN A 1 368 ? -7.112 -0.920 24.229 1.00 79.00 368 GLN A CA 1
ATOM 2974 C C . GLN A 1 368 ? -7.450 -2.311 24.792 1.00 79.00 368 GLN A C 1
ATOM 2976 O O . GLN A 1 368 ? -6.565 -3.001 25.293 1.00 79.00 368 GLN A O 1
ATOM 2981 N N . LYS A 1 369 ? -8.722 -2.728 24.739 1.00 81.06 369 LYS A N 1
ATOM 2982 C CA . LYS A 1 369 ? -9.152 -4.081 25.124 1.00 81.06 369 LYS A CA 1
ATOM 2983 C C . LYS A 1 369 ? -9.131 -5.060 23.958 1.00 81.06 369 LYS A C 1
ATOM 2985 O O . LYS A 1 369 ? -9.207 -6.265 24.194 1.00 81.06 369 LYS A O 1
ATOM 2990 N N . GLN A 1 370 ? -9.064 -4.559 22.727 1.00 80.38 370 GLN A N 1
ATOM 2991 C CA . GLN A 1 370 ? -8.998 -5.422 21.563 1.00 80.38 370 GLN A CA 1
ATOM 2992 C C . GLN A 1 370 ? -7.642 -6.106 21.524 1.00 80.38 370 GLN A C 1
ATOM 2994 O O . GLN A 1 370 ? -6.585 -5.485 21.657 1.00 80.38 370 GLN A O 1
ATOM 2999 N N . THR A 1 371 ? -7.694 -7.416 21.345 1.00 75.25 371 THR A N 1
ATOM 3000 C CA . THR A 1 371 ? -6.520 -8.213 21.020 1.00 75.25 371 THR A CA 1
ATOM 3001 C C . THR A 1 371 ? -6.487 -8.351 19.508 1.00 75.25 371 THR A C 1
ATOM 3003 O O . THR A 1 371 ? -7.540 -8.495 18.885 1.00 75.25 371 THR A O 1
ATOM 3006 N N . GLY A 1 372 ? -5.294 -8.265 18.915 1.00 83.75 372 GLY A N 1
ATOM 3007 C CA . GLY A 1 372 ? -5.096 -8.607 17.509 1.00 83.75 372 GLY A CA 1
ATOM 3008 C C . GLY A 1 372 ? -5.379 -10.093 17.271 1.00 83.75 372 GLY A C 1
ATOM 3009 O O . GLY A 1 372 ? -6.369 -10.646 17.749 1.00 83.75 372 GLY A O 1
ATOM 3010 N N . ILE A 1 373 ? -4.490 -10.780 16.567 1.00 86.94 373 ILE A N 1
ATOM 3011 C CA . ILE A 1 373 ? -4.626 -12.229 16.381 1.00 86.94 373 ILE A CA 1
ATOM 3012 C C . ILE A 1 373 ? -4.567 -12.947 17.751 1.00 86.94 373 ILE A C 1
ATOM 3014 O O . ILE A 1 373 ? -3.655 -12.659 18.534 1.00 86.94 373 ILE A O 1
ATOM 3018 N N . PRO A 1 374 ? -5.518 -13.850 18.079 1.00 87.81 374 PRO A N 1
ATOM 3019 C CA . PRO A 1 374 ? -5.547 -14.564 19.356 1.00 87.81 374 PRO A CA 1
ATOM 3020 C C . PRO A 1 374 ? -4.261 -15.332 19.631 1.00 87.81 374 PRO A C 1
ATOM 3022 O O . PRO A 1 374 ? -3.673 -15.930 18.728 1.00 87.81 374 PRO A O 1
ATOM 3025 N N . GLN A 1 375 ? -3.851 -15.381 20.898 1.00 84.69 375 GLN A N 1
ATOM 3026 C CA . GLN A 1 375 ? -2.587 -16.006 21.282 1.00 84.69 375 GLN A CA 1
ATOM 3027 C C . GLN A 1 375 ? -2.530 -17.491 20.897 1.00 84.69 375 GLN A C 1
ATOM 3029 O O . GLN A 1 375 ? -1.470 -17.985 20.523 1.00 84.69 375 GLN A O 1
ATOM 3034 N N . GLU A 1 376 ? -3.652 -18.210 20.947 1.00 86.88 376 GLU A N 1
ATOM 3035 C CA . GLU A 1 376 ? -3.725 -19.616 20.542 1.00 86.88 376 GLU A CA 1
ATOM 3036 C C . GLU A 1 376 ? -3.445 -19.792 19.046 1.00 86.88 376 GLU A C 1
ATOM 3038 O O . GLU A 1 376 ? -2.797 -20.759 18.647 1.00 86.88 376 GLU A O 1
ATOM 3043 N N . VAL A 1 377 ? -3.903 -18.849 18.222 1.00 86.25 377 VAL A N 1
ATOM 3044 C CA . VAL A 1 377 ? -3.650 -18.822 16.776 1.00 86.25 377 VAL A CA 1
ATOM 3045 C C . VAL A 1 377 ? -2.184 -18.486 16.520 1.00 86.25 377 VAL A C 1
ATOM 3047 O O . VAL A 1 377 ? -1.523 -19.175 15.750 1.00 86.25 377 VAL A O 1
ATOM 3050 N N . VAL A 1 378 ? -1.632 -17.501 17.234 1.00 84.62 378 VAL A N 1
ATOM 3051 C CA . VAL A 1 378 ? -0.202 -17.159 17.164 1.00 84.62 378 VAL A CA 1
ATOM 3052 C C . VAL A 1 378 ? 0.679 -18.367 17.511 1.00 84.62 378 VAL A C 1
ATOM 3054 O O . VAL A 1 378 ? 1.657 -18.637 16.817 1.00 84.62 378 VAL A O 1
ATOM 3057 N N . VAL A 1 379 ? 0.314 -19.141 18.539 1.00 84.88 379 VAL A N 1
ATOM 3058 C CA . VAL A 1 379 ? 1.019 -20.378 18.920 1.00 84.88 379 VAL A CA 1
ATOM 3059 C C . VAL A 1 379 ? 0.897 -21.459 17.845 1.00 84.88 379 VAL A C 1
ATOM 3061 O O . VAL A 1 379 ? 1.874 -22.157 17.580 1.00 84.88 379 VAL A O 1
ATOM 3064 N N . GLN A 1 380 ? -0.266 -21.603 17.205 1.00 86.81 380 GLN A N 1
ATOM 3065 C CA . GLN A 1 380 ? -0.422 -22.537 16.086 1.00 86.81 380 GLN A CA 1
ATOM 3066 C C . GLN A 1 380 ? 0.494 -22.160 14.926 1.00 86.81 380 GLN A C 1
ATOM 3068 O O . GLN A 1 380 ? 1.220 -23.021 14.432 1.00 86.81 380 GLN A O 1
ATOM 3073 N N . ILE A 1 381 ? 0.528 -20.880 14.545 1.00 83.00 381 ILE A N 1
ATOM 3074 C CA . ILE A 1 381 ? 1.417 -20.418 13.479 1.00 83.00 381 ILE A CA 1
ATOM 3075 C C . ILE A 1 381 ? 2.882 -20.638 13.866 1.00 83.00 381 ILE A C 1
ATOM 3077 O O . ILE A 1 381 ? 3.658 -21.127 13.051 1.00 83.00 381 ILE A O 1
ATOM 3081 N N . TRP A 1 382 ? 3.248 -20.404 15.129 1.00 82.94 382 TRP A N 1
ATOM 3082 C CA . TRP A 1 382 ? 4.582 -20.738 15.631 1.00 82.94 382 TRP A CA 1
ATOM 3083 C C . TRP A 1 382 ? 4.930 -22.226 15.479 1.00 82.94 382 TRP A C 1
ATOM 3085 O O . TRP A 1 382 ? 6.061 -22.576 15.144 1.00 82.94 382 TRP A O 1
ATOM 3095 N N . GLY A 1 383 ? 3.952 -23.115 15.658 1.00 82.62 383 GLY A N 1
ATOM 3096 C CA . GLY A 1 383 ? 4.110 -24.539 15.365 1.00 82.62 383 GLY A CA 1
ATOM 3097 C C . GLY A 1 383 ? 4.443 -24.806 13.893 1.00 82.62 383 GLY A C 1
ATOM 3098 O O . GLY A 1 383 ? 5.318 -25.619 13.608 1.00 82.62 383 GLY A O 1
ATOM 3099 N N . TYR A 1 384 ? 3.813 -24.094 12.954 1.00 81.19 384 TYR A N 1
ATOM 3100 C CA . TYR A 1 384 ? 4.149 -24.194 11.527 1.00 81.19 384 TYR A CA 1
ATOM 3101 C C . TYR A 1 384 ? 5.552 -23.667 11.230 1.00 81.19 384 TYR A C 1
ATOM 3103 O O . TYR A 1 384 ? 6.320 -24.359 10.567 1.00 81.19 384 TYR A O 1
ATOM 3111 N N . VAL A 1 385 ? 5.908 -22.497 11.773 1.00 78.56 385 VAL A N 1
ATOM 3112 C CA . VAL A 1 385 ? 7.246 -21.910 11.602 1.00 78.56 385 VAL A CA 1
ATOM 3113 C C . VAL A 1 385 ? 8.318 -22.875 12.098 1.00 78.56 385 VAL A C 1
ATOM 3115 O O . VAL A 1 385 ? 9.223 -23.209 11.345 1.00 78.56 385 VAL A O 1
ATOM 3118 N N . THR A 1 386 ? 8.186 -23.386 13.326 1.00 77.44 386 THR A N 1
ATOM 3119 C CA . THR A 1 386 ? 9.176 -24.298 13.932 1.00 77.44 386 THR A CA 1
ATOM 3120 C C . THR A 1 386 ? 9.271 -25.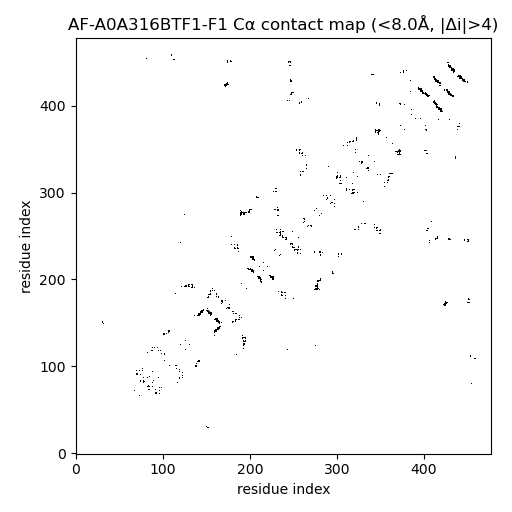649 13.220 1.00 77.44 386 THR A C 1
ATOM 3122 O O . THR A 1 386 ? 10.367 -26.192 13.095 1.00 77.44 386 THR A O 1
ATOM 3125 N N . ASN A 1 387 ? 8.161 -26.186 12.704 1.00 78.56 387 ASN A N 1
ATOM 3126 C CA . ASN A 1 387 ? 8.188 -27.390 11.870 1.00 78.56 387 ASN A CA 1
ATOM 3127 C C . ASN A 1 387 ? 8.890 -27.151 10.531 1.00 78.56 387 ASN A C 1
ATOM 3129 O O . ASN A 1 387 ? 9.585 -28.046 10.055 1.00 78.56 387 ASN A O 1
ATOM 3133 N N . TYR A 1 388 ? 8.697 -25.973 9.932 1.00 74.12 388 TYR A N 1
ATOM 3134 C CA . TYR A 1 388 ? 9.305 -25.629 8.653 1.00 74.12 388 TYR A CA 1
ATOM 3135 C C . TYR A 1 388 ? 10.810 -25.429 8.788 1.00 74.12 388 TYR A C 1
ATOM 3137 O O . TYR A 1 388 ? 11.588 -26.087 8.103 1.00 74.12 388 TYR A O 1
ATOM 3145 N N . VAL A 1 389 ? 11.225 -24.542 9.697 1.00 69.44 389 VAL A N 1
ATOM 3146 C CA . VAL A 1 389 ? 12.649 -24.266 9.894 1.00 69.44 389 VAL A CA 1
ATOM 3147 C C . VAL A 1 389 ? 13.350 -25.467 10.529 1.00 69.44 389 VAL A C 1
ATOM 3149 O O . VAL A 1 389 ? 14.555 -25.562 10.466 1.00 69.44 389 VAL A O 1
ATOM 3152 N N . GLY A 1 390 ? 12.638 -26.446 11.092 1.00 60.56 390 GLY A N 1
ATOM 3153 C CA . GLY A 1 390 ? 13.254 -27.597 11.747 1.00 60.56 390 GLY A CA 1
ATOM 3154 C C . GLY A 1 390 ? 13.957 -27.217 13.056 1.00 60.56 390 GLY A C 1
ATOM 3155 O O . GLY A 1 390 ? 14.127 -26.049 13.398 1.00 60.56 390 GLY A O 1
ATOM 3156 N N . ASN A 1 391 ? 14.376 -28.222 13.832 1.00 53.28 391 ASN A N 1
ATOM 3157 C CA . ASN A 1 391 ? 15.215 -28.014 15.021 1.00 53.28 391 ASN A CA 1
ATOM 3158 C C . ASN A 1 391 ? 16.646 -27.616 14.599 1.00 53.28 391 ASN A C 1
ATOM 3160 O O . ASN A 1 391 ? 17.587 -28.373 14.839 1.00 53.28 391 ASN A O 1
ATOM 3164 N N . TYR A 1 392 ? 16.835 -26.475 13.933 1.00 53.97 392 TYR A N 1
ATOM 3165 C CA . TYR A 1 392 ? 18.168 -25.885 13.846 1.00 53.97 392 TYR A CA 1
ATOM 3166 C C . TYR A 1 392 ? 18.626 -25.478 15.253 1.00 53.97 392 TYR A C 1
ATOM 3168 O O . TYR A 1 392 ? 17.822 -25.085 16.098 1.00 53.97 392 TYR A O 1
ATOM 3176 N N . ASP A 1 393 ? 19.939 -25.512 15.491 1.00 52.31 393 ASP A N 1
ATOM 3177 C CA . ASP A 1 393 ? 20.576 -24.977 16.707 1.00 52.31 393 ASP A CA 1
ATOM 3178 C C . ASP A 1 393 ? 20.406 -23.443 16.855 1.00 52.31 393 ASP A C 1
ATOM 3180 O O . ASP A 1 393 ? 20.895 -22.842 17.811 1.00 52.31 393 ASP A O 1
ATOM 3184 N N . VAL A 1 394 ? 19.704 -22.805 15.912 1.00 58.16 394 VAL A N 1
ATOM 3185 C CA . VAL A 1 394 ? 19.403 -21.375 15.855 1.00 58.16 394 VAL A CA 1
ATOM 3186 C C . VAL A 1 394 ? 17.967 -21.154 16.322 1.00 58.16 394 VAL A C 1
ATOM 3188 O O . VAL A 1 394 ? 17.020 -21.672 15.731 1.00 58.16 394 VAL A O 1
ATOM 3191 N N . GLN A 1 395 ? 17.790 -20.374 17.389 1.00 68.56 395 GLN A N 1
ATOM 3192 C CA . GLN A 1 395 ? 16.455 -19.948 17.817 1.00 68.56 395 GLN A CA 1
ATOM 3193 C C . GLN A 1 395 ? 15.877 -19.015 16.758 1.00 68.56 395 GLN A C 1
ATOM 3195 O O . GLN A 1 395 ? 16.579 -18.117 16.321 1.00 68.56 395 GLN A O 1
ATOM 3200 N N . TRP A 1 396 ? 14.623 -19.199 16.357 1.00 71.38 396 TRP A N 1
ATOM 3201 C CA . TRP A 1 396 ? 13.893 -18.246 15.516 1.00 71.38 396 TRP A CA 1
ATOM 3202 C C . TRP A 1 396 ? 12.976 -17.387 16.384 1.00 71.38 396 TRP A C 1
ATOM 3204 O O . TRP A 1 396 ? 12.585 -17.804 17.478 1.00 71.38 396 TRP A O 1
ATOM 3214 N N . GLY A 1 397 ? 12.604 -16.209 15.891 1.00 69.06 397 GLY A N 1
ATOM 3215 C CA . GLY A 1 397 ? 11.643 -15.311 16.521 1.00 69.06 397 GLY A CA 1
ATOM 3216 C C . GLY A 1 397 ? 10.774 -14.602 15.487 1.00 69.06 397 GLY A C 1
ATOM 3217 O O . GLY A 1 397 ? 11.140 -14.488 14.318 1.00 69.06 397 GLY A O 1
ATOM 3218 N N . PHE A 1 398 ? 9.605 -14.127 15.915 1.00 71.19 398 PHE A N 1
ATOM 3219 C CA . PHE A 1 398 ? 8.804 -13.228 15.088 1.00 71.19 398 PHE A CA 1
ATOM 3220 C C . PHE A 1 398 ? 9.435 -11.843 15.036 1.00 71.19 398 PHE A C 1
ATOM 3222 O O . PHE A 1 398 ? 9.865 -11.308 16.061 1.00 71.19 398 PHE A O 1
ATOM 3229 N N . VAL A 1 399 ? 9.420 -11.251 13.847 1.00 68.38 399 VAL A N 1
ATOM 3230 C CA . VAL A 1 399 ? 9.815 -9.864 13.636 1.00 68.38 399 VAL A CA 1
ATOM 3231 C C . VAL A 1 399 ? 8.537 -9.064 13.440 1.00 68.38 399 VAL A C 1
ATOM 3233 O O . VAL A 1 399 ? 7.943 -9.033 12.370 1.00 68.38 399 VAL A O 1
ATOM 3236 N N . GLY A 1 400 ? 8.052 -8.493 14.539 1.00 69.50 400 GLY A N 1
ATOM 3237 C CA . GLY A 1 400 ? 6.739 -7.858 14.590 1.00 69.50 400 GLY A CA 1
ATOM 3238 C C . GLY A 1 400 ? 5.610 -8.829 14.932 1.00 69.50 400 GLY A C 1
ATOM 3239 O O . GLY A 1 400 ? 5.819 -9.987 15.297 1.00 69.50 400 GLY A O 1
ATOM 3240 N N . THR A 1 401 ? 4.385 -8.315 14.899 1.00 72.69 401 THR A N 1
ATOM 3241 C CA . THR A 1 401 ? 3.193 -9.059 15.305 1.00 72.69 401 THR A CA 1
ATOM 3242 C C . THR A 1 401 ? 2.447 -9.593 14.087 1.00 72.69 401 THR A C 1
ATOM 3244 O O . THR A 1 401 ? 2.279 -8.862 13.102 1.00 72.69 401 THR A O 1
ATOM 3247 N N . PRO A 1 402 ? 1.957 -10.848 14.147 1.00 83.44 402 PRO A N 1
ATOM 3248 C CA . PRO A 1 402 ? 1.040 -11.369 13.148 1.00 83.44 402 PRO A CA 1
ATOM 3249 C C . PRO A 1 402 ? -0.104 -10.398 12.909 1.00 83.44 402 PRO A C 1
ATOM 3251 O O . PRO A 1 402 ? -0.704 -9.892 13.864 1.00 83.44 402 PRO A O 1
ATOM 3254 N N . GLY A 1 403 ? -0.446 -10.163 11.649 1.00 88.06 403 GLY A N 1
ATOM 3255 C CA . GLY A 1 403 ? -1.597 -9.323 11.390 1.00 88.06 403 GLY A CA 1
ATOM 3256 C C . GLY A 1 403 ? -2.135 -9.364 9.971 1.00 88.06 403 GLY A C 1
ATOM 3257 O O . GLY A 1 403 ? -1.524 -9.961 9.083 1.00 88.06 403 GLY A O 1
ATOM 3258 N N . PRO A 1 404 ? -3.295 -8.723 9.784 1.00 92.25 404 PRO A N 1
ATOM 3259 C CA . PRO A 1 404 ? -4.097 -8.826 8.578 1.00 92.25 404 PRO A CA 1
ATOM 3260 C C . PRO A 1 404 ? -3.493 -8.052 7.403 1.00 92.25 404 PRO A C 1
ATOM 3262 O O . PRO A 1 404 ? -3.140 -6.884 7.566 1.00 92.25 404 PRO A O 1
ATOM 3265 N N . LEU A 1 405 ? -3.404 -8.676 6.232 1.00 93.25 405 LEU A N 1
ATOM 3266 C CA . LEU A 1 405 ? -3.015 -8.060 4.959 1.00 93.25 405 LEU A CA 1
ATOM 3267 C C . LEU A 1 405 ? -3.895 -8.633 3.842 1.00 93.25 405 LEU A C 1
ATOM 3269 O O . LEU A 1 405 ? -4.253 -9.810 3.902 1.00 93.25 405 LEU A O 1
ATOM 3273 N N . TYR A 1 406 ? -4.253 -7.826 2.843 1.00 92.75 406 TYR A N 1
ATOM 3274 C CA . TYR A 1 406 ? -4.932 -8.343 1.657 1.00 92.75 406 TYR A CA 1
ATOM 3275 C C . TYR A 1 406 ? -3.907 -8.968 0.714 1.00 92.75 406 TYR A C 1
ATOM 3277 O O . TYR A 1 406 ? -2.949 -8.320 0.331 1.00 92.75 406 TYR A O 1
ATOM 3285 N N . LEU A 1 407 ? -4.095 -10.230 0.348 1.00 89.44 407 LEU A N 1
ATOM 3286 C CA . LEU A 1 407 ? -3.275 -10.947 -0.627 1.00 89.44 407 LEU A CA 1
ATOM 3287 C C . LEU A 1 407 ? -4.214 -11.619 -1.622 1.00 89.44 407 LEU A C 1
ATOM 3289 O O . LEU A 1 407 ? -5.135 -12.325 -1.201 1.00 89.44 407 LEU A O 1
ATOM 3293 N N . ASP A 1 408 ? -4.016 -11.374 -2.919 1.00 82.75 408 ASP A N 1
ATOM 3294 C CA . ASP A 1 408 ? -4.924 -11.820 -3.987 1.00 82.75 408 ASP A CA 1
ATOM 3295 C C . ASP A 1 408 ? -6.402 -11.463 -3.695 1.00 82.75 408 ASP A C 1
ATOM 3297 O O . ASP A 1 408 ? -7.315 -12.279 -3.843 1.00 82.75 408 ASP A O 1
ATOM 3301 N N . GLY A 1 409 ? -6.642 -10.249 -3.182 1.00 84.06 409 GLY A N 1
ATOM 3302 C CA . GLY A 1 409 ? -7.978 -9.760 -2.815 1.00 84.06 409 GLY A CA 1
ATOM 3303 C C . GLY A 1 409 ? -8.598 -10.413 -1.570 1.00 84.06 409 GLY A C 1
ATOM 3304 O O . GLY A 1 409 ? -9.747 -10.124 -1.237 1.00 84.06 409 GLY A O 1
ATOM 3305 N N . GLN A 1 410 ? -7.869 -11.273 -0.855 1.00 90.31 410 GLN A N 1
ATOM 3306 C CA . GLN A 1 410 ? -8.347 -11.946 0.354 1.00 90.31 410 GLN A CA 1
ATOM 3307 C C . GLN A 1 410 ? -7.605 -11.459 1.592 1.00 90.31 410 GLN A C 1
ATOM 3309 O O . GLN A 1 410 ? -6.384 -11.337 1.586 1.00 90.31 410 GLN A O 1
ATOM 3314 N N . LEU A 1 411 ? -8.331 -11.235 2.687 1.00 93.75 411 LEU A N 1
ATOM 3315 C CA . LEU A 1 411 ? -7.713 -10.898 3.964 1.00 93.75 411 LEU A CA 1
ATOM 3316 C C . LEU A 1 411 ? -7.036 -12.139 4.561 1.00 93.75 411 LEU A C 1
ATOM 3318 O O . LEU A 1 411 ? -7.701 -13.122 4.890 1.00 93.75 411 LEU A O 1
ATOM 3322 N N . LYS A 1 412 ? -5.717 -12.079 4.724 1.00 93.12 412 LYS A N 1
ATOM 3323 C CA . LYS A 1 412 ? -4.878 -13.149 5.275 1.00 93.12 412 LYS A CA 1
ATOM 3324 C C . LYS A 1 412 ? -4.114 -12.663 6.495 1.00 93.12 412 LYS A C 1
ATOM 3326 O O . LYS A 1 412 ? -3.975 -11.461 6.710 1.00 93.12 412 LYS A O 1
ATOM 3331 N N . VAL A 1 413 ? -3.593 -13.587 7.297 1.00 91.69 413 VAL A N 1
ATOM 3332 C CA . VAL A 1 413 ? -2.635 -13.257 8.361 1.00 91.69 413 VAL A CA 1
ATOM 3333 C C . VAL A 1 413 ? -1.232 -13.439 7.818 1.00 91.69 413 VAL A C 1
ATOM 3335 O O . VAL A 1 413 ? -0.884 -14.523 7.361 1.00 91.69 413 VAL A O 1
ATOM 3338 N N . VAL A 1 414 ? -0.425 -12.387 7.897 1.00 89.00 414 VAL A N 1
ATOM 3339 C CA . VAL A 1 414 ? 0.959 -12.403 7.426 1.00 89.00 414 VAL A CA 1
ATOM 3340 C C . VAL A 1 414 ? 1.905 -12.156 8.588 1.00 89.00 414 VAL A C 1
ATOM 3342 O O . VAL A 1 414 ? 1.627 -11.344 9.480 1.00 89.00 414 VAL A O 1
ATOM 3345 N N . ILE A 1 415 ? 2.999 -12.911 8.593 1.00 85.44 415 ILE A N 1
ATOM 3346 C CA . ILE A 1 415 ? 3.990 -12.949 9.660 1.00 85.44 415 ILE A CA 1
ATOM 3347 C C . ILE A 1 415 ? 5.382 -12.936 9.065 1.00 85.44 415 ILE A C 1
ATOM 3349 O O . ILE A 1 415 ? 5.686 -13.724 8.176 1.00 85.44 415 ILE A O 1
ATOM 3353 N N . MET A 1 416 ? 6.237 -12.102 9.641 1.00 81.56 416 MET A N 1
ATOM 3354 C CA . MET A 1 416 ? 7.667 -12.140 9.399 1.00 81.56 416 MET A CA 1
ATOM 3355 C C . MET A 1 416 ? 8.359 -12.895 10.535 1.00 81.56 416 MET A C 1
ATOM 3357 O O . MET A 1 416 ? 8.082 -12.656 11.715 1.00 81.56 416 MET A O 1
ATOM 3361 N N . ALA A 1 417 ? 9.259 -13.808 10.193 1.00 79.50 417 ALA A N 1
ATOM 3362 C CA . ALA A 1 417 ? 10.108 -14.510 11.148 1.00 79.50 417 ALA A CA 1
ATOM 3363 C C . ALA A 1 417 ? 11.576 -14.404 10.732 1.00 79.50 417 ALA A C 1
ATOM 3365 O O . ALA A 1 417 ? 11.878 -14.368 9.543 1.00 79.50 417 ALA A O 1
ATOM 3366 N N . ALA A 1 418 ? 12.472 -14.371 11.714 1.00 76.75 418 ALA A N 1
ATOM 3367 C CA . ALA A 1 418 ? 13.915 -14.320 11.501 1.00 76.75 418 ALA A CA 1
ATOM 3368 C C . ALA A 1 418 ? 14.660 -15.141 12.567 1.00 76.75 418 ALA A C 1
ATOM 3370 O O . ALA A 1 418 ? 14.133 -15.351 13.669 1.00 76.75 418 ALA A O 1
ATOM 3371 N N . PRO A 1 419 ? 15.892 -15.5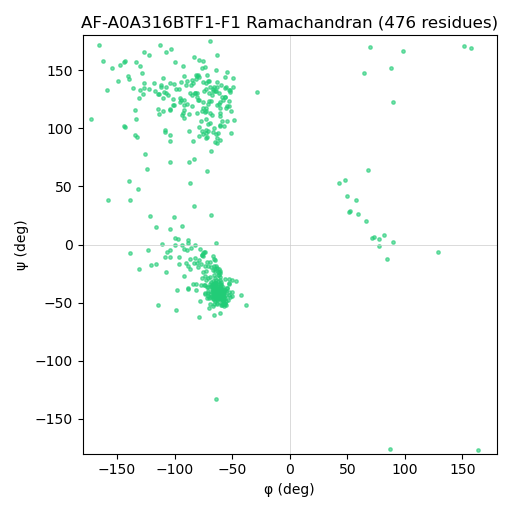91 12.285 1.00 72.94 419 PRO A N 1
ATOM 3372 C CA . PRO A 1 419 ? 16.758 -16.196 13.290 1.00 72.94 419 PRO A CA 1
ATOM 3373 C C . PRO A 1 419 ? 17.144 -15.182 14.391 1.00 72.94 419 PRO A C 1
ATOM 3375 O O . PRO A 1 419 ? 17.579 -14.071 14.118 1.00 72.94 419 PRO A O 1
ATOM 3378 N N . MET A 1 420 ? 17.014 -15.575 15.662 1.00 68.00 420 MET A N 1
ATOM 3379 C CA . MET A 1 420 ? 17.407 -14.814 16.863 1.00 68.00 420 MET A CA 1
ATOM 3380 C C . MET A 1 420 ? 18.917 -14.841 17.135 1.00 68.00 420 MET A C 1
ATOM 3382 O O . MET A 1 420 ? 19.406 -14.045 17.935 1.00 68.00 420 MET A O 1
ATOM 3386 N N . SER A 1 421 ? 19.659 -15.771 16.528 1.00 59.66 421 SER A N 1
ATOM 3387 C CA . SER A 1 421 ? 21.116 -15.867 16.656 1.00 59.66 421 SER A CA 1
ATOM 3388 C C . SER A 1 421 ? 21.757 -16.085 15.285 1.00 59.66 421 SER A C 1
ATOM 3390 O O . SER A 1 421 ? 21.859 -17.219 14.822 1.00 59.66 421 SER A O 1
ATOM 3392 N N . GLY A 1 422 ? 22.178 -15.002 14.638 1.00 52.16 422 GLY A N 1
ATOM 3393 C CA . GLY A 1 422 ? 22.815 -15.015 13.320 1.00 52.16 422 GLY A CA 1
ATOM 3394 C C . GLY A 1 422 ? 22.683 -13.662 12.629 1.00 52.16 422 GLY A C 1
ATOM 3395 O O . GLY A 1 422 ? 21.949 -12.799 13.116 1.00 52.16 422 GLY A O 1
ATOM 3396 N N . ASP A 1 423 ? 23.411 -13.479 11.525 1.00 50.69 423 ASP A N 1
ATOM 3397 C CA . ASP A 1 423 ? 23.244 -12.315 10.658 1.00 50.69 423 ASP A CA 1
ATOM 3398 C C . ASP A 1 423 ? 21.760 -12.199 10.272 1.00 50.69 423 ASP A C 1
ATOM 3400 O O . ASP A 1 423 ? 21.127 -13.196 9.917 1.00 50.69 423 ASP A O 1
ATOM 3404 N N . MET A 1 424 ? 21.189 -10.996 10.373 1.00 51.75 424 MET A N 1
ATOM 3405 C CA . MET A 1 424 ? 19.760 -10.714 10.152 1.00 51.75 424 MET A CA 1
ATOM 3406 C C . MET A 1 424 ? 19.323 -10.887 8.679 1.00 51.75 424 MET A C 1
ATOM 3408 O O . MET A 1 424 ? 18.379 -10.244 8.249 1.00 51.75 424 MET A O 1
ATOM 3412 N N . LEU A 1 425 ? 20.012 -11.715 7.888 1.00 56.56 425 LEU A N 1
ATOM 3413 C CA . LEU A 1 425 ? 19.921 -11.774 6.425 1.00 56.56 425 LEU A CA 1
ATOM 3414 C C . LEU A 1 425 ? 18.844 -12.747 5.907 1.00 56.56 425 LEU A C 1
ATOM 3416 O O . LEU A 1 425 ? 18.638 -12.805 4.699 1.00 56.56 425 LEU A O 1
ATOM 3420 N N . ASP A 1 426 ? 18.172 -13.513 6.778 1.00 65.56 426 ASP A N 1
ATOM 3421 C CA . ASP A 1 426 ? 17.252 -14.599 6.385 1.00 65.56 426 ASP A CA 1
ATOM 3422 C C . ASP A 1 426 ? 15.839 -14.416 6.973 1.00 65.56 426 ASP A C 1
ATOM 3424 O O . ASP A 1 426 ? 15.379 -15.181 7.827 1.00 65.56 426 ASP A O 1
ATOM 3428 N N . TYR A 1 427 ? 15.152 -13.349 6.553 1.00 74.06 427 TYR A N 1
ATOM 3429 C CA . TYR A 1 427 ? 13.742 -13.147 6.893 1.00 74.06 427 TYR A CA 1
ATOM 3430 C C . TYR A 1 427 ? 12.844 -14.061 6.062 1.00 74.06 427 TYR A C 1
ATOM 3432 O O . TYR A 1 427 ? 13.013 -14.222 4.854 1.00 74.06 427 TYR A O 1
ATOM 3440 N N . LYS A 1 428 ? 11.826 -14.611 6.720 1.00 77.94 428 LYS A N 1
ATOM 3441 C CA . LYS A 1 428 ? 10.832 -15.505 6.132 1.00 77.94 428 LYS A CA 1
ATOM 3442 C C . LYS A 1 428 ? 9.435 -14.938 6.306 1.00 77.94 428 LYS A C 1
ATOM 3444 O O . LYS A 1 428 ? 9.067 -14.518 7.405 1.00 77.94 428 LYS A O 1
ATOM 3449 N N . SER A 1 429 ? 8.652 -14.963 5.229 1.00 82.81 429 SER A N 1
ATOM 3450 C CA . SER A 1 429 ? 7.252 -14.544 5.246 1.00 82.81 429 SER A CA 1
ATOM 3451 C C . SER A 1 429 ? 6.340 -15.761 5.304 1.00 82.81 429 SER A C 1
ATOM 3453 O O . SER A 1 429 ? 6.344 -16.605 4.414 1.00 82.81 429 SER A O 1
ATOM 3455 N N . PHE A 1 430 ? 5.532 -15.848 6.351 1.00 85.44 430 PHE A N 1
ATOM 3456 C CA . PHE A 1 430 ? 4.496 -16.859 6.499 1.00 85.44 430 PHE A CA 1
ATOM 3457 C C . PHE A 1 430 ? 3.141 -16.211 6.269 1.00 85.44 430 PHE A C 1
ATOM 3459 O O . PHE A 1 430 ? 2.811 -15.202 6.895 1.00 85.44 430 PHE A O 1
ATOM 3466 N N . VAL A 1 431 ? 2.352 -16.807 5.386 1.00 89.38 431 VAL A N 1
ATOM 3467 C CA . VAL A 1 431 ? 1.007 -16.348 5.055 1.00 89.38 431 VAL A CA 1
ATOM 3468 C C . VAL A 1 431 ? 0.026 -17.428 5.450 1.00 89.38 431 VAL A C 1
ATOM 3470 O O . VAL A 1 431 ? 0.197 -18.596 5.101 1.00 89.38 431 VAL A O 1
ATOM 3473 N N . SER A 1 432 ? -1.026 -17.033 6.149 1.00 89.31 432 SER A N 1
ATOM 3474 C CA . SER A 1 432 ? -2.059 -17.946 6.584 1.00 89.31 432 SER A CA 1
ATOM 3475 C C . SER A 1 432 ? -3.453 -17.505 6.176 1.00 89.31 432 SER A C 1
ATOM 3477 O O . SER A 1 432 ? -3.852 -16.354 6.380 1.00 89.31 432 SER A O 1
ATOM 3479 N N . ASP A 1 433 ? -4.210 -18.473 5.665 1.00 89.94 433 ASP A N 1
ATOM 3480 C CA . ASP A 1 433 ? -5.651 -18.355 5.516 1.00 89.94 433 ASP A CA 1
ATOM 3481 C C . ASP A 1 433 ? -6.295 -18.456 6.903 1.00 89.94 433 ASP A C 1
ATOM 3483 O O . ASP A 1 433 ? -6.239 -19.494 7.573 1.00 89.94 433 ASP A O 1
ATOM 3487 N N . TYR A 1 434 ? -6.915 -17.360 7.333 1.00 90.50 434 TYR A N 1
ATOM 3488 C CA . TYR A 1 434 ? -7.470 -17.207 8.672 1.00 90.50 434 TYR A CA 1
ATOM 3489 C C . TYR A 1 434 ? -8.930 -16.758 8.604 1.00 90.50 434 TYR A C 1
ATOM 3491 O O . TYR A 1 434 ? -9.276 -15.805 7.909 1.00 90.50 434 TYR A O 1
ATOM 3499 N N . ASP A 1 435 ? -9.802 -17.464 9.321 1.00 91.75 435 ASP A N 1
ATOM 3500 C CA . ASP A 1 435 ? -11.199 -17.077 9.501 1.00 91.75 435 ASP A CA 1
ATOM 3501 C C . ASP A 1 435 ? -11.294 -16.135 10.709 1.00 91.75 435 ASP A C 1
ATOM 3503 O O . ASP A 1 435 ? -11.321 -16.577 11.860 1.00 91.75 435 ASP A O 1
ATOM 3507 N N . PHE A 1 436 ? -11.319 -14.830 10.436 1.00 90.94 436 PHE A N 1
ATOM 3508 C CA . PHE A 1 436 ? -11.351 -13.775 11.454 1.00 90.94 436 PHE A CA 1
ATOM 3509 C C . PHE A 1 436 ? -12.634 -13.773 12.303 1.00 90.94 436 PHE A C 1
ATOM 3511 O O . PHE A 1 436 ? -12.626 -13.271 13.426 1.00 90.94 436 PHE A O 1
ATOM 3518 N N . GLU A 1 437 ? -13.726 -14.369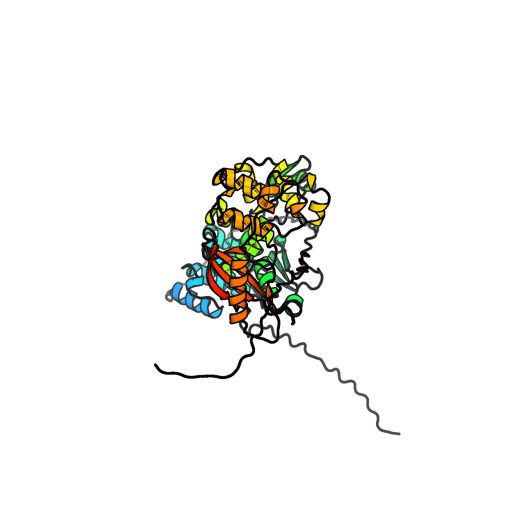 11.815 1.00 89.50 437 GLU A N 1
ATOM 3519 C CA . GLU A 1 437 ? -14.990 -14.448 12.555 1.00 89.50 437 GLU A CA 1
ATOM 3520 C C . GLU A 1 437 ? -15.018 -15.631 13.530 1.00 89.50 437 GLU A C 1
ATOM 3522 O O . GLU A 1 437 ? -15.603 -15.558 14.623 1.00 89.50 437 GLU A O 1
ATOM 3527 N N . LYS A 1 438 ? -14.368 -16.735 13.156 1.00 90.94 438 LYS A N 1
ATOM 3528 C CA . LYS A 1 438 ? -14.276 -17.944 13.988 1.00 90.94 438 LYS A CA 1
ATOM 3529 C C . LYS A 1 438 ? -13.002 -18.033 14.813 1.00 90.94 438 LYS A C 1
ATOM 3531 O O . LYS A 1 438 ? -12.932 -18.876 15.700 1.00 90.94 438 LYS A O 1
ATOM 3536 N N . ASP A 1 439 ? -12.038 -17.160 14.546 1.00 89.75 439 ASP A N 1
ATOM 3537 C CA . ASP A 1 439 ? -10.682 -17.237 15.071 1.00 89.75 439 ASP A CA 1
ATOM 3538 C C . ASP A 1 439 ? -9.980 -18.572 14.713 1.00 89.75 439 ASP A C 1
ATOM 3540 O O . ASP A 1 439 ? -9.232 -19.136 15.512 1.00 89.75 439 ASP A O 1
ATOM 3544 N N . GLU A 1 440 ? -10.206 -19.082 13.496 1.00 90.56 440 GLU A N 1
ATOM 3545 C CA . GLU A 1 440 ? -9.709 -20.391 13.041 1.00 90.56 440 GLU A CA 1
ATOM 3546 C C . GLU A 1 440 ? -8.615 -20.260 11.970 1.00 90.56 440 GLU A C 1
ATOM 3548 O O . GLU A 1 440 ? -8.812 -19.647 10.920 1.00 90.56 440 GLU A O 1
ATOM 3553 N N . LEU A 1 441 ? -7.464 -20.890 12.222 1.00 88.44 441 LEU A N 1
ATOM 3554 C CA . LEU A 1 441 ? -6.372 -21.038 11.259 1.00 88.44 441 LEU A CA 1
ATOM 3555 C C . LEU A 1 441 ? -6.683 -22.198 10.301 1.00 88.44 441 LEU A C 1
ATOM 3557 O O . LEU A 1 441 ? -6.959 -23.304 10.768 1.00 88.44 441 LEU A O 1
ATOM 3561 N N . LYS A 1 442 ? -6.632 -21.974 8.983 1.00 86.56 442 LYS A N 1
ATOM 3562 C CA . LYS A 1 442 ? -6.916 -23.021 7.984 1.00 86.56 442 LYS A CA 1
ATOM 3563 C C . LYS A 1 442 ? -5.650 -23.655 7.428 1.00 86.56 442 LYS A C 1
ATOM 3565 O O . LYS A 1 442 ? -5.497 -24.869 7.508 1.00 86.56 442 LYS A O 1
ATOM 3570 N N . ASP A 1 443 ? -4.764 -22.832 6.881 1.00 82.44 443 ASP A N 1
ATOM 3571 C CA . ASP A 1 443 ? -3.497 -23.263 6.291 1.00 82.44 443 ASP A CA 1
ATOM 3572 C C . ASP A 1 443 ? -2.430 -22.185 6.500 1.00 82.44 443 ASP A C 1
ATOM 3574 O O . ASP A 1 443 ? -2.768 -21.012 6.669 1.00 82.44 443 ASP A O 1
ATOM 3578 N N . CYS A 1 444 ? -1.157 -22.572 6.518 1.00 85.69 444 CYS A N 1
ATOM 3579 C CA . CYS A 1 444 ? -0.014 -21.677 6.655 1.00 85.69 444 CYS A CA 1
ATOM 3580 C C . CYS A 1 444 ? 1.053 -22.059 5.627 1.00 85.69 444 CYS A C 1
ATOM 3582 O O . CYS A 1 444 ? 1.629 -23.144 5.680 1.00 85.69 444 CYS A O 1
ATOM 3584 N N . THR A 1 445 ? 1.319 -21.150 4.695 1.00 86.25 445 THR A N 1
ATOM 3585 C CA . THR A 1 445 ? 2.296 -21.319 3.620 1.00 86.25 445 THR A CA 1
ATOM 3586 C C . THR A 1 445 ? 3.516 -20.451 3.894 1.00 86.25 445 THR A C 1
ATOM 3588 O O . THR A 1 445 ? 3.380 -19.279 4.252 1.00 86.25 445 THR A O 1
ATOM 3591 N N . LEU A 1 446 ? 4.709 -21.018 3.706 1.00 82.62 446 LEU A N 1
ATOM 3592 C CA . LEU A 1 446 ? 5.936 -20.234 3.685 1.00 82.62 446 LEU A CA 1
ATOM 3593 C C . LEU A 1 446 ? 6.207 -19.680 2.287 1.00 82.62 446 LEU A C 1
ATOM 3595 O O . LEU A 1 446 ? 6.159 -20.413 1.301 1.00 82.62 446 LEU A O 1
ATOM 3599 N N . TYR A 1 447 ? 6.609 -18.416 2.255 1.00 77.38 447 TYR A N 1
ATOM 3600 C CA . TYR A 1 447 ? 7.176 -17.736 1.104 1.00 77.38 447 TYR A CA 1
ATOM 3601 C C . TYR A 1 447 ? 8.668 -17.514 1.369 1.00 77.38 447 TYR A C 1
ATOM 3603 O O . TYR A 1 447 ? 9.067 -16.617 2.113 1.00 77.38 447 TYR A O 1
ATOM 3611 N N . ASP A 1 448 ? 9.466 -18.435 0.824 1.00 60.41 448 ASP A N 1
ATOM 3612 C CA . ASP A 1 448 ? 10.881 -18.644 1.165 1.00 60.41 448 ASP A CA 1
ATOM 3613 C C . ASP A 1 448 ? 11.835 -17.740 0.358 1.00 60.41 448 ASP A C 1
ATOM 3615 O O . ASP A 1 448 ? 12.947 -17.455 0.800 1.00 60.41 448 ASP A O 1
ATOM 3619 N N . ASN A 1 449 ? 11.355 -17.235 -0.786 1.00 54.25 449 ASN A N 1
ATOM 3620 C CA . ASN A 1 449 ? 12.034 -16.265 -1.643 1.00 54.25 449 ASN A CA 1
ATOM 3621 C C . ASN A 1 449 ? 11.390 -14.899 -1.434 1.00 54.25 449 ASN A C 1
ATOM 3623 O O . ASN A 1 449 ? 10.396 -14.546 -2.071 1.00 54.25 449 ASN A O 1
ATOM 3627 N N . TRP A 1 450 ? 11.929 -14.178 -0.458 1.00 60.06 450 TRP A N 1
ATOM 3628 C CA . TRP A 1 450 ? 11.467 -12.858 -0.077 1.00 60.06 450 TRP A CA 1
ATOM 3629 C C . TRP A 1 450 ? 11.834 -11.858 -1.172 1.00 60.06 450 TRP A C 1
ATOM 3631 O O . TRP A 1 450 ? 12.961 -11.379 -1.235 1.00 60.06 450 TRP A O 1
ATOM 3641 N N . MET A 1 451 ? 10.847 -11.585 -2.026 1.00 62.25 451 MET A N 1
ATOM 3642 C CA . MET A 1 451 ? 10.941 -10.754 -3.224 1.00 62.25 451 MET A CA 1
ATOM 3643 C C . MET A 1 451 ? 11.873 -11.335 -4.299 1.00 62.25 451 MET A C 1
ATOM 3645 O O . MET A 1 451 ? 12.846 -12.022 -3.989 1.00 62.25 451 MET A O 1
ATOM 3649 N N . PRO A 1 452 ? 11.586 -11.114 -5.591 1.00 58.56 452 PRO A N 1
ATOM 3650 C CA . PRO A 1 452 ? 12.494 -11.556 -6.637 1.00 58.56 452 PRO A CA 1
ATOM 3651 C C . PRO A 1 452 ? 13.857 -10.864 -6.460 1.00 58.56 452 PRO A C 1
ATOM 3653 O O . PRO A 1 452 ? 13.959 -9.642 -6.614 1.00 58.56 452 PRO A O 1
ATOM 3656 N N . ALA A 1 453 ? 14.874 -11.642 -6.085 1.00 51.84 453 ALA A N 1
ATOM 3657 C CA . ALA A 1 453 ? 16.269 -11.222 -6.104 1.00 51.84 453 ALA A CA 1
ATOM 3658 C C . ALA A 1 453 ? 16.759 -11.179 -7.558 1.00 51.84 453 ALA A C 1
ATOM 3660 O O . ALA A 1 453 ? 16.239 -11.944 -8.376 1.00 51.84 453 ALA A O 1
ATOM 3661 N N . PRO A 1 454 ? 17.750 -10.335 -7.890 1.00 51.97 454 PRO A N 1
ATOM 3662 C CA . PRO A 1 454 ? 18.292 -10.307 -9.235 1.00 51.97 454 PRO A CA 1
ATOM 3663 C C . PRO A 1 454 ? 18.794 -11.698 -9.653 1.00 51.97 454 PRO A C 1
ATOM 3665 O O . PRO A 1 454 ? 19.499 -12.360 -8.890 1.00 51.97 454 PRO A O 1
ATOM 3668 N N . ILE A 1 455 ? 18.466 -12.139 -10.870 1.00 48.97 455 ILE A N 1
ATOM 3669 C CA . ILE A 1 455 ? 18.961 -13.389 -11.454 1.00 48.97 455 ILE A CA 1
ATOM 3670 C C . ILE A 1 455 ? 20.495 -13.386 -11.373 1.00 48.97 455 ILE A C 1
ATOM 3672 O O . ILE A 1 455 ? 21.163 -12.477 -11.889 1.00 48.97 455 ILE A O 1
ATOM 3676 N N . GLU A 1 456 ? 21.060 -14.422 -10.740 1.00 38.25 456 GLU A N 1
ATOM 3677 C CA . GLU A 1 456 ? 22.506 -14.630 -10.645 1.00 38.25 456 GLU A CA 1
ATOM 3678 C C . GLU A 1 456 ? 23.150 -14.532 -12.041 1.00 38.25 456 GLU A C 1
ATOM 3680 O O . GLU A 1 456 ? 22.891 -15.343 -12.932 1.00 38.25 456 GLU A O 1
ATOM 3685 N N . GLY A 1 457 ? 23.991 -13.510 -12.238 1.00 39.69 457 GLY A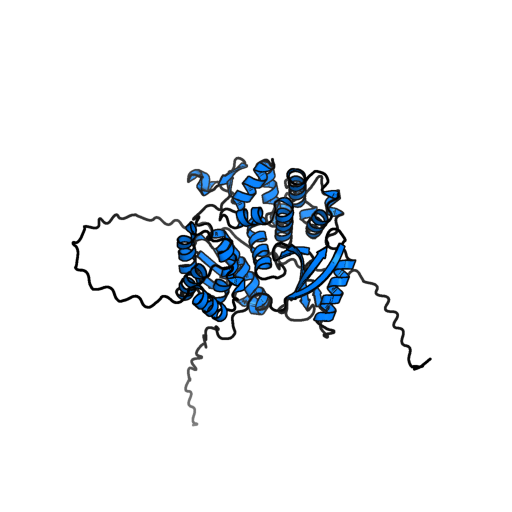 N 1
ATOM 3686 C CA . GLY A 1 457 ? 24.675 -13.238 -13.510 1.00 39.69 457 GLY A CA 1
ATOM 3687 C C . GLY A 1 457 ? 24.543 -11.805 -14.035 1.00 39.69 457 GLY A C 1
ATOM 3688 O O . GLY A 1 457 ? 25.214 -11.462 -15.006 1.00 39.69 457 GLY A O 1
ATOM 3689 N N . SER A 1 458 ? 23.735 -10.954 -13.394 1.00 35.91 458 SER A N 1
ATOM 3690 C CA . SER A 1 458 ? 23.607 -9.526 -13.734 1.00 35.91 458 SER A CA 1
ATOM 3691 C C . SER A 1 458 ? 24.604 -8.607 -13.010 1.00 35.91 458 SER A C 1
ATOM 3693 O O . SER A 1 458 ? 24.593 -7.393 -13.237 1.00 35.91 458 SER A O 1
ATOM 3695 N N . SER A 1 459 ? 25.501 -9.161 -12.181 1.00 31.34 459 SER A N 1
ATOM 3696 C CA . SER A 1 459 ? 26.505 -8.373 -11.472 1.00 31.34 459 SER A CA 1
ATOM 3697 C C . SER A 1 459 ? 27.418 -7.650 -12.463 1.00 31.34 459 SER A C 1
ATOM 3699 O O . SER A 1 459 ? 28.137 -8.237 -13.275 1.00 31.34 459 SER A O 1
ATOM 3701 N N . SER A 1 460 ? 27.377 -6.323 -12.390 1.00 34.19 460 SER A N 1
ATOM 3702 C CA . SER A 1 460 ? 28.352 -5.446 -13.010 1.00 34.19 460 SER A CA 1
ATOM 3703 C C . SER A 1 460 ? 29.734 -5.820 -12.486 1.00 34.19 460 SER A C 1
ATOM 3705 O O . SER A 1 460 ? 30.108 -5.470 -11.366 1.00 34.19 460 SER A O 1
ATOM 3707 N N . GLY A 1 461 ? 30.495 -6.546 -13.301 1.00 30.78 461 GLY A N 1
ATOM 3708 C CA . GLY A 1 461 ? 31.916 -6.758 -13.095 1.00 30.78 461 GLY A CA 1
ATOM 3709 C C . GLY A 1 461 ? 32.640 -5.418 -13.119 1.00 30.78 461 GLY A C 1
ATOM 3710 O O . GLY A 1 461 ? 33.087 -4.970 -14.168 1.00 30.78 461 GLY A O 1
ATOM 3711 N N . ASN A 1 462 ? 32.774 -4.790 -11.956 1.00 31.41 462 ASN A N 1
ATOM 3712 C CA . ASN A 1 462 ? 33.784 -3.775 -11.710 1.00 31.41 462 ASN A CA 1
ATOM 3713 C C . ASN A 1 462 ? 34.877 -4.425 -10.859 1.00 31.41 462 ASN A C 1
ATOM 3715 O O . ASN A 1 462 ? 35.030 -4.169 -9.668 1.00 31.41 462 ASN A O 1
ATOM 3719 N N . THR A 1 463 ? 35.642 -5.318 -11.489 1.00 29.66 463 THR A N 1
ATOM 3720 C CA . THR A 1 463 ? 36.973 -5.676 -11.000 1.00 29.66 463 THR A CA 1
ATOM 3721 C C . THR A 1 463 ? 37.808 -4.405 -11.007 1.00 29.66 463 THR A C 1
ATOM 3723 O O . THR A 1 463 ? 38.263 -3.949 -12.057 1.00 29.66 463 THR A O 1
ATOM 3726 N N . THR A 1 464 ? 37.991 -3.822 -9.829 1.00 31.83 464 THR A N 1
ATOM 3727 C CA . THR A 1 464 ? 39.028 -2.836 -9.560 1.00 31.83 464 THR A CA 1
ATOM 3728 C C . THR A 1 464 ? 40.370 -3.446 -9.950 1.00 31.83 464 THR A C 1
ATOM 3730 O O . THR A 1 464 ? 40.901 -4.340 -9.292 1.00 31.83 464 THR A O 1
ATOM 3733 N N . GLY A 1 465 ? 40.907 -2.978 -11.077 1.00 27.53 465 GLY A N 1
ATOM 3734 C CA . GLY A 1 465 ? 42.273 -3.255 -11.482 1.00 27.53 465 GLY A CA 1
ATOM 3735 C C . GLY A 1 465 ? 43.212 -2.748 -10.397 1.00 27.53 465 GLY A C 1
ATOM 3736 O O . GLY A 1 465 ? 43.408 -1.545 -10.240 1.00 27.53 465 GLY A O 1
ATOM 3737 N N . THR A 1 466 ? 43.786 -3.669 -9.633 1.00 28.50 466 THR A N 1
ATOM 3738 C CA . THR A 1 466 ? 44.915 -3.374 -8.760 1.00 28.50 466 THR A CA 1
ATOM 3739 C C . THR A 1 466 ? 46.123 -3.177 -9.666 1.00 28.50 466 THR A C 1
ATOM 3741 O O . THR A 1 466 ? 46.755 -4.128 -10.120 1.00 28.50 466 THR A O 1
ATOM 3744 N N . SER A 1 467 ? 46.417 -1.919 -9.985 1.00 27.59 467 SER A N 1
ATOM 3745 C CA . SER A 1 467 ? 47.693 -1.522 -10.564 1.00 27.59 467 SER A CA 1
ATOM 3746 C C . SER A 1 467 ? 48.785 -1.762 -9.521 1.00 27.59 467 SER A C 1
ATOM 3748 O O . SER A 1 467 ? 48.960 -0.969 -8.596 1.00 27.59 467 SER A O 1
ATOM 3750 N N . THR A 1 468 ? 49.516 -2.862 -9.647 1.00 28.81 468 THR A N 1
ATOM 3751 C CA . THR A 1 468 ? 50.780 -3.056 -8.942 1.00 28.81 468 THR A CA 1
ATOM 3752 C C . THR A 1 468 ? 51.836 -2.164 -9.590 1.00 28.81 468 THR A C 1
ATOM 3754 O O . THR A 1 468 ? 52.413 -2.484 -10.626 1.00 28.81 468 THR A O 1
ATOM 3757 N N . SER A 1 469 ? 52.081 -1.004 -8.982 1.00 28.95 469 SER A N 1
ATOM 3758 C CA . SER A 1 469 ? 53.286 -0.216 -9.224 1.00 28.95 469 SER A CA 1
ATOM 3759 C C . SER A 1 469 ? 54.479 -0.965 -8.629 1.00 28.95 469 SER A C 1
ATOM 3761 O O . SER A 1 469 ? 54.643 -1.008 -7.409 1.00 28.95 469 SER A O 1
ATOM 3763 N N . GLY A 1 470 ? 55.287 -1.585 -9.489 1.00 27.58 470 GLY A N 1
ATOM 3764 C CA . GLY A 1 470 ? 56.596 -2.112 -9.123 1.00 27.58 470 GLY A CA 1
ATOM 3765 C C . GLY A 1 470 ? 57.556 -0.960 -8.845 1.00 27.58 470 GLY A C 1
ATOM 3766 O O . GLY A 1 470 ? 57.877 -0.188 -9.744 1.00 27.58 470 GLY A O 1
ATOM 3767 N N . SER A 1 471 ? 57.979 -0.830 -7.592 1.00 30.78 471 SER A N 1
ATOM 3768 C CA . SER A 1 471 ? 59.156 -0.057 -7.214 1.00 30.78 471 SER A CA 1
ATOM 3769 C C . SER A 1 471 ? 60.375 -0.970 -7.303 1.00 30.78 471 SER A C 1
ATOM 3771 O O . SER A 1 471 ? 60.498 -1.920 -6.528 1.00 30.78 471 SER A O 1
ATOM 3773 N N . ASP A 1 472 ? 61.247 -0.671 -8.261 1.00 31.31 472 ASP A N 1
ATOM 3774 C CA . ASP A 1 472 ? 62.629 -1.132 -8.294 1.00 31.31 472 ASP A CA 1
ATOM 3775 C C . ASP A 1 472 ? 63.361 -0.659 -7.032 1.00 31.31 472 ASP A C 1
ATOM 3777 O O . ASP A 1 472 ? 63.416 0.539 -6.757 1.00 31.31 472 ASP A O 1
ATOM 3781 N N . GLU A 1 473 ? 63.987 -1.582 -6.304 1.00 31.84 473 GLU A N 1
ATOM 3782 C CA . GLU A 1 473 ? 65.151 -1.250 -5.487 1.00 31.84 473 GLU A CA 1
ATOM 3783 C C . GLU A 1 473 ? 66.158 -2.405 -5.531 1.00 31.84 473 GLU A C 1
ATOM 3785 O O . GLU A 1 473 ? 66.023 -3.458 -4.910 1.00 31.84 473 GLU A O 1
ATOM 3790 N N . THR A 1 474 ? 67.173 -2.183 -6.357 1.00 33.22 474 THR A N 1
ATOM 3791 C CA . THR A 1 474 ? 68.431 -2.915 -6.434 1.00 33.22 474 THR A CA 1
ATOM 3792 C C . THR A 1 474 ? 69.257 -2.697 -5.170 1.00 33.22 474 THR A C 1
ATOM 3794 O O . THR A 1 474 ? 69.523 -1.553 -4.812 1.00 33.22 474 THR A O 1
ATOM 3797 N N . THR A 1 475 ? 69.786 -3.764 -4.575 1.00 30.50 475 THR A N 1
ATOM 3798 C CA . THR A 1 475 ? 71.052 -3.707 -3.826 1.00 30.50 475 THR A CA 1
ATOM 3799 C C . THR A 1 475 ? 71.834 -5.002 -4.033 1.00 30.50 475 THR A C 1
ATOM 3801 O O . THR A 1 475 ? 71.552 -6.036 -3.434 1.00 30.50 475 THR A O 1
ATOM 3804 N N . GLU A 1 476 ? 72.841 -4.921 -4.904 1.00 28.17 476 GLU A N 1
ATOM 3805 C CA . GLU A 1 476 ? 74.042 -5.749 -4.829 1.00 28.17 476 GLU A CA 1
ATOM 3806 C C . GLU A 1 476 ? 75.072 -5.030 -3.947 1.00 28.17 476 GLU A C 1
ATOM 3808 O O . GLU A 1 476 ? 75.226 -3.810 -3.975 1.00 28.17 476 GLU A O 1
ATOM 3813 N N . THR A 1 477 ? 75.756 -5.834 -3.148 1.00 30.66 477 THR A N 1
ATOM 3814 C CA . THR A 1 477 ? 76.870 -5.527 -2.250 1.00 30.66 477 THR A CA 1
ATOM 3815 C C . THR A 1 477 ? 78.033 -4.771 -2.899 1.00 30.66 477 THR A C 1
ATOM 3817 O O . THR A 1 477 ? 78.613 -5.256 -3.869 1.00 30.66 477 THR A O 1
ATOM 3820 N N . THR A 1 478 ? 78.492 -3.687 -2.265 1.00 35.50 478 THR A N 1
ATOM 3821 C CA . THR A 1 478 ? 79.865 -3.541 -1.723 1.00 35.50 478 THR A CA 1
ATOM 3822 C C . THR A 1 478 ? 79.960 -2.366 -0.762 1.00 35.50 478 THR A C 1
ATOM 3824 O O . THR A 1 478 ? 79.320 -1.328 -1.035 1.00 35.50 478 THR A O 1
#

Solvent-accessible surface area (backbone atoms only — not comparable to full-atom values): 28341 Å² total; per-residue (Å²): 143,84,87,84,86,81,87,81,91,76,86,76,80,75,78,78,74,78,69,84,70,81,80,84,72,82,79,86,82,57,78,72,87,72,92,75,83,82,81,90,80,84,83,83,88,80,90,79,90,84,80,92,79,84,92,80,84,88,76,85,80,77,81,78,72,82,75,74,58,45,59,64,53,26,51,52,57,28,54,76,62,80,38,52,66,72,51,38,73,82,39,28,64,60,47,47,53,50,50,52,41,50,69,68,24,72,51,31,71,84,43,48,56,69,57,58,68,46,42,45,62,45,59,76,63,50,46,82,92,19,46,66,55,30,48,54,50,52,48,60,35,32,63,44,76,41,92,82,75,82,38,65,52,44,57,40,72,96,71,40,29,38,36,32,31,68,63,35,40,82,68,36,12,66,42,49,39,48,51,43,51,44,29,31,47,34,46,55,43,28,51,33,39,47,52,48,91,64,57,46,44,37,26,33,41,89,88,58,49,77,40,55,46,73,79,51,53,76,80,58,62,78,50,53,52,69,63,73,74,46,43,62,58,53,11,42,20,38,38,52,42,17,35,78,50,62,41,40,66,88,58,58,59,58,28,29,37,51,50,43,47,46,28,68,60,64,35,58,69,56,50,50,55,33,47,46,52,23,23,36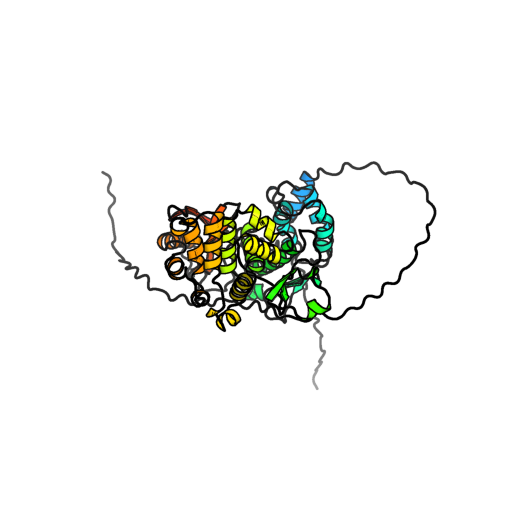,64,47,47,51,49,52,52,41,46,78,67,72,47,48,62,66,54,47,52,20,32,54,45,47,53,35,67,63,78,64,28,66,75,53,26,82,71,31,38,36,70,69,53,53,50,51,55,52,32,36,75,69,76,35,84,64,53,92,73,38,46,50,62,39,29,43,55,14,55,54,64,82,45,75,66,60,74,61,28,56,55,97,54,44,79,55,54,76,69,38,58,27,71,53,68,71,52,54,50,51,52,48,50,52,51,48,64,68,69,42,94,52,100,51,53,68,41,68,59,71,72,57,35,63,41,57,45,93,91,37,69,26,39,31,29,35,33,32,57,71,62,64,79,62,46,62,61,34,24,36,42,23,51,47,41,56,82,77,71,42,81,75,52,78,47,78,36,80,70,50,47,91,67,79,67,92,83,58,72,78,83,73,78,76,79,79,79,79,79,81,77,88,79,90,82,81,90,130

pLDDT: mean 73.17, std 24.17, range [21.38, 98.25]

Radius of gyration: 27.23 Å; Cα contacts (8 Å, |Δi|>4): 649; chains: 1; bounding box: 103×94×86 Å

Mean predicted aligned error: 13.27 Å

Sequence (478 aa):
MKYFRGNGNRLFKVKCAVLAASVMLTSFSLCGCFQTKPPRVTHSYADDEVKPGSPTEASPTPTATPTPDPKIEAVKLAKEVGLTEKDLHGQYALFVRYYAVVSANQNLSGYREFIYHLFPIIADHLKSENEEYFFDKVRTLKIIENHTNGIDGQYIQSENRVEVEPDLTNKLGEGAYSAVLYHELMHFIDLNIAGNEFSRYLALLDDGTIHKYCDLTYPERGRIKSYLYTYFTEGGAEMYTSEYFTCAPNSYLIRVRFLVAMKYIFGVEKIDDMFFAGDTDYQFYELLKANEFTDEEIVKLFTGMKNSADALKEPKSLIDPREALIRLYIKNVGPDYEKDKTFCRILGTMNFDQDLNKIPSDYSKFYQKQTGIPQEVVVQIWGYVTNYVGNYDVQWGFVGTPGPLYLDGQLKVVIMAAPMSGDMLDYKSFVSDYDFEKDELKDCTLYDNWMPAPIEGSSSGNTTGTSTSGSDETTETT

Secondary structure (DSSP, 8-state):
-----------------------------------PPPP---PPP---PPPP----PPPPPPP-PPPPPHHHHHHHHHHHTT--SGGGTT-HHHHHHHHHHHHH-GGGTTTHHHHHTTHHHHHHH--GGGHHHHHHHHHH-EEEE--SS--SEEEEGGGTEEEE-TTHHHHH-HHHHHHHHHHHHHHHHHHHHT--SS---EEE-TTS-EEEGGG--HHHHTT-EE--S-HHHHHHHHHHHHHHTT----S-HHHHHHHHHHHHHH-HHHHHHHHTTS-HHHHHHHHHHHTT--HHHHHHHHHHHS-HHHHTTSGGGS--HHHHHHHHHHHHT-S-GGG-HHHHHHHHTTTT-TTGGGS--TTHHHHTT--SS-HHHHHHHHHHHHHHH-S-SSPEEESS--EEEEETTEEEEEEEEEESSS-TT--EEEEEEEETTTTEEEEEEEE-S-S-PPPTT---------------------